Protein AF-A0A9N9B3G1-F1 (afdb_monomer_lite)

Organism: NCBI:txid1433469

pLDDT: mean 72.23, std 20.17, range [26.44, 96.19]

Sequence (438 aa):
MNPQPIQRLQNIRITVNSTNNANDIDQRYTELIEGVKTFSGEQRVVMINLDHFYMQTSEGKWIIYKYGHAHALFCAIKFGQNFIILAVVRAIIANKAIISKYFVQRLLLHFGKFDKDLVALKMEYNNNSGRANNNSFQQNIPWANDLGITVCLYILRVAAEQFDINGFVMQGAIIMLFSPASTTNWAPPKPEEAFLQILNESLEEFLHKCLIELFQTFRLDKRLKKTDVLDFLYSLIDKDHEKVFFKAMNFDLENRSDDNNNTDAEITDLCFKDILMKRVNVDVLVQQRNKRKYILSEQLEHNNFKEINDAFKYYFDTIKFFKPSHLKIIKQATHVDIIVGLRQYLTELFMQQSRVSANYSDNMDIDNISTFTQKRKRYDLELNDWYNEIIKLHDDLNSFSMSGEFSEFLKNILELINGSNFALSRDLDEIDNQRESK

Radius of gyration: 30.67 Å; chains: 1; bounding box: 63×105×73 Å

Secondary structure (DSSP, 8-state):
----GGGGGS-----------THHHHHHHHHHHHHHHHTTSTTHHHHHHHHHHHTT-HHHHHHHHHHHHHHHHHHHHHT-TTT--HHHHHHHHHTT----HHHHHHHHHHTT---HHHHHHHHHHHHHTT---GGGTGGG--TTTT--HHHHHHHHHHHHHHS-THHHHTSSSSTTT----------PPPHHHHHHHHHHS-HHHHHHHHHHHHHHHHHH-TT---HHHHHHHHHT--S-HHHHHHHHHHHHHHHTTGGG--HHHHHHHHHHHHHHHHHHHHHHHHHHHHHHT----TTTTHHHHHHHHHHHHHHHHH-----GGGHHHHTT---HHHHHHHHHHHHHHHHHHHHHHHHTTT---GGGHHHHHHHHHHHHHHHHHHHHHHHHHHHHHHHTT--SHHHHHHHHHHHHHHHTT---THHHHHHHHHHHT-

Foldseek 3Di:
DDDDPPPPPPPPDDDDDDDDDPVVVVVVVVCVVVVLVVVPPDCVVVVVVVLVVLLDDPLLVVQCLVPNLACSVVVQLLVDDVRNDQSSLSNNVVVPRDDDLVNLVLLVVQEQPDDPVVVVVVQVVCVVVVHDPPPPPVPDRRSNHRPDPVSNSVSVVVVCVVDPPVVSCPPDDNVVPDDDDDDDDDDDPDPVRVVVVVVVDDLLVVLLVVLLVVVVVCVVDVPPPPPVVVVVSLVSPPPPSVVSNCVSVVVNVVVVPVVPPCVVVVSVLVVLLVLLLLLLVLQLVVVVCVVPVDDDDDPPVPVVNVVSVVVNVVCLVPDLNDALVCVVRLVSHQDPCSLVSVLVSLLCLLVVVLVVVVVPPDDDDPVCVPVVVVVVVVSLVRVVSNVVSLVVVLVVCVVVVDDGPNNVSSVVSVCVCVVSPNPNVPCVVVVVVVVVVD

Structure (mmCIF, N/CA/C/O backbone):
data_AF-A0A9N9B3G1-F1
#
_entry.id   AF-A0A9N9B3G1-F1
#
loop_
_atom_site.group_PDB
_atom_site.id
_atom_site.type_symbol
_atom_site.label_atom_id
_atom_site.label_alt_id
_atom_site.label_comp_id
_atom_site.label_asym_id
_atom_site.label_entity_id
_atom_site.label_seq_id
_atom_site.pdbx_PDB_ins_code
_atom_site.Cartn_x
_atom_site.Cartn_y
_atom_site.Cartn_z
_atom_site.occupancy
_atom_site.B_iso_or_equiv
_atom_site.auth_seq_id
_atom_site.auth_comp_id
_atom_site.auth_asym_id
_atom_site.auth_atom_id
_atom_site.pdbx_PDB_model_num
ATOM 1 N N . MET A 1 1 ? -14.859 -56.682 -25.729 1.00 38.41 1 MET A N 1
ATOM 2 C CA . MET A 1 1 ? -14.542 -56.133 -24.391 1.00 38.41 1 MET A CA 1
ATOM 3 C C . MET A 1 1 ? -13.082 -55.722 -24.407 1.00 38.41 1 MET A C 1
ATOM 5 O O . MET A 1 1 ? -12.272 -56.531 -24.833 1.00 38.41 1 MET A O 1
ATOM 9 N N . ASN A 1 2 ? -12.764 -54.480 -24.041 1.00 32.44 2 ASN A N 1
ATOM 10 C CA . ASN A 1 2 ? -11.414 -53.906 -24.119 1.00 32.44 2 ASN A CA 1
ATOM 11 C C . ASN A 1 2 ? -11.145 -53.158 -22.793 1.00 32.44 2 ASN A C 1
ATOM 13 O O . ASN A 1 2 ? -12.074 -52.496 -22.320 1.00 32.44 2 ASN A O 1
ATOM 17 N N . PRO A 1 3 ? -9.971 -53.288 -22.147 1.00 35.25 3 PRO A N 1
ATOM 18 C CA . PRO A 1 3 ? -9.750 -52.739 -20.808 1.00 35.25 3 PRO A CA 1
ATOM 19 C C . PRO A 1 3 ? -9.568 -51.210 -20.806 1.00 35.25 3 PRO A C 1
ATOM 21 O O . PRO A 1 3 ? -9.148 -50.607 -21.790 1.00 35.25 3 PRO A O 1
ATOM 24 N N . GLN A 1 4 ? -9.913 -50.592 -19.673 1.00 38.88 4 GLN A N 1
ATOM 25 C CA . GLN A 1 4 ? -10.000 -49.137 -19.481 1.00 38.88 4 GLN A CA 1
ATOM 26 C C . GLN A 1 4 ? -8.623 -48.427 -19.406 1.00 38.88 4 GLN A C 1
ATOM 28 O O . GLN A 1 4 ? -7.641 -49.046 -18.990 1.00 38.88 4 GLN A O 1
ATOM 33 N N . PRO A 1 5 ? -8.529 -47.111 -19.712 1.00 33.47 5 PRO A N 1
ATOM 34 C CA . PRO A 1 5 ? -7.249 -46.400 -19.893 1.00 33.47 5 PRO A CA 1
ATOM 35 C C . PRO A 1 5 ? -6.402 -46.164 -18.628 1.00 33.47 5 PRO A C 1
ATOM 37 O O . PRO A 1 5 ? -5.298 -45.630 -18.716 1.00 33.47 5 PRO A O 1
ATOM 40 N N . ILE A 1 6 ? -6.898 -46.531 -17.444 1.00 32.34 6 ILE A N 1
ATOM 41 C CA . ILE A 1 6 ? -6.350 -46.088 -16.149 1.00 32.34 6 ILE A CA 1
ATOM 42 C C . ILE A 1 6 ? -5.028 -46.796 -15.776 1.00 32.34 6 ILE A C 1
ATOM 44 O O . ILE A 1 6 ? -4.220 -46.245 -15.033 1.00 32.34 6 ILE A O 1
ATOM 48 N N . GLN A 1 7 ? -4.736 -47.977 -16.335 1.00 33.25 7 GLN A N 1
ATOM 49 C CA . GLN A 1 7 ? -3.533 -48.751 -15.978 1.00 33.25 7 GLN A CA 1
ATOM 50 C C . GLN A 1 7 ? -2.220 -48.289 -16.643 1.00 33.25 7 GLN A C 1
ATOM 52 O O . GLN A 1 7 ? -1.159 -48.802 -16.292 1.00 33.25 7 GLN A O 1
ATOM 57 N N . ARG A 1 8 ? -2.233 -47.315 -17.568 1.00 31.88 8 ARG A N 1
ATOM 58 C CA . ARG A 1 8 ? -0.991 -46.834 -18.219 1.00 31.88 8 ARG A CA 1
ATOM 59 C C . ARG A 1 8 ? -0.199 -45.793 -17.417 1.00 31.88 8 ARG A C 1
ATOM 61 O O . ARG A 1 8 ? 0.950 -45.541 -17.759 1.00 31.88 8 ARG A O 1
ATOM 68 N N . LEU A 1 9 ? -0.757 -45.226 -16.344 1.00 29.94 9 LEU A N 1
ATOM 69 C CA . LEU A 1 9 ? -0.125 -44.136 -15.579 1.00 29.94 9 LEU A CA 1
ATOM 70 C C . LEU A 1 9 ? 0.748 -44.582 -14.387 1.00 29.94 9 LEU A C 1
ATOM 72 O O . LEU A 1 9 ? 1.299 -43.727 -13.704 1.00 29.94 9 LEU A O 1
ATOM 76 N N . GLN A 1 10 ? 0.900 -45.886 -14.119 1.00 32.19 10 GLN A N 1
ATOM 77 C CA . GLN A 1 10 ? 1.637 -46.375 -12.935 1.00 32.19 10 GLN A CA 1
ATOM 78 C C . GLN A 1 10 ? 3.052 -46.924 -13.204 1.00 32.19 10 GLN A C 1
ATOM 80 O O . GLN A 1 10 ? 3.761 -47.230 -12.250 1.00 32.19 10 GLN A O 1
ATOM 85 N N . ASN A 1 11 ? 3.501 -47.007 -14.463 1.00 29.23 11 ASN A N 1
ATOM 86 C CA . ASN A 1 11 ? 4.772 -47.656 -14.831 1.00 29.23 11 ASN A CA 1
ATOM 87 C C . ASN A 1 11 ? 5.826 -46.704 -15.429 1.00 29.23 11 ASN A C 1
ATOM 89 O O . ASN A 1 11 ? 6.510 -47.056 -16.385 1.00 29.23 11 ASN A O 1
ATOM 93 N N . ILE A 1 12 ? 6.009 -45.521 -14.833 1.00 30.62 12 ILE A N 1
ATOM 94 C CA . ILE A 1 12 ? 7.211 -44.695 -15.051 1.00 30.62 12 ILE A CA 1
ATOM 95 C C . ILE A 1 12 ? 8.054 -44.729 -13.769 1.00 30.62 12 ILE A C 1
ATOM 97 O O . ILE A 1 12 ? 7.990 -43.851 -12.912 1.00 30.62 12 ILE A O 1
ATOM 101 N N . ARG A 1 13 ? 8.840 -45.803 -13.628 1.00 26.44 13 ARG A N 1
ATOM 102 C CA . ARG A 1 13 ? 9.956 -45.888 -12.675 1.00 26.44 13 ARG A CA 1
ATOM 103 C C . ARG A 1 13 ? 11.206 -45.389 -13.397 1.00 26.44 13 ARG A C 1
ATOM 105 O O . ARG A 1 13 ? 11.768 -46.122 -14.205 1.00 26.44 13 ARG A O 1
ATOM 112 N N . ILE A 1 14 ? 11.636 -44.162 -13.116 1.00 32.28 14 ILE A N 1
ATOM 113 C CA . ILE A 1 14 ? 12.916 -43.651 -13.623 1.00 32.28 14 ILE A CA 1
ATOM 114 C C . ILE A 1 14 ? 14.017 -44.121 -12.673 1.00 32.28 14 ILE A C 1
ATOM 116 O O . ILE A 1 14 ? 14.156 -43.618 -11.559 1.00 32.28 14 ILE A O 1
ATOM 120 N N . THR A 1 15 ? 14.789 -45.116 -13.105 1.00 27.50 15 THR A N 1
ATOM 121 C CA . THR A 1 15 ? 16.035 -45.498 -12.438 1.00 27.50 15 THR A CA 1
ATOM 122 C C . THR A 1 15 ? 17.133 -44.548 -12.900 1.00 27.50 15 THR A C 1
ATOM 124 O O . THR A 1 15 ? 17.534 -44.581 -14.060 1.00 27.50 15 THR A O 1
ATOM 127 N N . VAL A 1 16 ? 17.611 -43.692 -11.998 1.00 28.88 16 VAL A N 1
ATOM 128 C CA . VAL A 1 16 ? 18.713 -42.766 -12.282 1.00 28.88 16 VAL A CA 1
ATOM 129 C C . VAL A 1 16 ? 20.022 -43.551 -12.343 1.00 28.88 16 VAL A C 1
ATOM 131 O O . VAL A 1 16 ? 20.507 -44.013 -11.314 1.00 28.88 16 VAL A O 1
ATOM 134 N N . ASN A 1 17 ? 20.609 -43.660 -13.535 1.00 28.38 17 ASN A N 1
ATOM 135 C CA . ASN A 1 17 ? 22.006 -44.047 -13.705 1.00 28.38 17 ASN A CA 1
ATOM 136 C C . ASN A 1 17 ? 22.799 -42.857 -14.251 1.00 28.38 17 ASN A C 1
ATOM 138 O O . ASN A 1 17 ? 22.455 -42.269 -15.273 1.00 28.38 17 ASN A O 1
ATOM 142 N N . SER A 1 18 ? 23.867 -42.516 -13.536 1.00 40.69 18 SER A N 1
ATOM 143 C CA . SER A 1 18 ? 24.762 -41.401 -13.837 1.00 40.69 18 SER A CA 1
ATOM 144 C C . SER A 1 18 ? 25.531 -41.611 -15.145 1.00 40.69 18 SER A C 1
ATOM 146 O O . SER A 1 18 ? 26.327 -42.542 -15.237 1.00 40.69 18 SER A O 1
ATOM 148 N N . THR A 1 19 ? 25.367 -40.695 -16.105 1.00 34.34 19 THR A N 1
ATOM 149 C CA . THR A 1 19 ? 26.478 -40.182 -16.930 1.00 34.34 19 THR A CA 1
ATOM 150 C C . THR A 1 19 ? 26.205 -38.726 -17.317 1.00 34.34 19 THR A C 1
ATOM 152 O O . THR A 1 19 ? 25.107 -38.385 -17.746 1.00 34.34 19 THR A O 1
ATOM 155 N N . ASN A 1 20 ? 27.208 -37.858 -17.171 1.00 49.22 20 ASN A N 1
ATOM 156 C CA . ASN A 1 20 ? 27.120 -36.457 -17.586 1.00 49.22 20 ASN A CA 1
ATOM 157 C C . ASN A 1 20 ? 27.140 -36.355 -19.118 1.00 49.22 20 ASN A C 1
ATOM 159 O O . ASN A 1 20 ? 28.133 -36.747 -19.727 1.00 49.22 20 ASN A O 1
ATOM 163 N N . ASN A 1 21 ? 26.108 -35.772 -19.733 1.00 42.34 21 ASN A N 1
ATOM 164 C CA . ASN A 1 21 ? 26.153 -35.320 -21.126 1.00 42.34 21 ASN A CA 1
ATOM 165 C C . ASN A 1 21 ? 25.143 -34.192 -21.378 1.00 42.34 21 ASN A C 1
ATOM 167 O O . ASN A 1 21 ? 24.015 -34.246 -20.895 1.00 42.34 21 ASN A O 1
ATOM 171 N N . ALA A 1 22 ? 25.531 -33.198 -22.186 1.00 39.28 22 ALA A N 1
ATOM 172 C CA . ALA A 1 22 ? 24.676 -32.059 -22.547 1.00 39.28 22 ALA A CA 1
ATOM 173 C C . ALA A 1 22 ? 23.360 -32.481 -23.237 1.00 39.28 22 ALA A C 1
ATOM 175 O O . ALA A 1 22 ? 22.339 -31.813 -23.092 1.00 39.28 22 ALA A O 1
ATOM 176 N N . ASN A 1 23 ? 23.367 -33.638 -23.904 1.00 39.53 23 ASN A N 1
ATOM 177 C CA . ASN A 1 23 ? 22.215 -34.222 -24.592 1.00 39.53 23 ASN A CA 1
ATOM 178 C C . ASN A 1 23 ? 21.006 -34.473 -23.665 1.00 39.53 23 ASN A C 1
ATOM 180 O O . ASN A 1 23 ? 19.872 -34.418 -24.128 1.00 39.53 23 ASN A O 1
ATOM 184 N N . ASP A 1 24 ? 21.224 -34.717 -22.365 1.00 42.31 24 ASP A N 1
ATOM 185 C CA . ASP A 1 24 ? 20.134 -34.953 -21.399 1.00 42.31 24 ASP A CA 1
ATOM 186 C C . ASP A 1 24 ? 19.347 -33.666 -21.077 1.00 42.31 24 ASP A C 1
ATOM 188 O O . ASP A 1 24 ? 18.205 -33.713 -20.627 1.00 42.31 24 ASP A O 1
ATOM 192 N N . ILE A 1 25 ? 19.929 -32.494 -21.350 1.00 41.47 25 ILE A N 1
ATOM 193 C CA . ILE A 1 25 ? 19.259 -31.196 -21.211 1.00 41.47 25 ILE A CA 1
ATOM 194 C C . ILE A 1 25 ? 18.426 -30.892 -22.467 1.00 41.47 25 ILE A C 1
ATOM 196 O O . ILE A 1 25 ? 17.253 -30.539 -22.344 1.00 41.47 25 ILE A O 1
ATOM 200 N N . ASP A 1 26 ? 18.980 -31.104 -23.665 1.00 39.09 26 ASP A N 1
ATOM 201 C CA . ASP A 1 26 ? 18.246 -30.929 -24.931 1.00 39.09 26 ASP A CA 1
ATOM 202 C C . ASP A 1 26 ? 17.069 -31.904 -25.069 1.00 39.09 26 ASP A C 1
ATOM 204 O O . ASP A 1 26 ? 16.003 -31.526 -25.567 1.00 39.09 26 ASP A O 1
ATOM 208 N N . GLN A 1 27 ? 17.209 -33.138 -24.571 1.00 42.06 27 GLN A N 1
ATOM 209 C CA . GLN A 1 27 ? 16.101 -34.091 -24.535 1.00 42.06 27 GLN A CA 1
ATOM 210 C C . GLN A 1 27 ? 14.953 -33.577 -23.647 1.00 42.06 27 GLN A C 1
ATOM 212 O O . GLN A 1 27 ? 13.809 -33.525 -24.103 1.00 42.06 27 GLN A O 1
ATOM 217 N N . ARG A 1 28 ? 15.249 -33.089 -22.433 1.00 42.03 28 ARG A N 1
ATOM 218 C CA . ARG A 1 28 ? 14.240 -32.501 -21.528 1.00 42.03 28 ARG A CA 1
ATOM 219 C C . ARG A 1 28 ? 13.548 -31.273 -22.133 1.00 42.03 28 ARG A C 1
ATOM 221 O O . ARG A 1 28 ? 12.351 -31.091 -21.917 1.00 42.03 28 ARG A O 1
ATOM 228 N N . TYR A 1 29 ? 14.254 -30.442 -22.906 1.00 43.28 29 TYR A N 1
ATOM 229 C CA . TYR A 1 29 ? 13.638 -29.314 -23.624 1.00 43.28 29 TYR A CA 1
ATOM 230 C C . TYR A 1 29 ? 12.789 -29.752 -24.825 1.00 43.28 29 TYR A C 1
ATOM 232 O O . TYR A 1 29 ? 11.740 -29.157 -25.080 1.00 43.28 29 TYR A O 1
ATOM 240 N N . THR A 1 30 ? 13.192 -30.807 -25.534 1.00 44.44 30 THR A N 1
ATOM 241 C CA . THR A 1 30 ? 12.413 -31.376 -26.646 1.00 44.44 30 THR A CA 1
ATOM 242 C C . THR A 1 30 ? 11.096 -31.966 -26.137 1.00 44.44 30 THR A C 1
ATOM 244 O O . THR A 1 30 ? 10.029 -31.621 -26.650 1.00 44.44 30 THR A O 1
ATOM 247 N N . GLU A 1 31 ? 11.151 -32.746 -25.053 1.00 47.12 31 GLU A N 1
ATOM 248 C CA . GLU A 1 31 ? 9.976 -33.288 -24.354 1.00 47.12 31 GLU A CA 1
ATOM 249 C C . GLU A 1 31 ? 9.052 -32.168 -23.827 1.00 47.12 31 GLU A C 1
ATOM 251 O O . GLU A 1 31 ? 7.826 -32.287 -23.900 1.00 47.12 31 GLU A O 1
ATOM 256 N N . LEU A 1 32 ? 9.610 -31.032 -23.381 1.00 43.59 32 LEU A N 1
ATOM 257 C CA . LEU A 1 32 ? 8.839 -29.847 -22.977 1.00 43.59 32 LEU A CA 1
ATOM 258 C C . LEU A 1 32 ? 8.045 -29.242 -24.151 1.00 43.59 32 LEU A C 1
ATOM 260 O O . LEU A 1 32 ? 6.858 -28.940 -24.016 1.00 43.59 32 LEU A O 1
ATOM 264 N N . ILE A 1 33 ? 8.689 -29.070 -25.311 1.00 42.56 33 ILE A N 1
ATOM 265 C CA . ILE A 1 33 ? 8.075 -28.493 -26.520 1.00 42.56 33 ILE A CA 1
ATOM 266 C C . ILE A 1 33 ? 7.006 -29.435 -27.094 1.00 42.56 33 ILE A C 1
ATOM 268 O O . ILE A 1 33 ? 5.942 -28.984 -27.528 1.00 42.56 33 ILE A O 1
ATOM 272 N N . GLU A 1 34 ? 7.261 -30.742 -27.089 1.00 46.28 34 GLU A N 1
ATOM 273 C CA . GLU A 1 34 ? 6.325 -31.753 -27.588 1.00 46.28 34 GLU A CA 1
ATOM 274 C C . GLU A 1 34 ? 5.126 -31.949 -26.639 1.00 46.28 34 GLU A C 1
ATOM 276 O O . GLU A 1 34 ? 3.977 -32.043 -27.090 1.00 46.28 34 GLU A O 1
ATOM 281 N N . GLY A 1 35 ? 5.357 -31.862 -25.324 1.00 43.75 35 GLY A N 1
ATOM 282 C CA . GLY A 1 35 ? 4.310 -31.795 -24.302 1.00 43.75 35 GLY A CA 1
ATOM 283 C C . GLY A 1 35 ? 3.390 -30.577 -24.458 1.00 43.75 35 GLY A C 1
ATOM 284 O O . GLY A 1 35 ? 2.171 -30.706 -24.352 1.00 43.75 35 GLY A O 1
ATOM 285 N N . VAL A 1 36 ? 3.936 -29.399 -24.789 1.00 42.50 36 VAL A N 1
ATOM 286 C CA . VAL A 1 36 ? 3.132 -28.188 -25.061 1.00 42.50 36 VAL A CA 1
ATOM 287 C C . VAL A 1 36 ? 2.283 -28.335 -26.332 1.00 42.50 36 VAL A C 1
ATOM 289 O O . VAL A 1 36 ? 1.123 -27.918 -26.341 1.00 42.50 36 VAL A O 1
ATOM 292 N N . LYS A 1 37 ? 2.813 -28.964 -27.392 1.00 42.81 37 LYS A N 1
ATOM 293 C CA . LYS A 1 37 ? 2.074 -29.199 -28.649 1.00 42.81 37 LYS A CA 1
ATOM 294 C C . LYS A 1 37 ? 0.915 -30.187 -28.471 1.00 42.81 37 LYS A C 1
ATOM 296 O O . LYS A 1 37 ? -0.201 -29.917 -28.925 1.00 42.81 37 LYS A O 1
ATOM 301 N N . THR A 1 38 ? 1.160 -31.302 -27.782 1.00 47.22 38 THR A N 1
ATOM 302 C CA . THR A 1 38 ? 0.160 -32.364 -27.553 1.00 47.22 38 THR A CA 1
ATOM 303 C C . THR A 1 38 ? -0.981 -31.931 -26.624 1.00 47.22 38 THR A C 1
ATOM 305 O O . THR A 1 38 ? -2.114 -32.377 -26.802 1.00 47.22 38 THR A O 1
ATOM 308 N N . PHE A 1 39 ? -0.748 -30.984 -25.708 1.00 42.81 39 PHE A N 1
ATOM 309 C CA . PHE A 1 39 ? -1.772 -30.479 -24.777 1.00 42.81 39 PHE A CA 1
ATOM 310 C C . PHE A 1 39 ? -2.900 -29.635 -25.414 1.00 42.81 39 PHE A C 1
ATOM 312 O O . PHE A 1 39 ? -3.860 -29.281 -24.724 1.00 42.81 39 PHE A O 1
ATOM 319 N N . SER A 1 40 ? -2.794 -29.248 -26.692 1.00 45.66 40 SER A N 1
ATOM 320 C CA . SER A 1 40 ? -3.686 -28.228 -27.280 1.00 45.66 40 SER A CA 1
ATOM 321 C C . SER A 1 40 ? -5.024 -28.753 -27.834 1.00 45.66 40 SER A C 1
ATOM 323 O O . SER A 1 40 ? -5.970 -27.971 -27.957 1.00 45.66 40 SER A O 1
ATOM 325 N N . GLY A 1 41 ? -5.121 -30.054 -28.139 1.00 40.78 41 GLY A N 1
ATOM 326 C CA . GLY A 1 41 ? -6.251 -30.649 -28.867 1.00 40.78 41 GLY A CA 1
ATOM 327 C C . GLY A 1 41 ? -7.468 -31.011 -28.006 1.00 40.78 41 GLY A C 1
ATOM 328 O O . GLY A 1 41 ? -8.503 -30.351 -28.066 1.00 40.78 41 GLY A O 1
ATOM 329 N N . GLU A 1 42 ? -7.371 -32.093 -27.228 1.00 36.22 42 GLU A N 1
ATOM 330 C CA . GLU A 1 42 ? -8.562 -32.819 -26.745 1.00 36.22 42 GLU A CA 1
ATOM 331 C C . GLU A 1 42 ? -9.158 -32.305 -25.420 1.00 36.22 42 GLU A C 1
ATOM 333 O O . GLU A 1 42 ? -10.356 -32.451 -25.184 1.00 36.22 42 GLU A O 1
ATOM 338 N N . GLN A 1 43 ? -8.381 -31.643 -24.553 1.00 41.41 43 GLN A N 1
ATOM 339 C CA . GLN A 1 43 ? -8.889 -31.164 -23.252 1.00 41.41 43 GLN A CA 1
ATOM 340 C C . GLN A 1 43 ? -9.669 -29.835 -23.314 1.00 41.41 43 GLN A C 1
ATOM 342 O O . GLN A 1 43 ? -10.215 -29.394 -22.297 1.00 41.41 43 GLN A O 1
ATOM 347 N N . ARG A 1 44 ? -9.754 -29.191 -24.490 1.00 36.66 44 ARG A N 1
ATOM 348 C CA . ARG A 1 44 ? -10.355 -27.853 -24.655 1.00 36.66 44 ARG A CA 1
ATOM 349 C C . ARG A 1 44 ? -11.804 -27.763 -24.164 1.00 36.66 44 ARG A C 1
ATOM 351 O O . ARG A 1 44 ? -12.171 -26.744 -23.598 1.00 36.66 44 ARG A O 1
ATOM 358 N N . VAL A 1 45 ? -12.610 -28.814 -24.330 1.00 34.78 45 VAL A N 1
ATOM 359 C CA . VAL A 1 45 ? -14.042 -28.794 -23.961 1.00 34.78 45 VAL A CA 1
ATOM 360 C C . VAL A 1 45 ? -14.269 -29.010 -22.456 1.00 34.78 45 VAL A C 1
ATOM 362 O O . VAL A 1 45 ? -15.226 -28.481 -21.899 1.00 34.78 45 VAL A O 1
ATOM 365 N N . VAL A 1 46 ? -13.380 -29.740 -21.772 1.00 34.59 46 VAL A N 1
ATOM 366 C CA . VAL A 1 46 ? -13.537 -30.060 -20.338 1.00 34.59 46 VAL A CA 1
ATOM 367 C C . VAL A 1 46 ? -12.944 -28.968 -19.438 1.00 34.59 46 VAL A C 1
ATOM 369 O O . VAL A 1 46 ? -13.517 -28.676 -18.390 1.00 34.59 46 VAL A O 1
ATOM 372 N N . MET A 1 47 ? -11.847 -28.310 -19.842 1.00 34.69 47 MET A N 1
ATOM 373 C CA . MET A 1 47 ? -11.236 -27.243 -19.028 1.00 34.69 47 MET A CA 1
ATOM 374 C C . MET A 1 47 ? -12.104 -25.981 -18.905 1.00 34.69 47 MET A C 1
ATOM 376 O O . MET A 1 47 ? -12.194 -25.430 -17.810 1.00 34.69 47 MET A O 1
ATOM 380 N N . ILE A 1 48 ? -12.805 -25.567 -19.971 1.00 42.53 48 ILE A N 1
ATOM 381 C CA . ILE A 1 48 ? -13.598 -24.317 -19.989 1.00 42.53 48 ILE A CA 1
ATOM 382 C C . ILE A 1 48 ? -14.657 -24.282 -18.867 1.00 42.53 48 ILE A C 1
ATOM 384 O O . ILE A 1 48 ? -14.915 -23.222 -18.298 1.00 42.53 48 ILE A O 1
ATOM 388 N N . ASN A 1 49 ? -15.227 -25.435 -18.496 1.00 34.28 49 ASN A N 1
ATOM 389 C CA . ASN A 1 49 ? -16.217 -25.535 -17.414 1.00 34.28 49 ASN A CA 1
ATOM 390 C C . ASN A 1 49 ? -15.603 -25.529 -15.998 1.00 34.28 49 ASN A C 1
ATOM 392 O O . ASN A 1 49 ? -16.296 -25.218 -15.033 1.00 34.28 49 ASN A O 1
ATOM 396 N N . LEU A 1 50 ? -14.316 -25.860 -15.854 1.00 43.16 50 LEU A N 1
ATOM 397 C CA . LEU A 1 50 ? -13.596 -25.853 -14.572 1.00 43.16 50 LEU A CA 1
ATOM 398 C C . LEU A 1 50 ? -12.933 -24.500 -14.281 1.00 43.16 50 LEU A C 1
ATOM 400 O O . LEU A 1 50 ? -12.867 -24.090 -13.120 1.00 43.16 50 LEU A O 1
ATOM 404 N N . ASP A 1 51 ? -12.490 -23.779 -15.314 1.00 46.19 51 ASP A N 1
ATOM 405 C CA . ASP A 1 51 ? -11.837 -22.475 -15.148 1.00 46.19 51 ASP A CA 1
ATOM 406 C C . ASP A 1 51 ? -12.762 -21.420 -14.523 1.00 46.19 51 ASP A C 1
ATOM 408 O O . ASP A 1 51 ? -12.315 -20.630 -13.691 1.00 46.19 51 ASP A O 1
ATOM 412 N N . HIS A 1 52 ? -14.067 -21.461 -14.814 1.00 50.16 52 HIS A N 1
ATOM 413 C CA . HIS A 1 52 ? -15.039 -20.535 -14.218 1.00 50.16 52 HIS A CA 1
ATOM 414 C C . HIS A 1 52 ? -15.175 -20.689 -12.689 1.00 50.16 52 HIS A C 1
ATOM 416 O O . HIS A 1 52 ? -15.491 -19.720 -11.999 1.00 50.16 52 HIS A O 1
ATOM 422 N N . PHE A 1 53 ? -14.914 -21.884 -12.144 1.00 47.25 53 PHE A N 1
ATOM 423 C CA . PHE A 1 53 ? -15.074 -22.174 -10.713 1.00 47.25 53 PHE A CA 1
ATOM 424 C C . PHE A 1 53 ? -13.813 -21.854 -9.887 1.00 47.25 53 PHE A C 1
ATOM 426 O O . PHE A 1 53 ? -13.909 -21.584 -8.693 1.00 47.25 53 PHE A O 1
ATOM 433 N N . TYR A 1 54 ? -12.631 -21.830 -10.518 1.00 50.00 54 TYR A N 1
ATOM 434 C CA . TYR A 1 54 ? -11.344 -21.543 -9.861 1.00 50.00 54 TYR A CA 1
ATOM 435 C C . TYR A 1 54 ? -10.854 -20.088 -10.010 1.00 50.00 54 TYR A C 1
ATOM 437 O O . TYR A 1 54 ? -9.820 -19.728 -9.449 1.00 50.00 54 TYR A O 1
ATOM 445 N N . MET A 1 55 ? -11.588 -19.219 -10.714 1.00 53.16 55 MET A N 1
ATOM 446 C CA . MET A 1 55 ? -11.184 -17.828 -11.000 1.00 53.16 55 MET A CA 1
ATOM 447 C C . MET A 1 55 ? -11.267 -16.834 -9.818 1.00 53.16 55 MET A C 1
ATOM 449 O O . MET A 1 55 ? -11.046 -15.637 -10.012 1.00 53.16 55 MET A O 1
ATOM 453 N N . GLN A 1 56 ? -11.584 -17.282 -8.596 1.00 57.72 56 GLN A N 1
ATOM 454 C CA . GLN A 1 56 ? -11.894 -16.394 -7.461 1.00 57.72 56 GLN A CA 1
ATOM 455 C C . GLN A 1 56 ? -11.053 -16.612 -6.190 1.00 57.72 56 GLN A C 1
ATOM 457 O O . GLN A 1 56 ? -11.556 -16.382 -5.092 1.00 57.72 56 GLN A O 1
ATOM 462 N N . THR A 1 57 ? -9.772 -16.981 -6.294 1.00 77.19 57 THR A N 1
ATOM 463 C CA . THR A 1 57 ? -8.892 -16.866 -5.115 1.00 77.19 57 THR A CA 1
ATOM 464 C C . THR A 1 57 ? -8.724 -15.389 -4.733 1.00 77.19 57 THR A C 1
ATOM 466 O O . THR A 1 57 ? -8.386 -14.532 -5.560 1.00 77.19 57 THR A O 1
ATOM 469 N N . SER A 1 58 ? -9.005 -15.075 -3.470 1.00 84.56 58 SER A N 1
ATOM 470 C CA . SER A 1 58 ? -8.834 -13.750 -2.852 1.00 84.56 58 SER A CA 1
ATOM 471 C C . SER A 1 58 ? -7.414 -13.208 -3.030 1.00 84.56 58 SER A C 1
ATOM 473 O O . SER A 1 58 ? -7.213 -12.021 -3.279 1.00 84.56 58 SER A O 1
ATOM 475 N N . GLU A 1 59 ? -6.444 -14.111 -2.972 1.00 87.81 59 GLU A N 1
ATOM 476 C CA . GLU A 1 59 ? -5.006 -13.914 -3.061 1.00 87.81 59 GLU A CA 1
ATOM 477 C C . GLU A 1 59 ? -4.603 -13.313 -4.415 1.00 87.81 59 GLU A C 1
ATOM 479 O O . GLU A 1 59 ? -3.782 -12.395 -4.471 1.00 87.81 59 GLU A O 1
ATOM 484 N N . GLY A 1 60 ? -5.227 -13.769 -5.509 1.00 88.19 60 GLY A N 1
ATOM 485 C CA . GLY A 1 60 ? -4.956 -13.238 -6.845 1.00 88.19 60 GLY A CA 1
ATOM 486 C C . GLY A 1 60 ? -5.472 -11.810 -7.033 1.00 88.19 60 GLY A C 1
ATOM 487 O O . GLY A 1 60 ? -4.770 -10.967 -7.596 1.00 88.19 60 GLY A O 1
ATOM 488 N N . LYS A 1 61 ? -6.663 -11.510 -6.495 1.00 89.50 61 LYS A N 1
ATOM 489 C CA . LYS A 1 61 ? -7.225 -10.148 -6.477 1.00 89.50 61 LYS A CA 1
ATOM 490 C C . LYS A 1 61 ? -6.390 -9.214 -5.595 1.00 89.50 61 LYS A C 1
ATOM 492 O O . LYS A 1 61 ? -6.056 -8.111 -6.022 1.00 89.50 61 LYS A O 1
ATOM 497 N N . TRP A 1 62 ? -6.005 -9.674 -4.402 1.00 92.19 62 TRP A N 1
ATOM 498 C CA . TRP A 1 62 ? -5.184 -8.917 -3.452 1.00 92.19 62 TRP A CA 1
ATOM 499 C C . TRP A 1 62 ? -3.821 -8.523 -4.032 1.00 92.19 62 TRP A C 1
ATOM 501 O O . TRP A 1 62 ? -3.388 -7.386 -3.851 1.00 92.19 62 TRP A O 1
ATOM 511 N N . ILE A 1 63 ? -3.165 -9.414 -4.781 1.00 94.25 63 ILE A N 1
ATOM 512 C CA . ILE A 1 63 ? -1.883 -9.100 -5.423 1.00 94.25 63 ILE A CA 1
ATOM 513 C C . ILE A 1 63 ? -2.001 -8.000 -6.474 1.00 94.25 63 ILE A C 1
ATOM 515 O O . ILE A 1 63 ? -1.177 -7.088 -6.479 1.00 94.25 63 ILE A O 1
ATOM 519 N N . ILE A 1 64 ? -2.993 -8.073 -7.363 1.00 91.19 64 ILE A N 1
ATOM 520 C CA . ILE A 1 64 ? -3.163 -7.072 -8.429 1.00 91.19 64 ILE A CA 1
ATOM 521 C C . ILE A 1 64 ? -3.461 -5.705 -7.837 1.00 91.19 64 ILE A C 1
ATOM 523 O O . ILE A 1 64 ? -2.885 -4.710 -8.256 1.00 91.19 64 ILE A O 1
ATOM 527 N N . TYR A 1 65 ? -4.312 -5.679 -6.821 1.00 91.25 65 TYR A N 1
ATOM 528 C CA . TYR A 1 65 ? -4.613 -4.492 -6.041 1.00 91.25 65 TYR A CA 1
ATOM 529 C C . TYR A 1 65 ? -3.367 -3.916 -5.344 1.00 91.25 65 TYR A C 1
ATOM 531 O O . TYR A 1 65 ? -3.152 -2.710 -5.373 1.00 91.25 65 TYR A O 1
ATOM 539 N N . LYS A 1 66 ? -2.507 -4.761 -4.755 1.00 90.44 66 LYS A N 1
ATOM 540 C CA . LYS A 1 66 ? -1.328 -4.312 -3.992 1.00 90.44 66 LYS A CA 1
ATOM 541 C C . LYS A 1 66 ? -0.130 -3.902 -4.859 1.00 90.44 66 LYS A C 1
ATOM 543 O O . LYS A 1 66 ? 0.649 -3.049 -4.444 1.00 90.44 66 LYS A O 1
ATOM 548 N N . TYR A 1 67 ? 0.056 -4.535 -6.016 1.00 90.94 67 TYR A N 1
ATOM 549 C CA . TYR A 1 67 ? 1.252 -4.378 -6.861 1.00 90.94 67 TYR A CA 1
ATOM 550 C C . TYR A 1 67 ? 0.953 -3.818 -8.263 1.00 90.94 67 TYR A C 1
ATOM 552 O O . TYR A 1 67 ? 1.869 -3.614 -9.062 1.00 90.94 67 TYR A O 1
ATOM 560 N N . GLY A 1 68 ? -0.317 -3.563 -8.574 1.00 90.00 68 GLY A N 1
ATOM 561 C CA . GLY A 1 68 ? -0.779 -3.201 -9.908 1.00 90.00 68 GLY A CA 1
ATOM 562 C C . GLY A 1 68 ? -0.769 -4.387 -10.877 1.00 90.00 68 GLY A C 1
ATOM 563 O O . GLY A 1 68 ? -0.052 -5.378 -10.706 1.00 90.00 68 GLY A O 1
ATOM 564 N N . HIS A 1 69 ? -1.540 -4.264 -11.958 1.00 91.25 69 HIS A N 1
ATOM 565 C CA . HIS A 1 69 ? -1.659 -5.300 -12.990 1.00 91.25 69 HIS A CA 1
ATOM 566 C C . HIS A 1 69 ? -0.304 -5.712 -13.599 1.00 91.25 69 HIS A C 1
ATOM 568 O O . HIS A 1 69 ? -0.127 -6.882 -13.927 1.00 91.25 69 HIS A O 1
ATOM 574 N N . ALA A 1 70 ? 0.655 -4.786 -13.723 1.00 86.25 70 ALA A N 1
ATOM 575 C CA . ALA A 1 70 ? 1.960 -5.032 -14.346 1.00 86.25 70 ALA A CA 1
ATOM 576 C C . ALA A 1 70 ? 2.954 -5.826 -13.479 1.00 86.25 70 ALA A C 1
ATOM 578 O O . ALA A 1 70 ? 3.712 -6.637 -14.009 1.00 86.25 70 ALA A O 1
ATOM 579 N N . HIS A 1 71 ? 2.960 -5.629 -12.155 1.00 87.56 71 HIS A N 1
ATOM 580 C CA . HIS A 1 71 ? 3.919 -6.302 -11.263 1.00 87.56 71 HIS A CA 1
ATOM 581 C C . HIS A 1 71 ? 3.320 -7.498 -10.518 1.00 87.56 71 HIS A C 1
ATOM 583 O O . HIS A 1 71 ? 4.068 -8.270 -9.916 1.00 87.56 71 HIS A O 1
ATOM 589 N N . ALA A 1 72 ? 2.000 -7.690 -10.606 1.00 95.25 72 ALA A N 1
ATOM 590 C CA . ALA A 1 72 ? 1.253 -8.769 -9.971 1.00 95.25 72 ALA A CA 1
ATOM 591 C C . ALA A 1 72 ? 1.954 -10.138 -10.048 1.00 95.25 72 ALA A C 1
ATOM 593 O O . ALA A 1 72 ? 2.321 -10.684 -9.009 1.00 95.25 72 ALA A O 1
ATOM 594 N N . LEU A 1 73 ? 2.208 -10.675 -11.252 1.00 94.94 73 LEU A N 1
ATOM 595 C CA . LEU A 1 73 ? 2.857 -11.988 -11.411 1.00 94.94 73 LEU A CA 1
ATOM 596 C C . LEU A 1 73 ? 4.262 -12.042 -10.792 1.00 94.94 73 LEU A C 1
ATOM 598 O O . LEU A 1 73 ? 4.613 -13.035 -10.157 1.00 94.94 73 LEU A O 1
ATOM 602 N N . PHE A 1 74 ? 5.068 -10.994 -10.971 1.00 93.44 74 PHE A N 1
ATOM 603 C CA . PHE A 1 74 ? 6.437 -10.947 -10.455 1.00 93.44 74 PHE A CA 1
ATOM 604 C C . PHE A 1 74 ? 6.459 -10.983 -8.923 1.00 93.44 74 PHE A C 1
ATOM 606 O O . PHE A 1 74 ? 7.174 -11.790 -8.325 1.00 93.44 74 PHE A O 1
ATOM 613 N N . CYS A 1 75 ? 5.630 -10.158 -8.284 1.00 93.00 75 CYS A N 1
ATOM 614 C CA . CYS A 1 75 ? 5.484 -10.140 -6.833 1.00 93.00 75 CYS A CA 1
ATOM 615 C C . CYS A 1 75 ? 4.905 -11.459 -6.306 1.00 93.00 75 CYS A C 1
ATOM 617 O O . CYS A 1 75 ? 5.402 -11.975 -5.308 1.00 93.00 75 CYS A O 1
ATOM 619 N N . ALA A 1 76 ? 3.934 -12.046 -7.012 1.00 94.75 76 ALA A N 1
ATOM 620 C CA . ALA A 1 76 ? 3.343 -13.337 -6.669 1.00 94.75 76 ALA A CA 1
ATOM 621 C C . ALA A 1 76 ? 4.379 -14.469 -6.637 1.00 94.75 76 ALA A C 1
ATOM 623 O O . ALA A 1 76 ? 4.445 -15.214 -5.663 1.00 94.75 76 ALA A O 1
ATOM 624 N N . ILE A 1 77 ? 5.234 -14.558 -7.660 1.00 94.44 77 ILE A N 1
ATOM 625 C CA . ILE A 1 77 ? 6.307 -15.561 -7.725 1.00 94.44 77 ILE A CA 1
ATOM 626 C C . ILE A 1 77 ? 7.363 -15.311 -6.643 1.00 94.44 77 ILE A C 1
ATOM 628 O O . ILE A 1 77 ? 7.839 -16.261 -6.025 1.00 94.44 77 ILE A O 1
ATOM 632 N N . LYS A 1 78 ? 7.682 -14.043 -6.349 1.00 90.94 78 LYS A N 1
ATOM 633 C CA . LYS A 1 78 ? 8.657 -13.672 -5.311 1.00 90.94 78 LYS A CA 1
ATOM 634 C C . LYS A 1 78 ? 8.229 -14.076 -3.887 1.00 90.94 78 LYS A C 1
ATOM 636 O O . LYS A 1 78 ? 9.099 -14.229 -3.033 1.00 90.94 78 LYS A O 1
ATOM 641 N N . PHE A 1 79 ? 6.936 -14.295 -3.622 1.00 90.19 79 PHE A N 1
ATOM 642 C CA . PHE A 1 79 ? 6.469 -14.891 -2.358 1.00 90.19 79 PHE A CA 1
ATOM 643 C C . PHE A 1 79 ? 6.777 -16.398 -2.229 1.00 90.19 79 PHE A C 1
ATOM 645 O O . PHE A 1 79 ? 6.655 -16.954 -1.137 1.00 90.19 79 PHE A O 1
ATOM 652 N N . GLY A 1 80 ? 7.222 -17.055 -3.304 1.00 88.38 80 GLY A N 1
ATOM 653 C CA . GLY A 1 80 ? 7.683 -18.442 -3.301 1.00 88.38 80 GLY A CA 1
ATOM 654 C C . GLY A 1 80 ? 6.577 -19.490 -3.463 1.00 88.38 80 GLY A C 1
ATOM 655 O O . GLY A 1 80 ? 5.381 -19.190 -3.471 1.00 88.38 80 GLY A O 1
ATOM 656 N N . GLN A 1 81 ? 6.999 -20.753 -3.595 1.00 86.25 81 GLN A N 1
ATOM 657 C CA . GLN A 1 81 ? 6.154 -21.888 -4.005 1.00 86.25 81 GLN A CA 1
ATOM 658 C C . GLN A 1 81 ? 4.884 -22.090 -3.156 1.00 86.25 81 GLN A C 1
ATOM 660 O O . GLN A 1 81 ? 3.866 -22.534 -3.677 1.00 86.25 81 GLN A O 1
ATOM 665 N N . ASN A 1 82 ? 4.937 -21.756 -1.860 1.00 87.94 82 ASN A N 1
ATOM 666 C CA . ASN A 1 82 ? 3.826 -21.955 -0.923 1.00 87.94 82 ASN A CA 1
ATOM 667 C C . ASN A 1 82 ? 2.657 -21.001 -1.204 1.00 87.94 82 ASN A C 1
ATOM 669 O O . ASN A 1 82 ? 1.522 -21.301 -0.850 1.00 87.94 82 ASN A O 1
ATOM 673 N N . PHE A 1 83 ? 2.945 -19.854 -1.821 1.00 91.69 83 PHE A N 1
ATOM 674 C CA . PHE A 1 83 ? 1.955 -18.857 -2.199 1.00 91.69 83 PHE A CA 1
ATOM 675 C C . PHE A 1 83 ? 1.522 -19.040 -3.664 1.00 91.69 83 PHE A C 1
ATOM 677 O O . PHE A 1 83 ? 0.334 -19.001 -3.989 1.00 91.69 83 PHE A O 1
ATOM 684 N N . ILE A 1 84 ? 2.482 -19.251 -4.574 1.00 93.75 84 ILE A N 1
ATOM 685 C CA . ILE A 1 84 ? 2.241 -19.169 -6.020 1.00 93.75 84 ILE A CA 1
ATOM 686 C C . ILE A 1 84 ? 1.761 -20.483 -6.654 1.00 93.75 84 ILE A C 1
ATOM 688 O O . ILE A 1 84 ? 2.404 -21.073 -7.520 1.00 93.75 84 ILE A O 1
ATOM 692 N N . ILE A 1 85 ? 0.580 -20.941 -6.242 1.00 94.88 85 ILE A N 1
ATOM 693 C CA . ILE A 1 85 ? -0.075 -22.112 -6.842 1.00 94.88 85 ILE A CA 1
ATOM 694 C C . ILE A 1 85 ? -0.796 -21.770 -8.160 1.00 94.88 85 ILE A C 1
ATOM 696 O O . ILE A 1 85 ? -1.140 -20.619 -8.436 1.00 94.88 85 ILE A O 1
ATOM 700 N N . LEU A 1 86 ? -1.089 -22.793 -8.973 1.00 94.50 86 LEU A N 1
ATOM 701 C CA . LEU A 1 86 ? -1.725 -22.635 -10.291 1.00 94.50 86 LEU A CA 1
ATOM 702 C C . LEU A 1 86 ? -3.060 -21.868 -10.234 1.00 94.50 86 LEU A C 1
ATOM 704 O O . LEU A 1 86 ? -3.321 -21.042 -11.105 1.00 94.50 86 LEU A O 1
ATOM 708 N N . ALA A 1 87 ? -3.879 -22.096 -9.201 1.00 94.25 87 ALA A N 1
ATOM 709 C CA . ALA A 1 87 ? -5.142 -21.379 -9.003 1.00 94.25 87 ALA A CA 1
ATOM 710 C C . ALA A 1 87 ? -4.935 -19.867 -8.790 1.00 94.25 87 ALA A C 1
ATOM 712 O O . ALA A 1 87 ? -5.669 -19.060 -9.353 1.00 94.25 87 ALA A O 1
ATOM 713 N N . VAL A 1 88 ? -3.894 -19.475 -8.046 1.00 94.81 88 VAL A N 1
ATOM 714 C CA . VAL A 1 88 ? -3.545 -18.066 -7.816 1.00 94.81 88 VAL A CA 1
ATOM 715 C C . VAL A 1 88 ? -3.076 -17.409 -9.112 1.00 94.81 88 VAL A C 1
ATOM 717 O O . VAL A 1 88 ? -3.550 -16.327 -9.440 1.00 94.81 88 VAL A O 1
ATOM 720 N N . VAL A 1 89 ? -2.240 -18.073 -9.918 1.00 96.19 89 VAL A N 1
ATOM 721 C CA . VAL A 1 89 ? -1.838 -17.530 -11.232 1.00 96.19 89 VAL A CA 1
ATOM 722 C C . VAL A 1 89 ? -3.015 -17.429 -12.205 1.00 96.19 89 VAL A C 1
ATOM 724 O O . VAL A 1 89 ? -3.132 -16.420 -12.901 1.00 96.19 89 VAL A O 1
ATOM 727 N N . ARG A 1 90 ? -3.924 -18.416 -12.227 1.00 95.31 90 ARG A N 1
ATOM 728 C CA . ARG A 1 90 ? -5.173 -18.332 -13.007 1.00 95.31 90 ARG A CA 1
ATOM 729 C C . ARG A 1 90 ? -6.013 -17.131 -12.585 1.00 95.31 90 ARG A C 1
ATOM 731 O O . ARG A 1 90 ? -6.411 -16.359 -13.452 1.00 95.31 90 ARG A O 1
ATOM 738 N N . ALA A 1 91 ? -6.220 -16.925 -11.285 1.00 95.12 91 ALA A N 1
ATOM 739 C CA . ALA A 1 91 ? -6.945 -15.765 -10.772 1.00 95.12 91 ALA A CA 1
ATOM 740 C C . ALA A 1 91 ? -6.243 -14.439 -11.120 1.00 95.12 91 ALA A C 1
ATOM 742 O O . ALA A 1 91 ? -6.909 -13.501 -11.552 1.00 95.12 91 ALA A O 1
ATOM 743 N N . ILE A 1 92 ? -4.913 -14.358 -11.006 1.00 95.81 92 ILE A N 1
ATOM 744 C CA . ILE A 1 92 ? -4.142 -13.159 -11.371 1.00 95.81 92 ILE A CA 1
ATOM 745 C C . ILE A 1 92 ? -4.327 -12.823 -12.867 1.00 95.81 92 ILE A C 1
ATOM 747 O O . ILE A 1 92 ? -4.659 -11.696 -13.230 1.00 95.81 92 ILE A O 1
ATOM 751 N N . ILE A 1 93 ? -4.185 -13.806 -13.755 1.00 95.50 93 ILE A N 1
ATOM 752 C CA . ILE A 1 93 ? -4.346 -13.592 -15.202 1.00 95.50 93 ILE A CA 1
ATOM 753 C C . ILE A 1 93 ? -5.807 -13.257 -15.557 1.00 95.50 93 ILE A C 1
ATOM 755 O O . ILE A 1 93 ? -6.054 -12.325 -16.319 1.00 95.50 93 ILE A O 1
ATOM 759 N N . ALA A 1 94 ? -6.783 -13.936 -14.944 1.00 94.94 94 ALA A N 1
ATOM 760 C CA . ALA A 1 94 ? -8.212 -13.662 -15.132 1.00 94.94 94 ALA A CA 1
ATOM 761 C C . ALA A 1 94 ? -8.609 -12.232 -14.730 1.00 94.94 94 ALA A C 1
ATOM 763 O O . ALA A 1 94 ? -9.434 -11.600 -15.387 1.00 94.94 94 ALA A O 1
ATOM 764 N N . ASN A 1 95 ? -7.977 -11.687 -13.688 1.00 93.25 95 ASN A N 1
ATOM 765 C CA . ASN A 1 95 ? -8.156 -10.303 -13.248 1.00 93.25 95 ASN A CA 1
ATOM 766 C C . ASN A 1 95 ? -7.253 -9.320 -14.037 1.00 93.25 95 ASN A C 1
ATOM 768 O O . ASN A 1 95 ? -6.905 -8.252 -13.540 1.00 93.25 95 ASN A O 1
ATOM 772 N N . LYS A 1 96 ? -6.915 -9.648 -15.294 1.00 94.19 96 LYS A N 1
ATOM 773 C CA . LYS A 1 96 ? -6.203 -8.793 -16.264 1.00 94.19 96 LYS A CA 1
ATOM 774 C C . LYS A 1 96 ? -4.787 -8.378 -15.843 1.00 94.19 96 LYS A C 1
ATOM 776 O O . LYS A 1 96 ? -4.371 -7.257 -16.129 1.00 94.19 96 LYS A O 1
ATOM 781 N N . ALA A 1 97 ? -4.037 -9.219 -15.134 1.00 95.00 97 ALA A N 1
ATOM 782 C CA . ALA A 1 97 ? -2.616 -8.939 -14.929 1.00 95.00 97 ALA A CA 1
ATOM 783 C C . ALA A 1 97 ? -1.855 -8.919 -16.267 1.00 95.00 97 ALA A C 1
ATOM 785 O O . ALA A 1 97 ? -2.087 -9.757 -17.138 1.00 95.00 97 ALA A O 1
ATOM 786 N N . ILE A 1 98 ? -0.936 -7.967 -16.423 1.00 90.50 98 ILE A N 1
ATOM 787 C CA . ILE A 1 98 ? -0.179 -7.766 -17.658 1.00 90.50 98 ILE A CA 1
ATOM 788 C C . ILE A 1 98 ? 1.056 -8.663 -17.616 1.00 90.50 98 ILE A C 1
ATOM 790 O O . ILE A 1 98 ? 2.007 -8.409 -16.877 1.00 90.50 98 ILE A O 1
ATOM 794 N N . ILE A 1 99 ? 1.070 -9.696 -18.454 1.00 93.56 99 ILE A N 1
ATOM 795 C CA . ILE A 1 99 ? 2.293 -10.434 -18.765 1.00 93.56 99 ILE A CA 1
ATOM 796 C C . ILE A 1 99 ? 3.053 -9.610 -19.808 1.00 93.56 99 ILE A C 1
ATOM 798 O O . ILE A 1 99 ? 2.540 -9.367 -20.899 1.00 93.56 99 ILE A O 1
ATOM 802 N N . SER A 1 100 ? 4.263 -9.152 -19.482 1.00 88.06 100 SER A N 1
ATOM 803 C CA . SER A 1 100 ? 5.128 -8.417 -20.414 1.00 88.06 100 SER A CA 1
ATOM 804 C C . SER A 1 100 ? 6.223 -9.319 -20.993 1.00 88.06 100 SER A C 1
ATOM 806 O O . SER A 1 100 ? 6.679 -10.258 -20.336 1.00 88.06 100 SER A O 1
ATOM 808 N N . LYS A 1 101 ? 6.707 -9.009 -22.206 1.00 84.19 101 LYS A N 1
ATOM 809 C CA . LYS A 1 101 ? 7.840 -9.731 -22.820 1.00 84.19 101 LYS A CA 1
ATOM 810 C C . LYS A 1 101 ? 9.071 -9.745 -21.905 1.00 84.19 101 LYS A C 1
ATOM 812 O O . LYS A 1 101 ? 9.686 -10.792 -21.722 1.00 84.19 101 LYS A O 1
ATOM 817 N N . TYR A 1 102 ? 9.371 -8.611 -21.269 1.00 83.94 102 TYR A N 1
ATOM 818 C CA . TYR A 1 102 ? 10.467 -8.480 -20.306 1.00 83.94 102 TYR A CA 1
ATOM 819 C C . TYR A 1 102 ? 10.292 -9.394 -19.084 1.00 83.94 102 TYR A C 1
ATOM 821 O O . TYR A 1 102 ? 11.238 -10.067 -18.676 1.00 83.94 102 TYR A O 1
ATOM 829 N N . PHE A 1 103 ? 9.082 -9.473 -18.519 1.00 90.69 103 PHE A N 1
ATOM 830 C CA . PHE A 1 103 ? 8.797 -10.389 -17.414 1.00 90.69 103 PHE A CA 1
ATOM 831 C C . PHE A 1 103 ? 9.035 -11.852 -17.819 1.00 90.69 103 PHE A C 1
ATOM 833 O O . PHE A 1 103 ? 9.676 -12.584 -17.069 1.00 90.69 103 PHE A O 1
ATOM 840 N N . VAL A 1 104 ? 8.605 -12.265 -19.016 1.00 89.19 104 VAL A N 1
ATOM 841 C CA . VAL A 1 104 ? 8.810 -13.635 -19.525 1.00 89.19 104 VAL A CA 1
ATOM 842 C C . VAL A 1 104 ? 10.292 -13.937 -19.770 1.00 89.19 104 VAL A C 1
ATOM 844 O O . VAL A 1 104 ? 10.779 -14.990 -19.363 1.00 89.19 104 VAL A O 1
ATOM 847 N N . GLN A 1 105 ? 11.041 -12.999 -20.357 1.00 84.06 105 GLN A N 1
ATOM 848 C CA . GLN A 1 105 ? 12.496 -13.119 -20.514 1.00 84.06 105 GLN A CA 1
ATOM 849 C C . GLN A 1 105 ? 13.191 -13.284 -19.159 1.00 84.06 105 GLN A C 1
ATOM 851 O O . GLN A 1 105 ? 14.036 -14.163 -18.998 1.00 84.06 105 GLN A O 1
ATOM 856 N N . ARG A 1 106 ? 12.820 -12.472 -18.158 1.00 85.7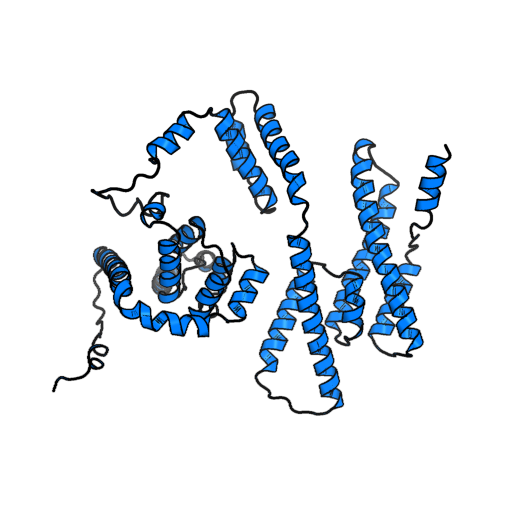5 106 ARG A N 1
ATOM 857 C CA . ARG A 1 106 ? 13.353 -12.598 -16.795 1.00 85.75 106 ARG A CA 1
ATOM 858 C C . ARG A 1 106 ? 12.938 -13.914 -16.143 1.00 85.75 106 ARG A C 1
ATOM 860 O O . ARG A 1 106 ? 13.776 -14.532 -15.499 1.00 85.75 106 ARG A O 1
ATOM 867 N N . LEU A 1 107 ? 11.701 -14.367 -16.331 1.00 89.88 107 LEU A N 1
ATOM 868 C CA . LEU A 1 107 ? 11.223 -15.651 -15.822 1.00 89.88 107 LEU A CA 1
ATOM 869 C C . LEU A 1 107 ? 12.093 -16.801 -16.350 1.00 89.88 107 LEU A C 1
ATOM 871 O O . LEU A 1 107 ? 12.682 -17.524 -15.552 1.00 89.88 107 LEU A O 1
ATOM 875 N N . LEU A 1 108 ? 12.276 -16.896 -17.671 1.00 86.62 108 LEU A N 1
ATOM 876 C CA . LEU A 1 108 ? 13.154 -17.890 -18.306 1.00 86.62 108 LEU A CA 1
ATOM 877 C C . LEU A 1 108 ? 14.623 -17.753 -17.864 1.00 86.62 108 LEU A C 1
ATOM 879 O O . LEU A 1 108 ? 15.313 -18.748 -17.668 1.00 86.62 108 LEU A O 1
ATOM 883 N N . LEU A 1 109 ? 15.108 -16.526 -17.646 1.00 84.00 109 LEU A N 1
ATOM 884 C CA . LEU A 1 109 ? 16.465 -16.265 -17.155 1.00 84.00 109 LEU A CA 1
ATOM 885 C C . LEU A 1 109 ? 16.690 -16.595 -15.672 1.00 84.00 109 LEU A C 1
ATOM 887 O O . LEU A 1 109 ? 17.850 -16.566 -15.252 1.00 84.00 109 LEU A O 1
ATOM 891 N N . HIS A 1 110 ? 15.651 -16.867 -14.881 1.00 86.38 110 HIS A N 1
ATOM 892 C CA . HIS A 1 110 ? 15.764 -17.123 -13.438 1.00 86.38 110 HIS A CA 1
ATOM 893 C C . HIS A 1 110 ? 15.151 -18.462 -12.989 1.00 86.38 110 HIS A C 1
ATOM 895 O O . HIS A 1 110 ? 15.506 -18.946 -11.916 1.00 86.38 110 HIS A O 1
ATOM 901 N N . PHE A 1 111 ? 14.278 -19.074 -13.788 1.00 87.62 111 PHE A N 1
ATOM 902 C CA . PHE A 1 111 ? 13.695 -20.392 -13.538 1.00 87.62 111 PHE A CA 1
ATOM 903 C C . PHE A 1 111 ? 14.757 -21.503 -13.576 1.00 87.62 111 PHE A C 1
ATOM 905 O O . PHE A 1 111 ? 15.578 -21.539 -14.491 1.00 87.62 111 PHE A O 1
ATOM 912 N N . GLY A 1 112 ? 14.751 -22.403 -12.585 1.00 81.12 112 GLY A N 1
ATOM 913 C CA . GLY A 1 112 ? 15.583 -23.618 -12.564 1.00 81.12 112 GLY A CA 1
ATOM 914 C C . GLY A 1 112 ? 17.110 -23.425 -12.586 1.00 81.12 112 GLY A C 1
ATOM 915 O O . GLY A 1 112 ? 17.834 -24.397 -12.778 1.00 81.12 112 GLY A O 1
ATOM 916 N N . LYS A 1 113 ? 17.629 -22.200 -12.413 1.00 80.06 113 LYS A N 1
ATOM 917 C CA . LYS A 1 113 ? 19.077 -21.912 -12.505 1.00 80.06 113 LYS A CA 1
ATOM 918 C C . LYS A 1 113 ? 19.898 -22.304 -11.277 1.00 80.06 113 LYS A C 1
ATOM 920 O O . LYS A 1 113 ? 21.124 -22.340 -11.362 1.00 80.06 113 LYS A O 1
ATOM 925 N N . PHE A 1 114 ? 19.256 -22.519 -10.138 1.00 79.81 114 PHE A N 1
ATOM 926 C CA . PHE A 1 114 ? 19.889 -22.821 -8.861 1.00 79.81 114 PHE A CA 1
ATOM 927 C C . PHE A 1 114 ? 19.414 -24.197 -8.394 1.00 79.81 114 PHE A C 1
ATOM 929 O O . PHE A 1 114 ? 18.344 -24.359 -7.807 1.00 79.81 114 PHE A O 1
ATOM 936 N N . ASP A 1 115 ? 20.239 -25.197 -8.676 1.00 77.12 115 ASP A N 1
ATOM 937 C CA . ASP A 1 115 ? 20.108 -26.533 -8.115 1.00 77.12 115 ASP A CA 1
ATOM 938 C C . ASP A 1 115 ? 20.661 -26.513 -6.678 1.00 77.12 115 ASP A C 1
ATOM 940 O O . ASP A 1 115 ? 21.837 -26.213 -6.446 1.00 77.12 115 ASP A O 1
ATOM 944 N N . LYS A 1 116 ? 19.786 -26.774 -5.700 1.00 78.31 116 LYS A N 1
ATOM 945 C CA . LYS A 1 116 ? 20.121 -26.720 -4.269 1.00 78.31 116 LYS A CA 1
ATOM 946 C C . LYS A 1 116 ? 21.117 -27.808 -3.875 1.00 78.31 116 LYS A C 1
ATOM 948 O O . LYS A 1 116 ? 21.979 -27.541 -3.038 1.00 78.31 116 LYS A O 1
ATOM 953 N N . ASP A 1 117 ? 21.041 -28.975 -4.505 1.00 79.62 117 ASP A N 1
ATOM 954 C CA . ASP A 1 117 ? 21.891 -30.122 -4.203 1.00 79.62 117 ASP A CA 1
ATOM 955 C C . ASP A 1 117 ? 23.276 -29.921 -4.829 1.00 79.62 117 ASP A C 1
ATOM 957 O O . ASP A 1 117 ? 24.295 -30.105 -4.162 1.00 79.62 117 ASP A O 1
ATOM 961 N N . LEU A 1 118 ? 23.338 -29.406 -6.062 1.00 76.56 118 LEU A N 1
ATOM 962 C CA . LEU A 1 118 ? 24.599 -29.016 -6.704 1.00 76.56 118 LEU A CA 1
ATOM 963 C C . LEU A 1 118 ? 25.324 -27.901 -5.932 1.00 76.56 118 LEU A C 1
ATOM 965 O O . LEU A 1 118 ? 26.554 -27.913 -5.815 1.00 76.56 118 LEU A O 1
ATOM 969 N N . VAL A 1 119 ? 24.580 -26.934 -5.386 1.00 79.12 119 VAL A N 1
ATOM 970 C CA . VAL A 1 119 ? 25.151 -25.870 -4.546 1.00 79.12 119 VAL A CA 1
ATOM 971 C C . VAL A 1 119 ? 25.590 -26.413 -3.182 1.00 79.12 119 VAL A C 1
ATOM 973 O O . VAL A 1 119 ? 26.663 -26.028 -2.715 1.00 79.12 119 VAL A O 1
ATOM 976 N N . ALA A 1 120 ? 24.844 -27.341 -2.574 1.00 80.81 120 ALA A N 1
ATOM 977 C CA . ALA A 1 120 ? 25.260 -28.029 -1.351 1.00 80.81 120 ALA A CA 1
ATOM 978 C C . ALA A 1 120 ? 26.566 -28.820 -1.555 1.00 80.81 120 ALA A C 1
ATOM 980 O O . ALA A 1 120 ? 27.528 -28.594 -0.820 1.00 80.81 120 ALA A O 1
ATOM 981 N N . LEU A 1 121 ? 26.651 -29.634 -2.614 1.00 81.62 121 LEU A N 1
ATOM 982 C CA . LEU A 1 121 ? 27.859 -30.376 -3.002 1.00 81.62 121 LEU A CA 1
ATOM 983 C C . LEU A 1 121 ? 29.057 -29.445 -3.249 1.00 81.62 121 LEU A C 1
ATOM 985 O O . LEU A 1 121 ? 30.177 -29.723 -2.819 1.00 81.62 121 LEU A O 1
ATOM 989 N N . LYS A 1 122 ? 28.833 -28.296 -3.900 1.00 79.88 122 LYS A N 1
ATOM 990 C CA . LYS A 1 122 ? 29.877 -27.283 -4.113 1.00 79.88 122 LYS A CA 1
ATOM 991 C C . LYS A 1 122 ? 30.347 -26.641 -2.802 1.00 79.88 122 LYS A C 1
ATOM 993 O O . LYS A 1 122 ? 31.535 -26.350 -2.669 1.00 79.88 122 LYS A O 1
ATOM 998 N N . MET A 1 123 ? 29.449 -26.412 -1.841 1.00 78.25 123 MET A N 1
ATOM 999 C CA . MET A 1 123 ? 29.818 -25.910 -0.511 1.00 78.25 123 MET A CA 1
ATOM 1000 C C . MET A 1 123 ? 30.593 -26.961 0.294 1.00 78.25 123 MET A C 1
ATOM 1002 O O . MET A 1 123 ? 31.612 -26.621 0.889 1.00 78.25 123 MET A O 1
ATOM 1006 N N . GLU A 1 124 ? 30.178 -28.228 0.257 1.00 82.56 124 GLU A N 1
ATOM 1007 C CA . GLU A 1 124 ? 30.883 -29.346 0.898 1.00 82.56 124 GLU A CA 1
ATOM 1008 C C . GLU A 1 124 ? 32.314 -29.498 0.354 1.00 82.56 124 GLU A C 1
ATOM 1010 O O . GLU A 1 124 ? 33.281 -29.479 1.121 1.00 82.56 124 GLU A O 1
ATOM 1015 N N . TYR A 1 125 ? 32.470 -29.529 -0.974 1.00 81.00 125 TYR A N 1
ATOM 1016 C CA . TYR A 1 125 ? 33.779 -29.581 -1.628 1.00 81.00 125 TYR A CA 1
ATOM 1017 C C . TYR A 1 125 ? 34.675 -28.388 -1.247 1.00 81.00 125 TYR A C 1
ATOM 1019 O O . TYR A 1 125 ? 35.844 -28.564 -0.897 1.00 81.00 125 TYR A O 1
ATOM 1027 N N . ASN A 1 126 ? 34.131 -27.165 -1.260 1.00 77.50 126 ASN A N 1
ATOM 1028 C CA . ASN A 1 126 ? 34.903 -25.965 -0.934 1.00 77.50 126 ASN A CA 1
ATOM 1029 C C . ASN A 1 126 ? 35.311 -25.909 0.548 1.00 77.50 126 ASN A C 1
ATOM 1031 O O . ASN A 1 126 ? 36.444 -25.514 0.838 1.00 77.50 126 ASN A O 1
ATOM 1035 N N . ASN A 1 127 ? 34.448 -26.348 1.472 1.00 75.25 127 ASN A N 1
ATOM 1036 C CA . ASN A 1 127 ? 34.770 -26.443 2.901 1.00 75.25 127 ASN A CA 1
ATOM 1037 C C . ASN A 1 127 ? 35.950 -27.398 3.143 1.00 75.25 127 ASN A C 1
ATOM 1039 O O . ASN A 1 127 ? 36.884 -27.044 3.863 1.00 75.25 127 ASN A O 1
ATOM 1043 N N . ASN A 1 128 ? 35.975 -28.543 2.454 1.00 70.81 128 ASN A N 1
ATOM 1044 C CA . ASN A 1 128 ? 37.094 -29.492 2.507 1.00 70.81 128 ASN A CA 1
ATOM 1045 C C . ASN A 1 128 ? 38.403 -28.936 1.903 1.00 70.81 128 ASN A C 1
ATOM 1047 O O . ASN A 1 128 ? 39.480 -29.449 2.195 1.00 70.81 128 ASN A O 1
ATOM 1051 N N . SER A 1 129 ? 38.338 -27.871 1.093 1.00 66.69 129 SER A N 1
ATOM 1052 C CA . SER A 1 129 ? 39.506 -27.226 0.463 1.00 66.69 129 SER A CA 1
ATOM 1053 C C . SER A 1 129 ? 40.086 -26.029 1.241 1.00 66.69 129 SER A C 1
ATOM 1055 O O . SER A 1 129 ? 41.008 -25.366 0.762 1.00 66.69 129 SER A O 1
ATOM 1057 N N . GLY A 1 130 ? 39.543 -25.708 2.423 1.00 59.28 130 GLY A N 1
ATOM 1058 C CA . GLY A 1 130 ? 40.061 -24.643 3.296 1.00 59.28 130 GLY A CA 1
ATOM 1059 C C . GLY A 1 130 ? 39.873 -23.207 2.777 1.00 59.28 130 GLY A C 1
ATOM 1060 O O . GLY A 1 130 ? 40.443 -22.271 3.338 1.00 59.28 130 GLY A O 1
ATOM 1061 N N . ARG A 1 131 ? 39.082 -23.006 1.714 1.00 58.28 131 ARG A N 1
ATOM 1062 C CA . ARG A 1 131 ? 38.788 -21.696 1.103 1.00 58.28 131 ARG A CA 1
ATOM 1063 C C . ARG A 1 131 ? 37.281 -21.450 1.040 1.00 58.28 131 ARG A C 1
ATOM 1065 O O . ARG A 1 131 ? 36.668 -21.560 -0.019 1.00 58.28 131 ARG A O 1
ATOM 1072 N N . ALA A 1 132 ? 36.688 -21.090 2.174 1.00 55.38 132 ALA A N 1
ATOM 1073 C CA . ALA A 1 132 ? 35.246 -20.900 2.292 1.00 55.38 132 ALA A CA 1
ATOM 1074 C C . ALA A 1 132 ? 34.900 -19.538 2.920 1.00 55.38 132 ALA A C 1
ATOM 1076 O O . ALA A 1 132 ? 35.028 -19.340 4.125 1.00 55.38 132 ALA A O 1
ATOM 1077 N N . ASN A 1 133 ? 34.442 -18.592 2.093 1.00 57.19 133 ASN A N 1
ATOM 1078 C CA . ASN A 1 133 ? 33.782 -17.369 2.556 1.00 57.19 133 ASN A CA 1
ATOM 1079 C C . ASN A 1 133 ? 32.272 -17.528 2.314 1.00 57.19 133 ASN A C 1
ATOM 1081 O O . ASN A 1 133 ? 31.760 -17.202 1.244 1.00 57.19 133 ASN A O 1
ATOM 1085 N N . ASN A 1 134 ? 31.583 -18.128 3.288 1.00 57.47 134 ASN A N 1
ATOM 1086 C CA . ASN A 1 134 ? 30.261 -18.744 3.101 1.00 57.47 134 ASN A CA 1
ATOM 1087 C C . ASN A 1 134 ? 29.110 -17.763 2.812 1.00 57.47 134 ASN A C 1
ATOM 1089 O O . ASN A 1 134 ? 28.047 -18.176 2.353 1.00 57.47 134 ASN A O 1
ATOM 1093 N N . ASN A 1 135 ? 29.317 -16.463 3.024 1.00 56.31 135 ASN A N 1
ATOM 1094 C CA . ASN A 1 135 ? 28.241 -15.470 2.991 1.00 56.31 135 ASN A CA 1
ATOM 1095 C C . ASN A 1 135 ? 27.818 -15.028 1.575 1.00 56.31 135 ASN A C 1
ATOM 1097 O O . ASN A 1 135 ? 26.772 -14.400 1.432 1.00 56.31 135 ASN A O 1
ATOM 1101 N N . SER A 1 136 ? 28.589 -15.333 0.523 1.00 54.06 136 SER A N 1
ATOM 1102 C CA . SER A 1 136 ? 28.310 -14.840 -0.840 1.00 54.06 136 SER A CA 1
ATOM 1103 C C . SER A 1 136 ? 27.301 -15.682 -1.633 1.00 54.06 136 SER A C 1
ATOM 1105 O O . SER A 1 136 ? 26.614 -15.145 -2.503 1.00 54.06 136 SER A O 1
ATOM 1107 N N . PHE A 1 137 ? 27.169 -16.982 -1.343 1.00 55.25 137 PHE A N 1
ATOM 1108 C CA . PHE A 1 137 ? 26.314 -17.886 -2.129 1.00 55.25 137 PHE A CA 1
ATOM 1109 C C . PHE A 1 137 ? 24.821 -17.792 -1.786 1.00 55.25 137 PHE A C 1
ATOM 1111 O O . PHE A 1 137 ? 23.988 -17.969 -2.672 1.00 55.25 137 PHE A O 1
ATOM 1118 N N . GLN A 1 138 ? 24.460 -17.463 -0.541 1.00 54.56 138 GLN A N 1
ATOM 1119 C CA . GLN A 1 138 ? 23.050 -17.344 -0.134 1.00 54.56 138 GLN A CA 1
ATOM 1120 C C . GLN A 1 138 ? 22.360 -16.069 -0.652 1.00 54.56 138 GLN A C 1
ATOM 1122 O O . GLN A 1 138 ? 21.136 -16.033 -0.740 1.00 54.56 138 GLN A O 1
ATOM 1127 N N . GLN A 1 139 ? 23.112 -15.024 -1.013 1.00 56.44 139 GLN A N 1
ATOM 1128 C CA . GLN A 1 139 ? 22.536 -13.706 -1.325 1.00 56.44 139 GLN A CA 1
ATOM 1129 C C . GLN A 1 139 ? 21.928 -13.585 -2.736 1.00 56.44 139 GLN A C 1
ATOM 1131 O O . GLN A 1 139 ? 21.244 -12.604 -3.009 1.00 56.44 139 GLN A O 1
ATOM 1136 N N . ASN A 1 140 ? 22.143 -14.565 -3.622 1.00 69.25 140 ASN A N 1
ATOM 1137 C CA . ASN A 1 140 ? 21.803 -14.471 -5.050 1.00 69.25 140 ASN A CA 1
ATOM 1138 C C . ASN A 1 140 ? 20.914 -15.622 -5.566 1.00 69.25 140 ASN A C 1
ATOM 1140 O O . ASN A 1 140 ? 21.045 -16.035 -6.720 1.00 69.25 140 ASN A O 1
ATOM 1144 N N . ILE A 1 141 ? 19.999 -16.149 -4.744 1.00 76.88 141 ILE A N 1
ATOM 1145 C CA . ILE A 1 141 ? 19.001 -17.121 -5.225 1.00 76.88 141 ILE A CA 1
ATOM 1146 C C . ILE A 1 141 ? 18.063 -16.421 -6.236 1.00 76.88 141 ILE A C 1
ATOM 1148 O O . ILE A 1 141 ? 17.460 -15.398 -5.896 1.00 76.88 141 ILE A O 1
ATOM 1152 N N . PRO A 1 142 ? 17.913 -16.931 -7.475 1.00 86.12 142 PRO A N 1
ATOM 1153 C CA . PRO A 1 142 ? 17.011 -16.351 -8.469 1.00 86.12 142 PRO A CA 1
ATOM 1154 C C . PRO A 1 142 ? 15.553 -16.311 -7.984 1.00 86.12 142 PRO A C 1
ATOM 1156 O O . PRO A 1 142 ? 15.026 -17.310 -7.505 1.00 86.12 142 PRO A O 1
ATOM 1159 N N . TRP A 1 143 ? 14.864 -15.180 -8.171 1.00 88.38 143 TRP A N 1
ATOM 1160 C CA . TRP A 1 143 ? 13.498 -14.962 -7.657 1.00 88.38 143 TRP A CA 1
ATOM 1161 C C . TRP A 1 143 ? 12.441 -15.942 -8.197 1.00 88.38 143 TRP A C 1
ATOM 1163 O O . TRP A 1 143 ? 11.401 -16.106 -7.570 1.00 88.38 143 TRP A O 1
ATOM 1173 N N . ALA A 1 144 ? 12.700 -16.578 -9.343 1.00 90.94 144 ALA A N 1
ATOM 1174 C CA . ALA A 1 144 ? 11.824 -17.569 -9.969 1.00 90.94 144 ALA A CA 1
ATOM 1175 C C . ALA A 1 144 ? 12.343 -19.013 -9.851 1.00 90.94 144 ALA A C 1
ATOM 1177 O O . ALA A 1 144 ? 11.812 -19.896 -10.524 1.00 90.94 144 ALA A O 1
ATOM 1178 N N . ASN A 1 145 ? 13.388 -19.264 -9.052 1.00 89.62 145 ASN A N 1
ATOM 1179 C CA . ASN A 1 145 ? 14.074 -20.555 -9.061 1.00 89.62 145 ASN A CA 1
ATOM 1180 C C . ASN A 1 145 ? 13.163 -21.724 -8.674 1.00 89.62 145 ASN A C 1
ATOM 1182 O O . ASN A 1 145 ? 13.054 -22.697 -9.410 1.00 89.62 145 ASN A O 1
ATOM 1186 N N . ASP A 1 146 ? 12.500 -21.580 -7.527 1.00 88.19 146 ASP A N 1
ATOM 1187 C CA . ASP A 1 146 ? 11.669 -22.608 -6.898 1.00 88.19 146 ASP A CA 1
ATOM 1188 C C . ASP A 1 146 ? 10.216 -22.572 -7.416 1.00 88.19 146 ASP A C 1
ATOM 1190 O O . ASP A 1 146 ? 9.287 -23.025 -6.747 1.00 88.19 146 ASP A O 1
ATOM 1194 N N . LEU A 1 147 ? 9.973 -21.973 -8.587 1.00 91.81 147 LEU A N 1
ATOM 1195 C CA . LEU A 1 147 ? 8.637 -21.928 -9.170 1.00 91.81 147 LEU A CA 1
ATOM 1196 C C . LEU A 1 147 ? 8.224 -23.335 -9.628 1.00 91.81 147 LEU A C 1
ATOM 1198 O O . LEU A 1 147 ? 8.962 -24.010 -10.341 1.00 91.81 147 LEU A O 1
ATOM 1202 N N . GLY A 1 148 ? 7.016 -23.774 -9.273 1.00 91.12 148 GLY A N 1
ATOM 1203 C CA . GLY A 1 148 ? 6.501 -25.065 -9.733 1.00 91.12 148 GLY A CA 1
ATOM 1204 C C . GLY A 1 148 ? 6.407 -25.123 -11.263 1.00 91.12 148 GLY A C 1
ATOM 1205 O O . GLY A 1 148 ? 5.835 -24.223 -11.882 1.00 91.12 148 GLY A O 1
ATOM 1206 N N . ILE A 1 149 ? 6.920 -26.194 -11.880 1.00 87.62 149 ILE A N 1
ATOM 1207 C CA . ILE A 1 149 ? 6.987 -26.335 -13.348 1.00 87.62 149 ILE A CA 1
ATOM 1208 C C . ILE A 1 149 ? 5.626 -26.141 -14.035 1.00 87.62 149 ILE A C 1
ATOM 1210 O O . ILE A 1 149 ? 5.542 -25.436 -15.036 1.00 87.62 149 ILE A O 1
ATOM 1214 N N . THR A 1 150 ? 4.540 -26.655 -13.450 1.00 89.19 150 THR A N 1
ATOM 1215 C CA . THR A 1 150 ? 3.162 -26.474 -13.943 1.00 89.19 150 THR A CA 1
ATOM 1216 C C . THR A 1 150 ? 2.738 -25.005 -13.985 1.00 89.19 150 THR A C 1
ATOM 1218 O O . THR A 1 150 ? 2.004 -24.592 -14.881 1.00 89.19 150 THR A O 1
ATOM 1221 N N . VAL A 1 151 ? 3.201 -24.202 -13.025 1.00 94.88 151 VAL A N 1
ATOM 1222 C CA . VAL A 1 151 ? 2.904 -22.768 -12.943 1.00 94.88 151 VAL A CA 1
ATOM 1223 C C . VAL A 1 151 ? 3.730 -22.002 -13.974 1.00 94.88 151 VAL A C 1
ATOM 1225 O O . VAL A 1 151 ? 3.177 -21.181 -14.700 1.00 94.88 151 VAL A O 1
ATOM 1228 N N . CYS A 1 152 ? 5.019 -22.330 -14.103 1.00 91.88 152 CYS A N 1
ATOM 1229 C CA . CYS A 1 152 ? 5.891 -21.777 -15.140 1.00 91.88 152 CYS A CA 1
ATOM 1230 C C . CYS A 1 152 ? 5.330 -22.048 -16.549 1.00 91.88 152 CYS A C 1
ATOM 1232 O O . CYS A 1 152 ? 5.107 -21.113 -17.314 1.00 91.88 152 CYS A O 1
ATOM 1234 N N . LEU A 1 153 ? 4.990 -23.305 -16.858 1.00 89.56 153 LEU A N 1
ATOM 1235 C CA . LEU A 1 153 ? 4.401 -23.701 -18.141 1.00 89.56 153 LEU A CA 1
ATOM 1236 C C . LEU A 1 153 ? 3.061 -23.014 -18.422 1.00 89.56 153 LEU A C 1
ATOM 1238 O O . LEU A 1 153 ? 2.816 -22.613 -19.556 1.00 89.56 153 LEU A O 1
ATOM 1242 N N . TYR A 1 154 ? 2.207 -22.834 -17.410 1.00 94.44 154 TYR A N 1
ATOM 1243 C CA . TYR A 1 154 ? 0.951 -22.103 -17.583 1.00 94.44 154 TYR A CA 1
ATOM 1244 C C . TYR A 1 154 ? 1.190 -20.625 -17.934 1.00 94.44 154 TYR A C 1
ATOM 1246 O O . TYR A 1 154 ? 0.569 -20.110 -18.862 1.00 94.44 154 TYR A O 1
ATOM 1254 N N . ILE A 1 155 ? 2.134 -19.960 -17.258 1.00 93.12 155 ILE A N 1
ATOM 1255 C CA . ILE A 1 155 ? 2.516 -18.571 -17.563 1.00 93.12 155 ILE A CA 1
ATOM 1256 C C . ILE A 1 155 ? 3.092 -18.465 -18.978 1.00 93.12 155 ILE A C 1
ATOM 1258 O O . ILE A 1 155 ? 2.671 -17.596 -19.738 1.00 93.12 155 ILE A O 1
ATOM 1262 N N . LEU A 1 156 ? 4.020 -19.355 -19.348 1.00 90.56 156 LEU A N 1
ATOM 1263 C CA . LEU A 1 156 ? 4.630 -19.376 -20.681 1.00 90.56 156 LEU A CA 1
ATOM 1264 C C . LEU A 1 156 ? 3.602 -19.654 -21.780 1.00 90.56 156 LEU A C 1
ATOM 1266 O O . LEU A 1 156 ? 3.682 -19.053 -22.847 1.00 90.56 156 LEU A O 1
ATOM 1270 N N . ARG A 1 157 ? 2.606 -20.505 -21.515 1.00 90.06 157 ARG A N 1
ATOM 1271 C CA . ARG A 1 157 ? 1.498 -20.751 -22.439 1.00 90.06 157 ARG A CA 1
ATOM 1272 C C . ARG A 1 157 ? 0.649 -19.500 -22.654 1.00 90.06 157 ARG A C 1
ATOM 1274 O O . ARG A 1 157 ? 0.442 -19.127 -23.801 1.00 90.06 157 ARG A O 1
ATOM 1281 N N . VAL A 1 158 ? 0.184 -18.839 -21.590 1.00 92.25 158 VAL A N 1
ATOM 1282 C CA . VAL A 1 158 ? -0.603 -17.597 -21.738 1.00 92.25 158 VAL A CA 1
ATOM 1283 C C . VAL A 1 158 ? 0.235 -16.517 -22.430 1.00 92.25 158 VAL A C 1
ATOM 1285 O O . VAL A 1 158 ? -0.267 -15.798 -23.288 1.00 92.25 158 VAL A O 1
ATOM 1288 N N . ALA A 1 159 ? 1.534 -16.452 -22.136 1.00 89.94 159 ALA A N 1
ATOM 1289 C CA . ALA A 1 159 ? 2.456 -15.560 -22.822 1.00 89.94 159 ALA A CA 1
ATOM 1290 C C . ALA A 1 159 ? 2.595 -15.882 -24.325 1.00 89.94 159 ALA A C 1
ATOM 1292 O O . ALA A 1 159 ? 2.621 -14.960 -25.129 1.00 89.94 159 ALA A O 1
ATOM 1293 N N . ALA A 1 160 ? 2.644 -17.158 -24.716 1.00 83.56 160 ALA A N 1
ATOM 1294 C CA . ALA A 1 160 ? 2.668 -17.603 -26.114 1.00 83.56 160 ALA A CA 1
ATOM 1295 C C . ALA A 1 160 ? 1.319 -17.430 -26.843 1.00 83.56 160 ALA A C 1
ATOM 1297 O O . ALA A 1 160 ? 1.287 -17.313 -28.064 1.00 83.56 160 ALA A O 1
ATOM 1298 N N . GLU A 1 161 ? 0.204 -17.408 -26.110 1.00 87.44 161 GLU A N 1
ATOM 1299 C CA . GLU A 1 161 ? -1.119 -17.051 -26.641 1.00 87.44 161 GLU A CA 1
ATOM 1300 C C . GLU A 1 161 ? -1.262 -15.517 -26.806 1.00 87.44 161 GLU A C 1
ATOM 1302 O O . GLU A 1 161 ? -1.934 -15.061 -27.729 1.00 87.44 161 GLU A O 1
ATOM 1307 N N . GLN A 1 162 ? -0.601 -14.714 -25.958 1.00 86.50 162 GLN A N 1
ATOM 1308 C CA . GLN A 1 162 ? -0.604 -13.240 -26.003 1.00 86.50 162 GLN A CA 1
ATOM 1309 C C . GLN A 1 162 ? 0.434 -12.646 -26.975 1.00 86.50 162 GLN A C 1
ATOM 1311 O O . GLN A 1 162 ? 0.221 -11.571 -27.540 1.00 86.50 162 GLN A O 1
ATOM 1316 N N . PHE A 1 163 ? 1.573 -13.312 -27.154 1.00 81.69 163 PHE A N 1
ATOM 1317 C CA . PHE A 1 163 ? 2.676 -12.880 -28.004 1.00 81.69 163 PHE A CA 1
ATOM 1318 C C . PHE A 1 163 ? 3.037 -14.014 -28.960 1.00 81.69 163 PHE A C 1
ATOM 1320 O O . PHE A 1 163 ? 3.368 -15.106 -28.501 1.00 81.69 163 PHE A O 1
ATOM 1327 N N . ASP A 1 164 ? 3.037 -13.743 -30.272 1.00 72.88 164 ASP A N 1
ATOM 1328 C CA . ASP A 1 164 ? 3.527 -14.708 -31.264 1.00 72.88 164 ASP A CA 1
ATOM 1329 C C . ASP A 1 164 ? 4.904 -15.242 -30.839 1.00 72.88 164 ASP A C 1
ATOM 1331 O O . ASP A 1 164 ? 5.797 -14.470 -30.472 1.00 72.88 164 ASP A O 1
ATOM 1335 N N . ILE A 1 165 ? 5.059 -16.567 -30.870 1.00 56.56 165 ILE A N 1
ATOM 1336 C CA . ILE A 1 165 ? 6.195 -17.295 -30.290 1.00 56.56 165 ILE A CA 1
ATOM 1337 C C . ILE A 1 165 ? 7.514 -16.820 -30.917 1.00 56.56 165 ILE A C 1
ATOM 1339 O O . ILE A 1 165 ? 8.524 -16.668 -30.225 1.00 56.56 165 ILE A O 1
ATOM 1343 N N . ASN A 1 166 ? 7.476 -16.469 -32.205 1.00 53.91 166 ASN A N 1
ATOM 1344 C CA . ASN A 1 166 ? 8.601 -15.897 -32.950 1.00 53.91 166 ASN A CA 1
ATOM 1345 C C . ASN A 1 166 ? 9.105 -14.573 -32.333 1.00 53.91 166 ASN A C 1
ATOM 1347 O O . ASN A 1 166 ? 10.295 -14.262 -32.377 1.00 53.91 166 ASN A O 1
ATOM 1351 N N . GLY A 1 167 ? 8.217 -13.812 -31.688 1.00 50.34 167 GLY A N 1
ATOM 1352 C CA . GLY A 1 167 ? 8.503 -12.540 -31.027 1.00 50.34 167 GLY A CA 1
ATOM 1353 C C . GLY A 1 167 ? 9.208 -12.641 -29.669 1.00 50.34 167 GLY A C 1
ATOM 1354 O O . GLY A 1 167 ? 9.594 -11.596 -29.137 1.00 50.34 167 GLY A O 1
ATOM 1355 N N . PHE A 1 168 ? 9.391 -13.845 -29.106 1.00 52.69 168 PHE A N 1
ATOM 1356 C CA . PHE A 1 168 ? 10.249 -14.074 -27.929 1.00 52.69 168 PHE A CA 1
ATOM 1357 C C . PHE A 1 168 ? 11.718 -14.305 -28.290 1.00 52.69 168 PHE A C 1
ATOM 1359 O O . PHE A 1 168 ? 12.599 -14.039 -27.472 1.00 52.69 168 PHE A O 1
ATOM 1366 N N . VAL A 1 169 ? 11.987 -14.791 -29.503 1.00 49.66 169 VAL A N 1
ATOM 1367 C CA . VAL A 1 169 ? 13.313 -15.276 -29.919 1.00 49.66 169 VAL A CA 1
ATOM 1368 C C . VAL A 1 169 ? 14.335 -14.135 -30.044 1.00 49.66 169 VAL A C 1
ATOM 1370 O O . VAL A 1 169 ? 15.517 -14.333 -29.784 1.00 49.66 169 VAL A O 1
ATOM 1373 N N . MET A 1 170 ? 13.892 -12.916 -30.370 1.00 40.62 170 MET A N 1
ATOM 1374 C CA . MET A 1 170 ? 14.758 -11.845 -30.895 1.00 40.62 170 MET A CA 1
ATOM 1375 C C . MET A 1 170 ? 15.419 -10.909 -29.861 1.00 40.62 170 MET A C 1
ATOM 1377 O O . MET A 1 170 ? 15.990 -9.894 -30.248 1.00 40.62 170 MET A O 1
ATOM 1381 N N . GLN A 1 171 ? 15.394 -11.217 -28.559 1.00 47.56 171 GLN A N 1
ATOM 1382 C CA . GLN A 1 171 ? 16.102 -10.419 -27.536 1.00 47.56 171 GLN A CA 1
ATOM 1383 C C . GLN A 1 171 ? 17.101 -11.254 -26.718 1.00 47.56 171 GLN A C 1
ATOM 1385 O O . GLN A 1 171 ? 16.898 -11.570 -25.546 1.00 47.56 171 GLN A O 1
ATOM 1390 N N . GLY A 1 172 ? 18.225 -11.572 -27.369 1.00 37.81 172 GLY A N 1
ATOM 1391 C CA . GLY A 1 172 ? 19.545 -11.816 -26.764 1.00 37.81 172 GLY A CA 1
ATOM 1392 C C . GLY A 1 172 ? 19.774 -13.135 -26.016 1.00 37.81 172 GLY A C 1
ATOM 1393 O O . GLY A 1 172 ? 20.830 -13.738 -26.174 1.00 37.81 172 GLY A O 1
ATOM 1394 N N . ALA A 1 173 ? 18.822 -13.606 -25.208 1.00 41.16 173 ALA A N 1
ATOM 1395 C CA . ALA A 1 173 ? 19.054 -14.730 -24.293 1.00 41.16 173 ALA A CA 1
ATOM 1396 C C . ALA A 1 173 ? 18.880 -16.123 -24.932 1.00 41.16 173 ALA A C 1
ATOM 1398 O O . ALA A 1 173 ? 19.525 -17.070 -24.493 1.00 41.16 173 ALA A O 1
ATOM 1399 N N . ILE A 1 174 ? 18.017 -16.254 -25.947 1.00 39.16 174 ILE A N 1
ATOM 1400 C CA . ILE A 1 174 ? 17.666 -17.548 -26.570 1.00 39.16 174 ILE A CA 1
ATOM 1401 C C . ILE A 1 174 ? 18.531 -17.843 -27.813 1.00 39.16 174 ILE A C 1
ATOM 1403 O O . ILE A 1 174 ? 18.809 -19.001 -28.115 1.00 39.16 174 ILE A O 1
ATOM 1407 N N . ILE A 1 175 ? 19.041 -16.808 -28.491 1.00 37.75 175 ILE A N 1
ATOM 1408 C CA . ILE A 1 175 ? 19.849 -16.933 -29.723 1.00 37.75 175 ILE A CA 1
ATOM 1409 C C . ILE A 1 175 ? 21.209 -17.621 -29.485 1.00 37.75 175 ILE A C 1
ATOM 1411 O O . ILE A 1 175 ? 21.780 -18.173 -30.418 1.00 37.75 175 ILE A O 1
ATOM 1415 N N . MET A 1 176 ? 21.704 -17.687 -28.242 1.00 38.34 176 MET A N 1
ATOM 1416 C CA . MET A 1 176 ? 22.909 -18.471 -27.923 1.00 38.34 176 MET A CA 1
ATOM 1417 C C . MET A 1 176 ? 22.720 -19.997 -28.022 1.00 38.34 176 MET A C 1
ATOM 1419 O O . MET A 1 176 ? 23.706 -20.712 -27.870 1.00 38.34 176 MET A O 1
ATOM 1423 N N . LEU A 1 177 ? 21.499 -20.507 -28.245 1.00 33.44 177 LEU A N 1
ATOM 1424 C CA . LEU A 1 177 ? 21.231 -21.952 -28.244 1.00 33.44 177 LEU A CA 1
ATOM 1425 C C . LEU A 1 177 ? 20.809 -22.546 -29.597 1.00 33.44 177 LEU A C 1
ATOM 1427 O O . LEU A 1 177 ? 21.200 -23.675 -29.870 1.00 33.44 177 LEU A O 1
ATOM 1431 N N . PHE A 1 178 ? 20.071 -21.837 -30.466 1.00 32.31 178 PHE A N 1
ATOM 1432 C CA . PHE A 1 178 ? 19.571 -22.439 -31.717 1.00 32.31 178 PHE A CA 1
ATOM 1433 C C . PHE A 1 178 ? 19.580 -21.494 -32.928 1.00 32.31 178 PHE A C 1
ATOM 1435 O O . PHE A 1 178 ? 19.051 -20.385 -32.880 1.00 32.31 178 PHE A O 1
ATOM 1442 N N . SER A 1 179 ? 20.131 -21.988 -34.042 1.00 28.77 179 SER A N 1
ATOM 1443 C CA . SER A 1 179 ? 20.090 -21.355 -35.367 1.00 28.77 179 SER A CA 1
ATOM 1444 C C . SER A 1 179 ? 18.928 -21.933 -36.195 1.00 28.77 179 SER A C 1
ATOM 1446 O O . SER A 1 179 ? 18.852 -23.159 -36.314 1.00 28.77 179 SER A O 1
ATOM 1448 N N . PRO A 1 180 ? 18.016 -21.116 -36.759 1.00 39.31 180 PRO A N 1
ATOM 1449 C CA . PRO A 1 180 ? 16.864 -21.614 -37.507 1.00 39.31 180 PRO A CA 1
ATOM 1450 C C . PRO A 1 180 ? 17.064 -21.576 -39.031 1.00 39.31 180 PRO A C 1
ATOM 1452 O O . PRO A 1 180 ? 17.505 -20.579 -39.599 1.00 39.31 180 PRO A O 1
ATOM 1455 N N . ALA A 1 181 ? 16.609 -22.629 -39.710 1.00 31.36 181 ALA A N 1
ATOM 1456 C CA . ALA A 1 181 ? 16.320 -22.611 -41.144 1.00 31.36 181 ALA A CA 1
ATOM 1457 C C . ALA A 1 181 ? 14.794 -22.610 -41.367 1.00 31.36 181 ALA A C 1
ATOM 1459 O O . ALA A 1 181 ? 14.124 -23.404 -40.718 1.00 31.36 181 ALA A O 1
ATOM 1460 N N . SER A 1 182 ? 14.296 -21.753 -42.284 1.00 38.69 182 SER A N 1
ATOM 1461 C CA . SER A 1 182 ? 13.092 -21.885 -43.165 1.00 38.69 182 SER A CA 1
ATOM 1462 C C . SER A 1 182 ? 11.777 -22.511 -42.615 1.00 38.69 182 SER A C 1
ATOM 1464 O O . SER A 1 182 ? 11.810 -23.559 -41.996 1.00 38.69 182 SER A O 1
ATOM 1466 N N . THR A 1 183 ? 10.527 -22.111 -42.905 1.00 43.88 183 THR A N 1
ATOM 1467 C CA . THR A 1 183 ? 9.852 -21.187 -43.863 1.00 43.88 183 THR A CA 1
ATOM 1468 C C . THR A 1 183 ? 8.324 -21.336 -43.629 1.00 43.88 183 THR A C 1
ATOM 1470 O O . THR A 1 183 ? 7.921 -22.417 -43.213 1.00 43.88 183 THR A O 1
ATOM 1473 N N . THR A 1 184 ? 7.364 -20.456 -43.955 1.00 41.81 184 THR A N 1
ATOM 1474 C CA . THR A 1 184 ? 7.233 -18.989 -44.181 1.00 41.81 184 THR A CA 1
ATOM 1475 C C . THR A 1 184 ? 5.730 -18.691 -44.395 1.00 41.81 184 THR A C 1
ATOM 1477 O O . THR A 1 184 ? 5.065 -19.522 -45.008 1.00 41.81 184 THR A O 1
ATOM 1480 N N . ASN A 1 185 ? 5.234 -17.506 -43.987 1.00 37.47 185 ASN A N 1
ATOM 1481 C CA . ASN A 1 185 ? 4.294 -16.610 -44.725 1.00 37.47 185 ASN A CA 1
ATOM 1482 C C . ASN A 1 185 ? 3.289 -15.824 -43.848 1.00 37.47 185 ASN A C 1
ATOM 1484 O O . ASN A 1 185 ? 2.087 -15.813 -44.102 1.00 37.47 185 ASN A O 1
ATOM 1488 N N . TRP A 1 186 ? 3.796 -15.067 -42.875 1.00 36.44 186 TRP A N 1
ATOM 1489 C CA . TRP A 1 186 ? 3.195 -13.791 -42.469 1.00 36.44 186 TRP A CA 1
ATOM 1490 C C . TRP A 1 186 ? 4.343 -12.800 -42.256 1.00 36.44 186 TRP A C 1
ATOM 1492 O O . TRP A 1 186 ? 5.370 -13.185 -41.699 1.00 36.44 186 TRP A O 1
ATOM 1502 N N . ALA A 1 187 ? 4.215 -11.576 -42.768 1.00 35.94 187 ALA A N 1
ATOM 1503 C CA . ALA A 1 187 ? 5.309 -10.608 -42.836 1.00 35.94 187 ALA A CA 1
ATOM 1504 C C . ALA A 1 187 ? 4.980 -9.352 -42.007 1.00 35.94 187 ALA A C 1
ATOM 1506 O O . ALA A 1 187 ? 4.416 -8.399 -42.549 1.00 35.94 187 ALA A O 1
ATOM 1507 N N . PRO A 1 188 ? 5.308 -9.331 -40.701 1.00 42.59 188 PRO A N 1
ATOM 1508 C CA . PRO A 1 188 ? 5.498 -8.069 -39.993 1.00 42.59 188 PRO A CA 1
ATOM 1509 C C . PRO A 1 188 ? 6.711 -7.330 -40.595 1.00 42.59 188 PRO A C 1
ATOM 1511 O O . PRO A 1 188 ? 7.554 -7.983 -41.225 1.00 42.59 188 PRO A O 1
ATOM 1514 N N . PRO A 1 189 ? 6.830 -5.999 -40.411 1.00 35.41 189 PRO A N 1
ATOM 1515 C CA . PRO A 1 189 ? 7.989 -5.258 -40.895 1.00 35.41 189 PRO A CA 1
ATOM 1516 C C . PRO A 1 189 ? 9.262 -5.885 -40.336 1.00 35.41 189 PRO A C 1
ATOM 1518 O O . PRO A 1 189 ? 9.325 -6.263 -39.157 1.00 35.41 189 PRO A O 1
ATOM 1521 N N . LYS A 1 190 ? 10.252 -6.076 -41.204 1.00 46.50 190 LYS A N 1
ATOM 1522 C CA . LYS A 1 190 ? 11.413 -6.899 -40.856 1.00 46.50 190 LYS A CA 1
ATOM 1523 C C . LYS A 1 190 ? 12.211 -6.246 -39.723 1.00 46.50 190 LYS A C 1
ATOM 1525 O O . LYS A 1 190 ? 12.229 -5.018 -39.623 1.00 46.50 190 LYS A O 1
ATOM 1530 N N . PRO A 1 191 ? 12.956 -7.022 -38.916 1.00 44.91 191 PRO A N 1
ATOM 1531 C CA . PRO A 1 191 ? 13.973 -6.458 -38.034 1.00 44.91 191 PRO A CA 1
ATOM 1532 C C . PRO A 1 191 ? 14.928 -5.535 -38.799 1.00 44.91 191 PRO A C 1
ATOM 1534 O O . PRO A 1 191 ? 15.275 -4.484 -38.277 1.00 44.91 191 PRO A O 1
ATOM 1537 N N . GLU A 1 192 ? 15.258 -5.861 -40.058 1.00 44.47 192 GLU A N 1
ATOM 1538 C CA . GLU A 1 192 ? 15.984 -4.947 -40.948 1.00 44.47 192 GLU A CA 1
ATOM 1539 C C . GLU A 1 192 ? 15.265 -3.610 -41.180 1.00 44.47 192 GLU A C 1
ATOM 1541 O O . GLU A 1 192 ? 15.938 -2.600 -41.251 1.00 44.47 192 GLU A O 1
ATOM 1546 N N . GLU A 1 193 ? 13.935 -3.555 -41.285 1.00 46.97 193 GLU A N 1
ATOM 1547 C CA . GLU A 1 193 ? 13.182 -2.316 -41.547 1.00 46.97 193 GLU A CA 1
ATOM 1548 C C . GLU A 1 193 ? 13.079 -1.430 -40.301 1.00 46.97 193 GLU A C 1
ATOM 1550 O O . GLU A 1 193 ? 13.269 -0.222 -40.402 1.00 46.97 193 GLU A O 1
ATOM 1555 N N . ALA A 1 194 ? 12.862 -2.016 -39.119 1.00 47.28 194 ALA A N 1
ATOM 1556 C CA . ALA A 1 194 ? 12.915 -1.277 -37.854 1.00 47.28 194 ALA A CA 1
ATOM 1557 C C . ALA A 1 194 ? 14.349 -0.818 -37.525 1.00 47.28 194 ALA A C 1
ATOM 1559 O O . ALA A 1 194 ? 14.559 0.300 -37.060 1.00 47.28 194 ALA A O 1
ATOM 1560 N N . PHE A 1 195 ? 15.352 -1.650 -37.823 1.00 44.22 195 PHE A N 1
ATOM 1561 C CA . PHE A 1 195 ? 16.761 -1.281 -37.702 1.00 44.22 195 PHE A CA 1
ATOM 1562 C C . PHE A 1 195 ? 17.153 -0.219 -38.735 1.00 44.22 195 PHE A C 1
ATOM 1564 O O . PHE A 1 195 ? 17.839 0.727 -38.383 1.00 44.22 195 PHE A O 1
ATOM 1571 N N . LEU A 1 196 ? 16.651 -0.293 -39.973 1.00 48.88 196 LEU A N 1
ATOM 1572 C CA . LEU A 1 196 ? 16.785 0.770 -40.972 1.00 48.88 196 LEU A CA 1
ATOM 1573 C C . LEU A 1 196 ? 16.080 2.049 -40.520 1.00 48.88 196 LEU A C 1
ATOM 1575 O O . LEU A 1 196 ? 16.598 3.124 -40.773 1.00 48.88 196 LEU A O 1
ATOM 1579 N N . GLN A 1 197 ? 14.947 1.976 -39.823 1.00 58.78 197 GLN A N 1
ATOM 1580 C CA . GLN A 1 197 ? 14.285 3.157 -39.265 1.00 58.78 197 GLN A CA 1
ATOM 1581 C C . GLN A 1 197 ? 15.140 3.828 -38.172 1.00 58.78 197 GLN A C 1
ATOM 1583 O O . GLN A 1 197 ? 15.208 5.053 -38.144 1.00 58.78 197 GLN A O 1
ATOM 1588 N N . ILE A 1 198 ? 15.854 3.040 -37.358 1.00 54.94 198 ILE A N 1
ATOM 1589 C CA . ILE A 1 198 ? 16.825 3.513 -36.349 1.00 54.94 198 ILE A CA 1
ATOM 1590 C C . ILE A 1 198 ? 18.164 3.962 -36.985 1.00 54.94 198 ILE A C 1
ATOM 1592 O O . ILE A 1 198 ? 18.842 4.838 -36.461 1.00 54.94 198 ILE A O 1
ATOM 1596 N N . LEU A 1 199 ? 18.555 3.402 -38.134 1.00 50.88 199 LEU A N 1
ATOM 1597 C CA . LEU A 1 199 ? 19.724 3.844 -38.914 1.00 50.88 199 LEU A CA 1
ATOM 1598 C C . LEU A 1 199 ? 19.442 5.095 -39.766 1.00 50.88 199 LEU A C 1
ATOM 1600 O O . LEU A 1 199 ? 20.377 5.806 -40.125 1.00 50.88 199 LEU A O 1
ATOM 1604 N N . ASN A 1 200 ? 18.178 5.326 -40.133 1.00 71.88 200 ASN A N 1
ATOM 1605 C CA . ASN A 1 200 ? 17.732 6.448 -40.963 1.00 71.88 200 ASN A CA 1
ATOM 1606 C C . ASN A 1 200 ? 17.228 7.641 -40.134 1.00 71.88 200 ASN A C 1
ATOM 1608 O O . ASN A 1 200 ? 17.104 8.738 -40.681 1.00 71.88 200 ASN A O 1
ATOM 1612 N N . GLU A 1 201 ? 16.908 7.460 -38.848 1.00 78.19 201 GLU A N 1
ATOM 1613 C CA . GLU A 1 201 ? 16.719 8.594 -37.941 1.00 78.19 201 GLU A CA 1
ATOM 1614 C C . GLU A 1 201 ? 18.069 9.237 -37.601 1.00 78.19 201 GLU A C 1
ATOM 1616 O O . GLU A 1 201 ? 19.119 8.594 -37.631 1.00 78.19 201 GLU A O 1
ATOM 1621 N N . SER A 1 202 ? 18.068 10.537 -37.304 1.00 84.31 202 SER A N 1
ATOM 1622 C CA . SER A 1 202 ? 19.295 11.189 -36.858 1.00 84.31 202 SER A CA 1
ATOM 1623 C C . SER A 1 202 ? 19.683 10.670 -35.473 1.00 84.31 202 SER A C 1
ATOM 1625 O O . SER A 1 202 ? 18.824 10.418 -34.626 1.00 84.31 202 SER A O 1
ATOM 1627 N N . LEU A 1 203 ? 20.991 10.595 -35.210 1.00 75.94 203 LEU A N 1
ATOM 1628 C CA . LEU A 1 203 ? 21.521 10.300 -33.876 1.00 75.94 203 LEU A CA 1
ATOM 1629 C C . LEU A 1 203 ? 20.909 11.231 -32.809 1.00 75.94 203 LEU A C 1
ATOM 1631 O O . LEU A 1 203 ? 20.621 10.795 -31.702 1.00 75.94 203 LEU A O 1
ATOM 1635 N N . GLU A 1 204 ? 20.643 12.491 -33.169 1.00 80.25 204 GLU A N 1
ATOM 1636 C CA . GLU A 1 204 ? 19.951 13.476 -32.331 1.00 80.25 204 GLU A CA 1
ATOM 1637 C C . GLU A 1 204 ? 18.534 13.025 -31.926 1.00 80.25 204 GLU A C 1
ATOM 1639 O O . GLU A 1 204 ? 18.182 13.088 -30.750 1.00 80.25 204 GLU A O 1
ATOM 1644 N N . GLU A 1 205 ? 17.728 12.538 -32.874 1.00 82.25 205 GLU A N 1
ATOM 1645 C CA . GLU A 1 205 ? 16.340 12.123 -32.633 1.00 82.25 205 GLU A CA 1
ATOM 1646 C C . GLU A 1 205 ? 16.262 10.766 -31.906 1.00 82.25 205 GLU A C 1
ATOM 1648 O O . GLU A 1 205 ? 15.403 10.577 -31.041 1.00 82.25 205 GLU A O 1
ATOM 1653 N N . PHE A 1 206 ? 17.205 9.855 -32.170 1.00 81.31 206 PHE A N 1
ATOM 1654 C CA . PHE A 1 206 ? 17.378 8.628 -31.385 1.00 81.31 206 PHE A CA 1
ATOM 1655 C C . PHE A 1 206 ? 17.728 8.943 -29.920 1.00 81.31 206 PHE A C 1
ATOM 1657 O O . PHE A 1 206 ? 17.039 8.498 -28.999 1.00 81.31 206 PHE A O 1
ATOM 1664 N N . LEU A 1 207 ? 18.757 9.770 -29.687 1.00 78.31 207 LEU A N 1
ATOM 1665 C CA . LEU A 1 207 ? 19.190 10.147 -28.337 1.00 78.31 207 LEU A CA 1
ATOM 1666 C C . LEU A 1 207 ? 18.116 10.956 -27.596 1.00 78.31 207 LEU A C 1
ATOM 1668 O O . LEU A 1 207 ? 17.927 10.754 -26.397 1.00 78.31 207 LEU A O 1
ATOM 1672 N N . HIS A 1 208 ? 17.348 11.792 -28.299 1.00 82.50 208 HIS A N 1
ATOM 1673 C CA . HIS A 1 208 ? 16.181 12.486 -27.751 1.00 82.50 208 HIS A CA 1
ATOM 1674 C C . HIS A 1 208 ? 15.137 11.507 -27.181 1.00 82.50 208 HIS A C 1
ATOM 1676 O O . HIS A 1 208 ? 14.699 11.672 -26.040 1.00 82.50 208 HIS A O 1
ATOM 1682 N N . LYS A 1 209 ? 14.791 10.443 -27.921 1.00 81.81 209 LYS A N 1
ATOM 1683 C CA . LYS A 1 209 ? 13.872 9.388 -27.448 1.00 81.81 209 LYS A CA 1
ATOM 1684 C C . LYS A 1 209 ? 14.448 8.611 -26.263 1.00 81.81 209 LYS A C 1
ATOM 1686 O O . LYS A 1 209 ? 13.730 8.356 -25.298 1.00 81.81 209 LYS A O 1
ATOM 1691 N N . CYS A 1 210 ? 15.744 8.287 -26.291 1.00 75.38 210 CYS 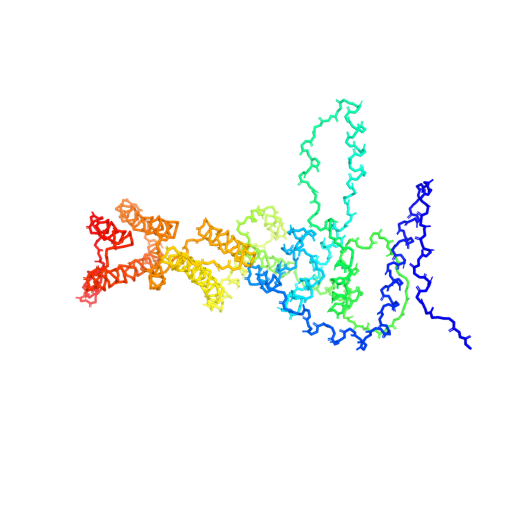A N 1
ATOM 1692 C CA . CYS A 1 210 ? 16.422 7.650 -25.158 1.00 75.38 210 CYS A CA 1
ATOM 1693 C C . CYS A 1 210 ? 16.394 8.517 -23.888 1.00 75.38 210 CYS A C 1
ATOM 1695 O O . CYS A 1 210 ? 16.222 7.978 -22.795 1.00 75.38 210 CYS A O 1
ATOM 1697 N N . LEU A 1 211 ? 16.532 9.841 -24.015 1.00 82.25 211 LEU A N 1
ATOM 1698 C CA . LEU A 1 211 ? 16.443 10.772 -22.887 1.00 82.25 211 LEU A CA 1
ATOM 1699 C C . LEU A 1 211 ? 15.019 10.857 -22.316 1.00 82.25 211 LEU A C 1
ATOM 1701 O O . LEU A 1 211 ? 14.874 10.821 -21.095 1.00 82.25 211 LEU A O 1
ATOM 1705 N N . ILE A 1 212 ? 13.977 10.889 -23.159 1.00 82.25 212 ILE A N 1
ATOM 1706 C CA . ILE A 1 212 ? 12.570 10.843 -22.707 1.00 82.25 212 ILE A CA 1
ATOM 1707 C C . ILE A 1 212 ? 12.308 9.580 -21.871 1.00 82.25 212 ILE A C 1
ATOM 1709 O O . ILE A 1 212 ? 11.866 9.682 -20.726 1.00 82.25 212 ILE A O 1
ATOM 1713 N N . GLU A 1 213 ? 12.635 8.399 -22.403 1.00 80.62 213 GLU A N 1
ATOM 1714 C CA . GLU A 1 213 ? 12.439 7.116 -21.708 1.00 80.62 213 GLU A CA 1
ATOM 1715 C C . GLU A 1 213 ? 13.225 7.062 -20.382 1.00 80.62 213 GLU A C 1
ATOM 1717 O O . GLU A 1 213 ? 12.747 6.545 -19.366 1.00 80.62 213 GLU A O 1
ATOM 1722 N N . LEU A 1 214 ? 14.431 7.644 -20.357 1.00 78.75 214 LEU A N 1
ATOM 1723 C CA . LEU A 1 214 ? 15.259 7.725 -19.157 1.00 78.75 214 LEU A CA 1
ATOM 1724 C C . LEU A 1 214 ? 14.640 8.645 -18.087 1.00 78.75 214 LEU A C 1
ATOM 1726 O O . LEU A 1 214 ? 14.612 8.263 -16.915 1.00 78.75 214 LEU A O 1
ATOM 1730 N N . PHE A 1 215 ? 14.093 9.808 -18.462 1.00 78.94 215 PHE A N 1
ATOM 1731 C CA . PHE A 1 215 ? 13.378 10.693 -17.530 1.00 78.94 215 PHE A CA 1
ATOM 1732 C C . PHE A 1 215 ? 12.117 10.032 -16.960 1.00 78.94 215 PHE A C 1
ATOM 1734 O O . PHE A 1 215 ? 11.904 10.057 -15.742 1.00 78.94 215 PHE A O 1
ATOM 1741 N N . GLN A 1 216 ? 11.329 9.364 -17.807 1.00 77.69 216 GLN A N 1
ATOM 1742 C CA . GLN A 1 216 ? 10.157 8.592 -17.381 1.00 77.69 216 GLN A CA 1
ATOM 1743 C C . GLN A 1 216 ? 10.552 7.443 -16.435 1.00 77.69 216 GLN A C 1
ATOM 1745 O O . GLN A 1 216 ? 9.903 7.216 -15.410 1.00 77.69 216 GLN A O 1
ATOM 1750 N N . THR A 1 217 ? 11.678 6.777 -16.696 1.00 69.31 217 THR A N 1
ATOM 1751 C CA . THR A 1 217 ? 12.221 5.734 -15.812 1.00 69.31 217 THR A CA 1
ATOM 1752 C C . THR A 1 217 ? 12.674 6.300 -14.457 1.00 69.31 217 THR A C 1
ATOM 1754 O O . THR A 1 217 ? 12.365 5.715 -13.414 1.00 69.31 217 THR A O 1
ATOM 1757 N N . PHE A 1 218 ? 13.354 7.454 -14.430 1.00 72.75 218 PHE A N 1
ATOM 1758 C CA . PHE A 1 218 ? 13.743 8.127 -13.181 1.00 72.75 218 PHE A CA 1
ATOM 1759 C C . PHE A 1 218 ? 12.533 8.600 -12.354 1.00 72.75 218 PHE A C 1
ATOM 1761 O O . PHE A 1 218 ? 12.599 8.600 -11.122 1.00 72.75 218 PHE A O 1
ATOM 1768 N N . ARG A 1 219 ? 11.412 8.956 -13.002 1.00 65.81 219 ARG A N 1
ATOM 1769 C CA . ARG A 1 219 ? 10.135 9.265 -12.331 1.00 65.81 219 ARG A CA 1
ATOM 1770 C C . ARG A 1 219 ? 9.567 8.043 -11.595 1.00 65.81 219 ARG A C 1
ATOM 1772 O O . ARG A 1 219 ? 9.073 8.195 -10.476 1.00 65.81 219 ARG A O 1
ATOM 1779 N N . LEU A 1 220 ? 9.650 6.855 -12.199 1.00 54.91 220 LEU A N 1
ATOM 1780 C CA . LEU A 1 220 ? 9.060 5.619 -11.667 1.00 54.91 220 LEU A CA 1
ATOM 1781 C C . LEU A 1 220 ? 9.899 4.940 -10.568 1.00 54.91 220 LEU A C 1
ATOM 1783 O O . LEU A 1 220 ? 9.318 4.373 -9.642 1.00 54.91 220 LEU A O 1
ATOM 1787 N N . ASP A 1 221 ? 11.236 5.015 -10.609 1.00 51.22 221 ASP A N 1
ATOM 1788 C CA . ASP A 1 221 ? 12.092 4.470 -9.542 1.00 51.22 221 ASP A CA 1
ATOM 1789 C C . ASP A 1 221 ? 13.137 5.471 -9.031 1.00 51.22 221 ASP A C 1
ATOM 1791 O O . ASP A 1 221 ? 14.261 5.574 -9.529 1.00 51.22 221 ASP A O 1
ATOM 1795 N N . LYS A 1 222 ? 12.792 6.129 -7.917 1.00 49.34 222 LYS A N 1
ATOM 1796 C CA . LYS A 1 222 ? 13.647 7.074 -7.172 1.00 49.34 222 LYS A CA 1
ATOM 1797 C C . LYS A 1 222 ? 14.970 6.475 -6.660 1.00 49.34 222 LYS A C 1
ATOM 1799 O O . LYS A 1 222 ? 15.779 7.207 -6.090 1.00 49.34 222 LYS A O 1
ATOM 1804 N N . ARG A 1 223 ? 15.201 5.162 -6.803 1.00 45.28 223 ARG A N 1
ATOM 1805 C CA . ARG A 1 223 ? 16.465 4.493 -6.439 1.00 45.28 223 ARG A CA 1
ATOM 1806 C C . ARG A 1 223 ? 17.454 4.373 -7.599 1.00 45.28 223 ARG A C 1
ATOM 1808 O O . ARG A 1 223 ? 18.622 4.077 -7.348 1.00 45.28 223 ARG A O 1
ATOM 1815 N N . LEU A 1 224 ? 17.042 4.637 -8.840 1.00 49.91 224 LEU A N 1
ATOM 1816 C CA . LEU A 1 224 ? 17.935 4.616 -10.001 1.00 49.91 224 LEU A CA 1
ATOM 1817 C C . LEU A 1 224 ? 18.799 5.884 -10.076 1.00 49.91 224 LEU A C 1
ATOM 1819 O O . LEU A 1 224 ? 18.594 6.751 -10.916 1.00 49.91 224 LEU A O 1
ATOM 1823 N N . LYS A 1 225 ? 19.844 5.957 -9.246 1.00 52.44 225 LYS A N 1
ATOM 1824 C CA . LYS A 1 225 ? 20.982 6.862 -9.485 1.00 52.44 225 LYS A CA 1
ATOM 1825 C C . LYS A 1 225 ? 21.878 6.290 -10.589 1.00 52.44 225 LYS A C 1
ATOM 1827 O O . LYS A 1 225 ? 22.944 5.757 -10.304 1.00 52.44 225 LYS A O 1
ATOM 1832 N N . LYS A 1 226 ? 21.422 6.353 -11.842 1.00 60.53 226 LYS A N 1
ATOM 1833 C CA . LYS A 1 226 ? 22.221 5.983 -13.022 1.00 60.53 226 LYS A CA 1
ATOM 1834 C C . LYS A 1 226 ? 22.769 7.230 -13.712 1.00 60.53 226 LYS A C 1
ATOM 1836 O O . LYS A 1 226 ? 22.385 7.528 -14.840 1.00 60.53 226 LYS A O 1
ATOM 1841 N N . THR A 1 227 ? 23.668 7.928 -13.019 1.00 66.00 227 THR A N 1
ATOM 1842 C CA . THR A 1 227 ? 24.535 8.948 -13.632 1.00 66.00 227 THR A CA 1
ATOM 1843 C C . THR A 1 227 ? 25.220 8.362 -14.858 1.00 66.00 227 THR A C 1
ATOM 1845 O O . THR A 1 227 ? 25.032 8.880 -15.944 1.00 66.00 227 THR A O 1
ATOM 1848 N N . ASP A 1 228 ? 25.790 7.161 -14.743 1.00 69.12 228 ASP A N 1
ATOM 1849 C CA . ASP A 1 228 ? 26.570 6.501 -15.795 1.00 69.12 228 ASP A CA 1
ATOM 1850 C C . ASP A 1 228 ? 25.827 6.338 -17.139 1.00 69.12 228 ASP A C 1
ATOM 1852 O O . ASP A 1 228 ? 26.446 6.380 -18.197 1.00 69.12 228 ASP A O 1
ATOM 1856 N N . VAL A 1 229 ? 24.498 6.147 -17.121 1.00 70.25 229 VAL A N 1
ATOM 1857 C CA . VAL A 1 229 ? 23.687 6.050 -18.355 1.00 70.25 229 VAL A CA 1
ATOM 1858 C C . VAL A 1 229 ? 23.375 7.433 -18.916 1.00 70.25 229 VAL A C 1
ATOM 1860 O O . VAL A 1 229 ? 23.363 7.606 -20.132 1.00 70.25 229 VAL A O 1
ATOM 1863 N N . LEU A 1 230 ? 23.138 8.414 -18.045 1.00 77.00 230 LEU A N 1
ATOM 1864 C CA . LEU A 1 230 ? 22.927 9.795 -18.453 1.00 77.00 230 LEU A CA 1
ATOM 1865 C C . LEU A 1 230 ? 24.221 10.383 -19.033 1.00 77.00 230 LEU A C 1
ATOM 1867 O O . LEU A 1 230 ? 24.200 10.885 -20.150 1.00 77.00 230 LEU A O 1
ATOM 1871 N N . ASP A 1 231 ? 25.341 10.226 -18.330 1.00 78.38 231 ASP A N 1
ATOM 1872 C CA . ASP A 1 231 ? 26.685 10.652 -18.732 1.00 78.38 231 ASP A CA 1
ATOM 1873 C C . ASP A 1 231 ? 27.104 9.991 -20.059 1.00 78.38 231 ASP A C 1
ATOM 1875 O O . ASP A 1 231 ? 27.639 10.656 -20.946 1.00 78.38 231 ASP A O 1
ATOM 1879 N N . PHE A 1 232 ? 26.786 8.702 -20.243 1.00 79.94 232 PHE A N 1
ATOM 1880 C CA . PHE A 1 232 ? 26.966 8.004 -21.518 1.00 79.94 232 PHE A CA 1
ATOM 1881 C C . PHE A 1 232 ? 26.139 8.633 -22.648 1.00 79.94 232 PHE A C 1
ATOM 1883 O O . PHE A 1 232 ? 26.711 8.970 -23.683 1.00 79.94 232 PHE A O 1
ATOM 1890 N N . LEU A 1 233 ? 24.830 8.845 -22.463 1.00 75.56 233 LEU A N 1
ATOM 1891 C CA . LEU A 1 233 ? 23.989 9.493 -23.480 1.00 75.56 233 LEU A CA 1
ATOM 1892 C C . LEU A 1 233 ? 24.449 10.929 -23.781 1.00 75.56 233 LEU A C 1
ATOM 1894 O O . LEU A 1 233 ? 24.471 11.314 -24.946 1.00 75.56 233 LEU A O 1
ATOM 1898 N N . TYR A 1 234 ? 24.876 11.691 -22.769 1.00 79.75 234 TYR A N 1
ATOM 1899 C CA . TYR A 1 234 ? 25.478 13.019 -22.940 1.00 79.75 234 TYR A CA 1
ATOM 1900 C C . TYR A 1 234 ? 26.754 12.959 -23.790 1.00 79.75 234 TYR A C 1
ATOM 1902 O O . TYR A 1 234 ? 26.913 13.762 -24.707 1.00 79.75 234 TYR A O 1
ATOM 1910 N N . SER A 1 235 ? 27.638 11.987 -23.535 1.00 82.12 235 SER A N 1
ATOM 1911 C CA . SER A 1 235 ? 28.889 11.817 -24.292 1.00 82.12 235 SER A CA 1
ATOM 1912 C C . SER A 1 235 ? 28.699 11.446 -25.768 1.00 82.12 235 SER A C 1
ATOM 1914 O O . SER A 1 235 ? 29.642 11.573 -26.544 1.00 82.12 235 SER A O 1
ATOM 1916 N N . LEU A 1 236 ? 27.497 11.011 -26.165 1.00 79.25 236 LEU A N 1
ATOM 1917 C CA . LEU A 1 236 ? 27.159 10.677 -27.552 1.00 79.25 236 LEU A CA 1
ATOM 1918 C C . LEU A 1 236 ? 26.609 11.871 -28.354 1.00 79.25 236 LEU A C 1
ATOM 1920 O O . LEU A 1 236 ? 26.375 11.731 -29.555 1.00 79.25 236 LEU A O 1
ATOM 1924 N N . ILE A 1 237 ? 26.388 13.033 -27.726 1.00 85.94 237 ILE A N 1
ATOM 1925 C CA . ILE A 1 237 ? 25.842 14.223 -28.391 1.00 85.94 237 ILE A CA 1
ATOM 1926 C C . ILE A 1 237 ? 26.965 15.243 -28.647 1.00 85.94 237 ILE A C 1
ATOM 1928 O O . ILE A 1 237 ? 27.224 16.133 -27.835 1.00 85.94 237 ILE A O 1
ATOM 1932 N N . ASP A 1 238 ? 27.611 15.131 -29.811 1.00 72.69 238 ASP A N 1
ATOM 1933 C CA . ASP A 1 238 ? 28.789 15.932 -30.196 1.00 72.69 238 ASP A CA 1
ATOM 1934 C C . ASP A 1 238 ? 28.579 17.463 -30.145 1.00 72.69 238 ASP A C 1
ATOM 1936 O O . ASP A 1 238 ? 29.537 18.209 -29.925 1.00 72.69 238 ASP A O 1
ATOM 1940 N N . LYS A 1 239 ? 27.356 17.961 -30.399 1.00 78.19 239 LYS A N 1
ATOM 1941 C CA . LYS A 1 239 ? 27.009 19.401 -30.435 1.00 78.19 239 LYS A CA 1
ATOM 1942 C C . LYS A 1 239 ? 25.566 19.633 -29.984 1.00 78.19 239 LYS A C 1
ATOM 1944 O O . LYS A 1 239 ? 24.717 18.778 -30.199 1.00 78.19 239 LYS A O 1
ATOM 1949 N N . ASP A 1 240 ? 25.292 20.798 -29.388 1.00 80.69 240 ASP A N 1
ATOM 1950 C CA . ASP A 1 240 ? 23.959 21.217 -28.912 1.00 80.69 240 ASP A CA 1
ATOM 1951 C C . ASP A 1 240 ? 23.275 20.236 -27.924 1.00 80.69 240 ASP A C 1
ATOM 1953 O O . ASP A 1 240 ? 22.050 20.185 -27.828 1.00 80.69 240 ASP A O 1
ATOM 1957 N N . HIS A 1 241 ? 24.044 19.486 -27.122 1.00 81.31 241 HIS A N 1
ATOM 1958 C CA . HIS A 1 241 ? 23.498 18.521 -26.152 1.00 81.31 241 HIS A CA 1
ATOM 1959 C C . HIS A 1 241 ? 22.494 19.133 -25.168 1.00 81.31 241 HIS A C 1
ATOM 1961 O O . HIS A 1 241 ? 21.466 18.518 -24.884 1.00 81.31 241 HIS A O 1
ATOM 1967 N N . GLU A 1 242 ? 22.728 20.370 -24.719 1.00 82.75 242 GLU A N 1
ATOM 1968 C CA . GLU A 1 242 ? 21.775 21.117 -23.894 1.00 82.75 242 GLU A CA 1
ATOM 1969 C C . GLU A 1 242 ? 20.425 21.273 -24.599 1.00 82.75 242 GLU A C 1
ATOM 1971 O O . GLU A 1 242 ? 19.387 21.047 -23.992 1.00 82.75 242 GLU A O 1
ATOM 1976 N N . LYS A 1 243 ? 20.410 21.588 -25.896 1.00 87.94 243 LYS A N 1
ATOM 1977 C CA . LYS A 1 243 ? 19.183 21.785 -26.678 1.00 87.94 243 LYS A CA 1
ATOM 1978 C C . LYS A 1 243 ? 18.401 20.483 -26.848 1.00 87.94 243 LYS A C 1
ATOM 1980 O O . LYS A 1 243 ? 17.181 20.495 -26.697 1.00 87.94 243 LYS A O 1
ATOM 1985 N N . VAL A 1 244 ? 19.078 19.364 -27.120 1.00 84.06 244 VAL A N 1
ATOM 1986 C CA . VAL A 1 244 ? 18.443 18.032 -27.223 1.00 84.06 244 VAL A CA 1
ATOM 1987 C C . VAL A 1 244 ? 17.845 17.619 -25.877 1.00 84.06 244 VAL A C 1
ATOM 1989 O O . VAL A 1 244 ? 16.697 17.166 -25.820 1.00 84.06 244 VAL A O 1
ATOM 1992 N N . PHE A 1 245 ? 18.600 17.842 -24.797 1.00 84.88 245 PHE A N 1
ATOM 1993 C CA . PHE A 1 245 ? 18.195 17.576 -23.421 1.00 84.88 245 PHE A CA 1
ATOM 1994 C C . PHE A 1 245 ? 17.019 18.459 -22.986 1.00 84.88 245 PHE A C 1
ATOM 1996 O O . PHE A 1 245 ? 16.017 17.933 -22.513 1.00 84.88 245 PHE A O 1
ATOM 2003 N N . PHE A 1 246 ? 17.077 19.776 -23.207 1.00 84.06 246 PHE A N 1
ATOM 2004 C CA . PHE A 1 246 ? 15.979 20.701 -22.914 1.00 84.06 246 PHE A CA 1
ATOM 2005 C C . PHE A 1 246 ? 14.739 20.392 -23.756 1.00 84.06 246 PHE A C 1
ATOM 2007 O O . PHE A 1 246 ? 13.642 20.412 -23.212 1.00 84.06 246 PHE A O 1
ATOM 2014 N N . LYS A 1 247 ? 14.879 20.027 -25.039 1.00 90.50 247 LYS A N 1
ATOM 2015 C CA . LYS A 1 247 ? 13.750 19.570 -25.870 1.00 90.50 247 LYS A CA 1
ATOM 2016 C C . LYS A 1 247 ? 13.100 18.321 -25.256 1.00 90.50 247 LYS A C 1
ATOM 2018 O O . LYS A 1 247 ? 11.880 18.267 -25.164 1.00 90.50 247 LYS A O 1
ATOM 2023 N N . ALA A 1 248 ? 13.889 17.333 -24.816 1.00 85.25 248 ALA A N 1
ATOM 2024 C CA . ALA A 1 248 ? 13.378 16.099 -24.201 1.00 85.25 248 ALA A CA 1
ATOM 2025 C C . ALA A 1 248 ? 12.758 16.342 -22.812 1.00 85.25 248 ALA A C 1
ATOM 2027 O O . ALA A 1 248 ? 11.712 15.782 -22.489 1.00 85.25 248 ALA A O 1
ATOM 2028 N N . MET A 1 249 ? 13.371 17.209 -22.003 1.00 81.69 249 MET A N 1
ATOM 2029 C CA . MET A 1 249 ? 12.885 17.567 -20.671 1.00 81.69 249 MET A CA 1
ATOM 2030 C C . MET A 1 249 ? 11.618 18.425 -20.743 1.00 81.69 249 MET A C 1
ATOM 2032 O O . MET A 1 249 ? 10.708 18.214 -19.947 1.00 81.69 249 MET A O 1
ATOM 2036 N N . ASN A 1 250 ? 11.527 19.352 -21.702 1.00 83.00 250 ASN A N 1
ATOM 2037 C CA . ASN A 1 250 ? 10.320 20.142 -21.948 1.00 83.00 250 ASN A CA 1
ATOM 2038 C C . ASN A 1 250 ? 9.190 19.264 -22.489 1.00 83.00 250 ASN A C 1
ATOM 2040 O O . ASN A 1 250 ? 8.071 19.383 -22.009 1.00 83.00 250 ASN A O 1
ATOM 2044 N N . PHE A 1 251 ? 9.484 18.318 -23.388 1.00 86.38 251 PHE A N 1
ATOM 2045 C CA . PHE A 1 251 ? 8.500 17.329 -23.832 1.00 86.38 251 PHE A CA 1
ATOM 2046 C C . PHE A 1 251 ? 7.959 16.497 -22.657 1.00 86.38 251 PHE A C 1
ATOM 2048 O O . PHE A 1 251 ? 6.749 16.327 -22.536 1.00 86.38 251 PHE A O 1
ATOM 2055 N N . ASP A 1 252 ? 8.814 16.019 -21.745 1.00 80.44 252 ASP A N 1
ATOM 2056 C CA . ASP A 1 252 ? 8.340 15.367 -20.515 1.00 80.44 252 ASP A CA 1
ATOM 2057 C C . ASP A 1 252 ? 7.507 16.332 -19.646 1.00 80.44 252 ASP A C 1
ATOM 2059 O O . ASP A 1 252 ? 6.411 15.977 -19.225 1.00 80.44 252 ASP A O 1
ATOM 2063 N N . LEU A 1 253 ? 7.971 17.569 -19.425 1.00 75.69 253 LEU A N 1
ATOM 2064 C CA . LEU A 1 253 ? 7.274 18.594 -18.631 1.00 75.69 253 LEU A CA 1
ATOM 2065 C C . LEU A 1 253 ? 5.887 18.967 -19.174 1.00 75.69 253 LEU A C 1
ATOM 2067 O O . LEU A 1 253 ? 4.962 19.132 -18.380 1.00 75.69 253 LEU A O 1
ATOM 2071 N N . GLU A 1 254 ? 5.736 19.095 -20.489 1.00 79.50 254 GLU A N 1
ATOM 2072 C CA . GLU A 1 254 ? 4.470 19.417 -21.155 1.00 79.50 254 GLU A CA 1
ATOM 2073 C C . GLU A 1 254 ? 3.485 18.243 -21.034 1.00 79.50 254 GLU A C 1
ATOM 2075 O O . GLU A 1 254 ? 2.341 18.434 -20.611 1.00 79.50 254 GLU A O 1
ATOM 2080 N N . ASN A 1 255 ? 3.955 17.010 -21.259 1.00 71.38 255 ASN A N 1
ATOM 2081 C CA . ASN A 1 255 ? 3.144 15.797 -21.108 1.00 71.38 255 ASN A CA 1
ATOM 2082 C C . ASN A 1 255 ? 2.808 15.441 -19.640 1.00 71.38 255 ASN A C 1
ATOM 2084 O O . ASN A 1 255 ? 1.919 14.626 -19.400 1.00 71.38 255 ASN A O 1
ATOM 2088 N N . ARG A 1 256 ? 3.428 16.077 -18.629 1.00 67.81 256 ARG A N 1
ATOM 2089 C CA . ARG A 1 256 ? 2.979 15.963 -17.219 1.00 67.81 256 ARG A CA 1
ATOM 2090 C C . ARG A 1 256 ? 1.603 16.590 -16.972 1.00 67.81 256 ARG A C 1
ATOM 2092 O O . ARG A 1 256 ? 1.025 16.337 -15.916 1.00 67.81 256 ARG A O 1
ATOM 2099 N N . SER A 1 257 ? 1.103 17.441 -17.871 1.00 52.38 257 SER A N 1
ATOM 2100 C CA . SER A 1 257 ? -0.138 18.191 -17.639 1.00 52.38 257 SER A CA 1
ATOM 2101 C C . SER A 1 257 ? -1.410 17.329 -17.713 1.00 52.38 257 SER A C 1
ATOM 2103 O O . SER A 1 257 ? -2.342 17.592 -16.948 1.00 52.38 257 SER A O 1
ATOM 2105 N N . ASP A 1 258 ? -1.411 16.258 -18.515 1.00 49.66 258 ASP A N 1
ATOM 2106 C CA . ASP A 1 258 ? -2.558 15.346 -18.685 1.00 49.66 258 ASP A CA 1
ATOM 2107 C C . ASP A 1 258 ? -2.628 14.224 -17.622 1.00 49.66 258 ASP A C 1
ATOM 2109 O O . ASP A 1 258 ? -3.704 13.702 -17.323 1.00 49.66 258 ASP A O 1
ATOM 2113 N N . ASP A 1 259 ? -1.507 13.908 -16.964 1.00 47.34 259 ASP A N 1
ATOM 2114 C CA . ASP A 1 259 ? -1.400 12.912 -15.879 1.00 47.34 259 ASP A CA 1
ATOM 2115 C C . ASP A 1 259 ? -2.016 13.379 -14.536 1.00 47.34 259 ASP A C 1
ATOM 2117 O O . ASP A 1 259 ? -1.977 12.662 -13.535 1.00 47.34 259 ASP A O 1
ATOM 2121 N N . ASN A 1 260 ? -2.591 14.587 -14.475 1.00 46.47 260 ASN A N 1
ATOM 2122 C CA . ASN A 1 260 ? -3.145 15.175 -13.24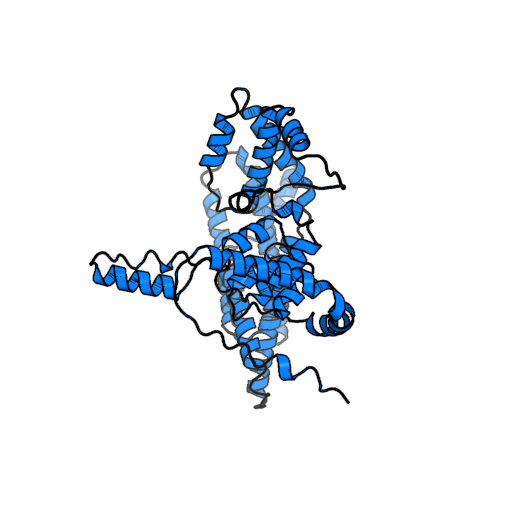5 1.00 46.47 260 ASN A CA 1
ATOM 2123 C C . ASN A 1 260 ? -4.430 14.492 -12.730 1.00 46.47 260 ASN A C 1
ATOM 2125 O O . ASN A 1 260 ? -4.923 14.839 -11.652 1.00 46.47 260 ASN A O 1
ATOM 2129 N N . ASN A 1 261 ? -4.968 13.507 -13.454 1.00 48.22 261 ASN A N 1
ATOM 2130 C CA . ASN A 1 261 ? -5.999 12.620 -12.925 1.00 48.22 261 ASN A CA 1
ATOM 2131 C C . ASN A 1 261 ? -5.372 11.679 -11.887 1.00 48.22 261 ASN A C 1
ATOM 2133 O O . ASN A 1 261 ? -4.824 10.631 -12.207 1.00 48.22 261 ASN A O 1
ATOM 2137 N N . ASN A 1 262 ? -5.481 12.102 -10.626 1.00 56.88 262 ASN A N 1
ATOM 2138 C CA . ASN A 1 262 ? -4.884 11.570 -9.395 1.00 56.88 262 ASN A CA 1
ATOM 2139 C C . ASN A 1 262 ? -5.356 10.146 -8.986 1.00 56.88 262 ASN A C 1
ATOM 2141 O O . ASN A 1 262 ? -5.514 9.847 -7.798 1.00 56.88 262 ASN A O 1
ATOM 2145 N N . THR A 1 263 ? -5.601 9.265 -9.957 1.00 59.91 263 THR A N 1
ATOM 2146 C CA . THR A 1 263 ? -6.234 7.949 -9.792 1.00 59.91 263 THR A CA 1
ATOM 2147 C C . THR A 1 263 ? -5.412 6.999 -8.932 1.00 59.91 263 THR A C 1
ATOM 2149 O O . THR A 1 263 ? -5.981 6.284 -8.115 1.00 59.91 263 THR A O 1
ATOM 2152 N N . ASP A 1 264 ? -4.081 7.015 -9.039 1.00 55.22 264 ASP A N 1
ATOM 2153 C CA . ASP A 1 264 ? -3.216 6.152 -8.221 1.00 55.22 264 ASP A CA 1
ATOM 2154 C C . ASP A 1 264 ? -3.279 6.515 -6.728 1.00 55.22 264 ASP A C 1
ATOM 2156 O O . ASP A 1 264 ? -3.285 5.633 -5.862 1.00 55.22 264 ASP A O 1
ATOM 2160 N N . ALA A 1 265 ? -3.379 7.808 -6.400 1.00 70.38 265 ALA A N 1
ATOM 2161 C CA . ALA A 1 265 ? -3.535 8.252 -5.017 1.00 70.38 265 ALA A CA 1
ATOM 2162 C C . ALA A 1 265 ? -4.959 8.007 -4.495 1.00 70.38 265 ALA A C 1
ATOM 2164 O O . ALA A 1 265 ? -5.120 7.658 -3.327 1.00 70.38 265 ALA A O 1
ATOM 2165 N N . GLU A 1 266 ? -5.981 8.148 -5.346 1.00 75.75 266 GLU A N 1
ATOM 2166 C CA . GLU A 1 266 ? -7.369 7.819 -5.003 1.00 75.75 266 GLU A CA 1
ATOM 2167 C C . GLU A 1 266 ? -7.544 6.317 -4.738 1.00 75.75 266 GLU A C 1
ATOM 2169 O O . GLU A 1 266 ? -8.091 5.939 -3.702 1.00 75.75 266 GLU A O 1
ATOM 2174 N N . ILE A 1 267 ? -7.005 5.455 -5.608 1.00 70.94 267 ILE A N 1
ATOM 2175 C CA . ILE A 1 267 ? -6.978 4.004 -5.390 1.00 70.94 267 ILE A CA 1
ATOM 2176 C C . ILE A 1 267 ? -6.263 3.703 -4.075 1.00 70.94 267 ILE A C 1
ATOM 2178 O O . ILE A 1 267 ? -6.826 3.010 -3.235 1.00 70.94 267 ILE A O 1
ATOM 2182 N N . THR A 1 268 ? -5.073 4.264 -3.842 1.00 75.44 268 THR A N 1
ATOM 2183 C CA . THR A 1 268 ? -4.314 3.983 -2.614 1.00 75.44 268 THR A CA 1
ATOM 2184 C C . THR A 1 268 ? -5.047 4.442 -1.341 1.00 75.44 268 THR A C 1
ATOM 2186 O O . THR A 1 268 ? -4.992 3.754 -0.318 1.00 75.44 268 THR A O 1
ATOM 2189 N N . ASP A 1 269 ? -5.786 5.553 -1.398 1.00 80.75 269 ASP A N 1
ATOM 2190 C CA . ASP A 1 269 ? -6.642 6.024 -0.302 1.00 80.75 269 ASP A CA 1
ATOM 2191 C C . ASP A 1 269 ? -7.825 5.082 -0.040 1.00 80.75 269 ASP A C 1
ATOM 2193 O O . ASP A 1 269 ? -8.047 4.662 1.099 1.00 80.75 269 ASP A O 1
ATOM 2197 N N . LEU A 1 270 ? -8.537 4.671 -1.098 1.00 81.31 270 LEU A N 1
ATOM 2198 C CA . LEU A 1 270 ? -9.571 3.635 -1.015 1.00 81.31 270 LEU A CA 1
ATOM 2199 C C . LEU A 1 270 ? -8.994 2.339 -0.426 1.00 81.31 270 LEU A C 1
ATOM 2201 O O . LEU A 1 270 ? -9.627 1.722 0.434 1.00 81.31 270 LEU A O 1
ATOM 2205 N N . CYS A 1 271 ? -7.768 1.967 -0.810 1.00 81.81 271 CYS A N 1
ATOM 2206 C CA . CYS A 1 271 ? -7.110 0.776 -0.295 1.00 81.81 271 CYS A CA 1
ATOM 2207 C C . CYS A 1 271 ? -6.865 0.850 1.215 1.00 81.81 271 CYS A C 1
ATOM 2209 O O . CYS A 1 271 ? -7.157 -0.103 1.946 1.00 81.81 271 CYS A O 1
ATOM 2211 N N . PHE A 1 272 ? -6.311 1.969 1.685 1.00 87.25 272 PHE A N 1
ATOM 2212 C CA . PHE A 1 272 ? -6.037 2.179 3.103 1.00 87.25 272 PHE A CA 1
ATOM 2213 C C . PHE A 1 272 ? -7.334 2.234 3.918 1.00 87.25 272 PHE A C 1
ATOM 2215 O O . PHE A 1 272 ? -7.428 1.597 4.969 1.00 87.25 272 PHE A O 1
ATOM 2222 N N . LYS A 1 273 ? -8.361 2.917 3.402 1.00 90.75 273 LYS A N 1
ATOM 2223 C CA . LYS A 1 273 ? -9.693 3.010 4.009 1.00 90.75 273 LYS A CA 1
ATOM 2224 C C . LYS A 1 273 ? -10.350 1.639 4.198 1.00 90.75 273 LYS A C 1
ATOM 2226 O O . LYS A 1 273 ? -10.896 1.384 5.272 1.00 90.75 273 LYS A O 1
ATOM 2231 N N . ASP A 1 274 ? -10.250 0.745 3.216 1.00 86.88 274 ASP A N 1
ATOM 2232 C CA . ASP A 1 274 ? -10.761 -0.631 3.306 1.00 86.88 274 ASP A CA 1
ATOM 2233 C C . ASP A 1 274 ? -10.016 -1.470 4.356 1.00 86.88 274 ASP A C 1
ATOM 2235 O O . ASP A 1 274 ? -10.640 -2.200 5.133 1.00 86.88 274 ASP A O 1
ATOM 2239 N N . ILE A 1 275 ? -8.683 -1.364 4.407 1.00 88.38 275 ILE A N 1
ATOM 2240 C CA . ILE A 1 275 ? -7.852 -2.066 5.401 1.00 88.38 275 ILE A CA 1
ATOM 2241 C C . ILE A 1 275 ? -8.171 -1.554 6.810 1.00 88.38 275 ILE A C 1
ATOM 2243 O O . ILE A 1 275 ? -8.405 -2.354 7.719 1.00 88.38 275 ILE A O 1
ATOM 2247 N N . LEU A 1 276 ? -8.252 -0.233 6.984 1.00 94.25 276 LEU A N 1
ATOM 2248 C CA . LEU A 1 276 ? -8.623 0.411 8.240 1.00 94.25 276 LEU A CA 1
ATOM 2249 C C . LEU A 1 276 ? -10.033 -0.002 8.686 1.00 94.25 276 LEU A C 1
ATOM 2251 O O . LEU A 1 276 ? -10.218 -0.391 9.837 1.00 94.25 276 LEU A O 1
ATOM 2255 N N . MET A 1 277 ? -11.020 0.020 7.786 1.00 94.06 277 MET A N 1
ATOM 2256 C CA . MET A 1 277 ? -12.393 -0.381 8.104 1.00 94.06 277 MET A CA 1
ATOM 2257 C C . MET A 1 277 ? -12.469 -1.851 8.528 1.00 94.06 277 MET A C 1
ATOM 2259 O O . MET A 1 277 ? -13.095 -2.160 9.542 1.00 94.06 277 MET A O 1
ATOM 2263 N N . LYS A 1 278 ? -11.776 -2.758 7.825 1.00 91.31 278 LYS A N 1
ATOM 2264 C CA . LYS A 1 278 ? -11.658 -4.167 8.237 1.00 91.31 278 LYS A CA 1
ATOM 2265 C C . LYS A 1 278 ? -11.007 -4.298 9.614 1.00 91.31 278 LYS A C 1
ATOM 2267 O O . LYS A 1 278 ? -11.532 -5.023 10.456 1.00 91.31 278 LYS A O 1
ATOM 2272 N N . ARG A 1 279 ? -9.918 -3.568 9.875 1.00 93.69 279 ARG A N 1
ATOM 2273 C CA . ARG A 1 279 ? -9.188 -3.608 11.152 1.00 93.69 279 ARG A CA 1
ATOM 2274 C C . ARG A 1 279 ? -10.006 -3.080 12.337 1.00 93.69 279 ARG A C 1
ATOM 2276 O O . ARG A 1 279 ? -9.897 -3.634 13.436 1.00 93.69 279 ARG A O 1
ATOM 2283 N N . VAL A 1 280 ? -10.827 -2.052 12.119 1.00 94.88 280 VAL A N 1
ATOM 2284 C CA . VAL A 1 280 ? -11.760 -1.513 13.120 1.00 94.88 280 VAL A CA 1
ATOM 2285 C C . VAL A 1 280 ? -12.947 -2.453 13.336 1.00 94.88 280 VAL A C 1
ATOM 2287 O O . VAL A 1 280 ? -13.264 -2.755 14.482 1.00 94.88 280 VAL A O 1
ATOM 2290 N N . ASN A 1 281 ? -13.554 -2.996 12.274 1.00 92.56 281 ASN A N 1
ATOM 2291 C CA . ASN A 1 281 ? -14.634 -3.985 12.395 1.00 92.56 281 ASN A CA 1
ATOM 2292 C C . ASN A 1 281 ? -14.181 -5.221 13.189 1.00 92.56 281 ASN A C 1
ATOM 2294 O O . ASN A 1 281 ? -14.903 -5.707 14.057 1.00 92.56 281 ASN A O 1
ATOM 2298 N N . VAL A 1 282 ? -12.958 -5.688 12.928 1.00 90.50 282 VAL A N 1
ATOM 2299 C CA . VAL A 1 282 ? -12.294 -6.751 13.689 1.00 90.50 282 VAL A CA 1
ATOM 2300 C C . VAL A 1 282 ? -12.183 -6.404 15.180 1.00 90.50 282 VAL A C 1
ATOM 2302 O O . VAL A 1 282 ? -12.503 -7.242 16.020 1.00 90.50 282 VAL A O 1
ATOM 2305 N N . ASP A 1 283 ? -11.791 -5.176 15.529 1.00 92.81 283 ASP A N 1
ATOM 2306 C CA . ASP A 1 283 ? -11.733 -4.748 16.931 1.00 92.81 283 ASP A CA 1
ATOM 2307 C C . ASP A 1 283 ? -13.122 -4.696 17.586 1.00 92.81 283 ASP A C 1
ATOM 2309 O O . ASP A 1 283 ? -13.319 -5.232 18.675 1.00 92.81 283 ASP A O 1
ATOM 2313 N N . VAL A 1 284 ? -14.117 -4.136 16.893 1.00 91.94 284 VAL A N 1
ATOM 2314 C CA . VAL A 1 284 ? -15.513 -4.090 17.361 1.00 91.94 284 VAL A CA 1
ATOM 2315 C C . VAL A 1 284 ? -16.061 -5.500 17.625 1.00 91.94 284 VAL A C 1
ATOM 2317 O O . VAL A 1 284 ? -16.758 -5.714 18.621 1.00 91.94 284 VAL A O 1
ATOM 2320 N N . LEU A 1 285 ? -15.716 -6.492 16.797 1.00 89.25 285 LEU A N 1
ATOM 2321 C CA . LEU A 1 285 ? -16.081 -7.895 17.030 1.00 89.25 285 LEU A CA 1
ATOM 2322 C C . LEU A 1 285 ? -15.406 -8.472 18.287 1.00 89.25 285 LEU A C 1
ATOM 2324 O O . LEU A 1 285 ? -16.076 -9.137 19.084 1.00 89.25 285 LEU A O 1
ATOM 2328 N N . VAL A 1 286 ? -14.124 -8.172 18.529 1.00 88.31 286 VAL A N 1
ATOM 2329 C CA . VAL A 1 286 ? -13.416 -8.571 19.763 1.00 88.31 286 VAL A CA 1
ATOM 2330 C C . VAL A 1 286 ? -14.059 -7.932 21.002 1.00 88.31 286 VAL A C 1
ATOM 2332 O O . VAL A 1 286 ? -14.351 -8.635 21.975 1.00 88.31 286 VAL A O 1
ATOM 2335 N N . GLN A 1 287 ? -14.383 -6.634 20.954 1.00 88.31 287 GLN A N 1
ATOM 2336 C CA . GLN A 1 287 ? -15.111 -5.939 22.026 1.00 88.31 287 GLN A CA 1
ATOM 2337 C C . GLN A 1 287 ? -16.464 -6.611 22.333 1.00 88.31 287 GLN A C 1
ATOM 2339 O O . GLN A 1 287 ? -16.831 -6.789 23.499 1.00 88.31 287 GLN A O 1
ATOM 2344 N N . GLN A 1 288 ? -17.221 -7.000 21.300 1.00 87.88 288 GLN A N 1
ATOM 2345 C CA . GLN A 1 288 ? -18.512 -7.680 21.457 1.00 87.88 288 GLN A CA 1
ATOM 2346 C C . GLN A 1 288 ? -18.360 -9.097 22.031 1.00 87.88 288 GLN A C 1
ATOM 2348 O O . GLN A 1 288 ? -19.149 -9.489 22.899 1.00 87.88 288 GLN A O 1
ATOM 2353 N N . ARG A 1 289 ? -17.334 -9.849 21.608 1.00 84.19 289 ARG A N 1
ATOM 2354 C CA . ARG A 1 289 ? -17.023 -11.194 22.124 1.00 84.19 289 ARG A CA 1
ATOM 2355 C C . ARG A 1 289 ? -16.716 -11.159 23.621 1.00 84.19 289 ARG A C 1
ATOM 2357 O O . ARG A 1 289 ? -17.315 -11.930 24.375 1.00 84.19 289 ARG A O 1
ATOM 2364 N N . ASN A 1 290 ? -15.890 -10.205 24.056 1.00 86.25 290 ASN A N 1
ATOM 2365 C CA . ASN A 1 290 ? -15.549 -9.997 25.468 1.00 86.25 290 ASN A CA 1
ATOM 2366 C C . ASN A 1 290 ? -16.784 -9.691 26.338 1.00 86.25 290 ASN A C 1
ATOM 2368 O O . ASN A 1 290 ? -16.842 -10.116 27.489 1.00 86.25 290 ASN A O 1
ATOM 2372 N N . LYS A 1 291 ? -17.806 -9.022 25.782 1.00 86.19 291 LYS A N 1
ATOM 2373 C CA . LYS A 1 291 ? -19.073 -8.735 26.483 1.00 86.19 291 LYS A CA 1
ATOM 2374 C C . LYS A 1 291 ? -20.055 -9.915 26.510 1.00 86.19 291 LYS A C 1
ATOM 2376 O O . LYS A 1 291 ? -20.848 -10.006 27.442 1.00 86.19 291 LYS A O 1
ATOM 2381 N N . ARG A 1 292 ? -20.051 -10.795 25.498 1.00 79.81 292 ARG A N 1
ATOM 2382 C CA . ARG A 1 292 ? -21.083 -11.845 25.318 1.00 79.81 292 ARG A CA 1
ATOM 2383 C C . ARG A 1 292 ? -20.641 -13.278 25.625 1.00 79.81 292 ARG A C 1
ATOM 2385 O O . ARG A 1 292 ? -21.486 -14.167 25.590 1.00 79.81 292 ARG A O 1
ATOM 2392 N N . LYS A 1 293 ? -19.359 -13.515 25.935 1.00 80.12 293 LYS A N 1
ATOM 2393 C CA . LYS A 1 293 ? -18.820 -14.836 26.336 1.00 80.12 293 LYS A CA 1
ATOM 2394 C C . LYS A 1 293 ? -19.106 -15.960 25.315 1.00 80.12 293 LYS A C 1
ATOM 2396 O O . LYS A 1 293 ? -19.215 -17.127 25.680 1.00 80.12 293 LYS A O 1
ATOM 2401 N N . TYR A 1 294 ? -19.252 -15.593 24.040 1.00 64.12 294 TYR A N 1
ATOM 2402 C CA . TYR A 1 294 ? -19.672 -16.489 22.961 1.00 64.12 294 TYR A CA 1
ATOM 2403 C C . TYR A 1 294 ? -18.472 -17.201 22.322 1.00 64.12 294 TYR A C 1
ATOM 2405 O O . TYR A 1 294 ? -17.406 -16.605 22.145 1.00 64.12 294 TYR A O 1
ATOM 2413 N N . ILE A 1 295 ? -18.660 -18.468 21.950 1.00 60.81 295 ILE A N 1
ATOM 2414 C CA . ILE A 1 295 ? -17.653 -19.285 21.264 1.00 60.81 295 ILE A CA 1
ATOM 2415 C C . ILE A 1 295 ? -17.964 -19.250 19.764 1.00 60.81 295 ILE A C 1
ATOM 2417 O O . ILE A 1 295 ? -18.968 -19.803 19.322 1.00 60.81 295 ILE A O 1
ATOM 2421 N N . LEU A 1 296 ? -17.115 -18.569 18.994 1.00 56.41 296 LEU A N 1
ATOM 2422 C CA . LEU A 1 296 ? -17.109 -18.602 17.527 1.00 56.41 296 LEU A CA 1
ATOM 2423 C C . LEU A 1 296 ? -16.194 -19.727 17.027 1.00 56.41 296 LEU A C 1
ATOM 2425 O O . LEU A 1 296 ? -15.270 -20.135 17.732 1.00 56.41 296 LEU A O 1
ATOM 2429 N N . SER A 1 297 ? -16.459 -20.232 15.819 1.00 58.44 297 SER A N 1
ATOM 2430 C CA . SER A 1 297 ? -15.717 -21.344 15.213 1.00 58.44 297 SER A CA 1
ATOM 2431 C C . SER A 1 297 ? -14.236 -20.998 15.038 1.00 58.44 297 SER A C 1
ATOM 2433 O O . SER A 1 297 ? -13.873 -20.144 14.230 1.00 58.44 297 SER A O 1
ATOM 2435 N N . GLU A 1 298 ? -13.392 -21.700 15.786 1.00 59.84 298 GLU A N 1
ATOM 2436 C CA . GLU A 1 298 ? -12.047 -21.271 16.189 1.00 59.84 298 GLU A CA 1
ATOM 2437 C C . GLU A 1 298 ? -11.035 -21.081 15.041 1.00 59.84 298 GLU A C 1
ATOM 2439 O O . GLU A 1 298 ? -10.056 -20.353 15.189 1.00 59.84 298 GLU A O 1
ATOM 2444 N N . GLN A 1 299 ? -11.273 -21.703 13.880 1.00 50.91 299 GLN A N 1
ATOM 2445 C CA . GLN A 1 299 ? -10.275 -21.829 12.809 1.00 50.91 299 GLN A CA 1
ATOM 2446 C C . GLN A 1 299 ? -10.427 -20.838 11.641 1.00 50.91 299 GLN A C 1
ATOM 2448 O O . GLN A 1 299 ? -9.427 -20.539 10.992 1.00 50.91 299 GLN A O 1
ATOM 2453 N N . LEU A 1 300 ? -11.623 -20.295 11.365 1.00 50.00 300 LEU A N 1
ATOM 2454 C CA . LEU A 1 300 ? -11.816 -19.377 10.222 1.00 50.00 300 LEU A CA 1
ATOM 2455 C C . LEU A 1 300 ? -11.466 -17.908 10.528 1.00 50.00 300 LEU A C 1
ATOM 2457 O O . LEU A 1 300 ? -11.297 -17.111 9.605 1.00 50.00 300 LEU A O 1
ATOM 2461 N N . GLU A 1 301 ? -11.359 -17.530 11.804 1.00 64.69 301 GLU A N 1
ATOM 2462 C CA . GLU A 1 301 ? -11.097 -16.139 12.203 1.00 64.69 301 GLU A CA 1
ATOM 2463 C C . GLU A 1 301 ? -9.600 -15.827 12.349 1.00 64.69 301 GLU A C 1
ATOM 2465 O O . GLU A 1 301 ? -9.177 -14.717 12.037 1.00 64.69 301 GLU A O 1
ATOM 2470 N N . HIS A 1 302 ? -8.778 -16.784 12.797 1.00 69.06 302 HIS A N 1
ATOM 2471 C CA . HIS A 1 302 ? -7.425 -16.481 13.283 1.00 69.06 302 HIS A CA 1
ATOM 2472 C C . HIS A 1 302 ? -6.441 -16.064 12.174 1.00 69.06 302 HIS A C 1
ATOM 2474 O O . HIS A 1 302 ? -5.695 -15.099 12.345 1.00 69.06 302 HIS A O 1
ATOM 2480 N N . ASN A 1 303 ? -6.474 -16.735 11.015 1.00 71.19 303 ASN A N 1
ATOM 2481 C CA . ASN A 1 303 ? -5.623 -16.374 9.874 1.00 71.19 303 ASN A CA 1
ATOM 2482 C C . ASN A 1 303 ? -6.041 -15.020 9.279 1.00 71.19 303 ASN A C 1
ATOM 2484 O O . ASN A 1 303 ? -5.204 -14.134 9.134 1.00 71.19 303 ASN A O 1
ATOM 2488 N N . ASN A 1 304 ? -7.346 -14.814 9.061 1.00 80.06 304 ASN A N 1
ATOM 2489 C CA . ASN A 1 304 ? -7.899 -13.546 8.574 1.00 80.06 304 ASN A CA 1
ATOM 2490 C C . ASN A 1 304 ? -7.566 -12.368 9.511 1.00 80.06 304 ASN A C 1
ATOM 2492 O O . ASN A 1 304 ? -7.185 -11.294 9.049 1.00 80.06 304 ASN A O 1
ATOM 2496 N N . PHE A 1 305 ? -7.665 -12.565 10.832 1.00 85.31 305 PHE A N 1
ATOM 2497 C CA . PHE A 1 305 ? -7.295 -11.563 11.838 1.00 85.31 305 PHE A CA 1
ATOM 2498 C C . PHE A 1 305 ? -5.815 -11.180 11.737 1.00 85.31 305 PHE A C 1
ATOM 2500 O O . PHE A 1 305 ? -5.477 -9.995 11.715 1.00 85.31 305 PHE A O 1
ATOM 2507 N N . LYS A 1 306 ? -4.931 -12.182 11.640 1.00 86.56 306 LYS A N 1
ATOM 2508 C CA . LYS A 1 306 ? -3.493 -11.956 11.500 1.00 86.56 306 LYS A CA 1
ATOM 2509 C C . LYS A 1 306 ? -3.164 -11.222 10.199 1.00 86.56 306 LYS A C 1
ATOM 2511 O O . LYS A 1 306 ? -2.458 -10.225 10.247 1.00 86.56 306 LYS A O 1
ATOM 2516 N N . GLU A 1 307 ? -3.712 -11.654 9.066 1.00 86.06 307 GLU A N 1
ATOM 2517 C CA . GLU A 1 307 ? -3.471 -11.020 7.763 1.00 86.06 307 GLU A CA 1
ATOM 2518 C C . GLU A 1 307 ? -3.951 -9.562 7.720 1.00 86.06 307 GLU A C 1
ATOM 2520 O O . GLU A 1 307 ? -3.243 -8.701 7.197 1.00 86.06 307 GLU A O 1
ATOM 2525 N N . ILE A 1 308 ? -5.109 -9.253 8.318 1.00 86.88 308 ILE A N 1
ATOM 2526 C CA . ILE A 1 308 ? -5.611 -7.874 8.435 1.00 86.88 308 ILE A CA 1
ATOM 2527 C C . ILE A 1 308 ? -4.693 -7.027 9.329 1.00 86.88 308 ILE A C 1
ATOM 2529 O O . ILE A 1 308 ? -4.424 -5.874 8.992 1.00 86.88 308 ILE A O 1
ATOM 2533 N N . ASN A 1 309 ? -4.182 -7.577 10.434 1.00 87.56 309 ASN A N 1
ATOM 2534 C CA . ASN A 1 309 ? -3.245 -6.871 11.314 1.00 87.56 309 ASN A CA 1
ATOM 2535 C C . ASN A 1 309 ? -1.882 -6.642 10.653 1.00 87.56 309 ASN A C 1
ATOM 2537 O O . ASN A 1 309 ? -1.375 -5.523 10.695 1.00 87.56 309 ASN A O 1
ATOM 2541 N N . ASP A 1 310 ? -1.314 -7.669 10.021 1.00 87.44 310 ASP A N 1
ATOM 2542 C CA . ASP A 1 310 ? -0.032 -7.596 9.318 1.00 87.44 310 ASP A CA 1
ATOM 2543 C C . ASP A 1 310 ? -0.127 -6.613 8.135 1.00 87.44 310 ASP A C 1
ATOM 2545 O O . ASP A 1 310 ? 0.781 -5.808 7.920 1.00 87.44 310 ASP A O 1
ATOM 2549 N N . ALA A 1 311 ? -1.256 -6.596 7.412 1.00 84.62 311 ALA A N 1
ATOM 2550 C CA . ALA A 1 311 ? -1.531 -5.608 6.370 1.00 84.62 311 ALA A CA 1
ATOM 2551 C C . ALA A 1 311 ? -1.697 -4.188 6.937 1.00 84.62 311 ALA A C 1
ATOM 2553 O O . ALA A 1 311 ? -1.065 -3.264 6.425 1.00 84.62 311 ALA A O 1
ATOM 2554 N N . PHE A 1 312 ? -2.501 -3.998 7.989 1.00 90.19 312 PHE A N 1
ATOM 2555 C CA . PHE A 1 312 ? -2.690 -2.688 8.621 1.00 90.19 312 PHE A CA 1
ATOM 2556 C C . PHE A 1 312 ? -1.364 -2.119 9.130 1.00 90.19 312 PHE A C 1
ATOM 2558 O O . PHE A 1 312 ? -1.032 -0.979 8.814 1.00 90.19 312 PHE A O 1
ATOM 2565 N N . LYS A 1 313 ? -0.575 -2.932 9.841 1.00 89.38 313 LYS A N 1
ATOM 2566 C CA . LYS A 1 313 ? 0.745 -2.547 10.340 1.00 89.38 313 LYS A CA 1
ATOM 2567 C C . LYS A 1 313 ? 1.704 -2.213 9.200 1.00 89.38 313 LYS A C 1
ATOM 2569 O O . LYS A 1 313 ? 2.344 -1.172 9.244 1.00 89.38 313 LYS A O 1
ATOM 2574 N N . TYR A 1 314 ? 1.756 -3.036 8.149 1.00 85.00 314 TYR A N 1
ATOM 2575 C CA . TYR A 1 314 ? 2.591 -2.753 6.981 1.00 85.00 314 TYR A CA 1
ATOM 2576 C C . TYR A 1 314 ? 2.244 -1.407 6.334 1.00 85.00 314 TYR A C 1
ATOM 2578 O O . TYR A 1 314 ? 3.148 -0.625 6.049 1.00 85.00 314 TYR A O 1
ATOM 2586 N N . TYR A 1 315 ? 0.957 -1.113 6.116 1.00 80.56 315 TYR A N 1
ATOM 2587 C CA . TYR A 1 315 ? 0.536 0.176 5.556 1.00 80.56 315 TYR A CA 1
ATOM 2588 C C . TYR A 1 315 ? 0.838 1.337 6.509 1.00 80.56 315 TYR A C 1
ATOM 2590 O O . TYR A 1 315 ? 1.369 2.346 6.058 1.00 80.56 315 TYR A O 1
ATOM 2598 N N . PHE A 1 316 ? 0.573 1.175 7.808 1.00 82.56 316 PHE A N 1
ATOM 2599 C CA . PHE A 1 316 ? 0.873 2.175 8.833 1.00 82.56 316 PHE A CA 1
ATOM 2600 C C . PHE A 1 316 ? 2.370 2.531 8.894 1.00 82.56 316 PHE A C 1
ATOM 2602 O O . PHE A 1 316 ? 2.725 3.707 8.842 1.00 82.56 316 PHE A O 1
ATOM 2609 N N . ASP A 1 317 ? 3.241 1.518 8.944 1.00 79.94 317 ASP A N 1
ATOM 2610 C CA . ASP A 1 317 ? 4.696 1.684 9.043 1.00 79.94 317 ASP A CA 1
ATOM 2611 C C . ASP A 1 317 ? 5.304 2.268 7.752 1.00 79.94 317 ASP A C 1
ATOM 2613 O O . ASP A 1 317 ? 6.324 2.958 7.798 1.00 79.94 317 ASP A O 1
ATOM 2617 N N . THR A 1 318 ? 4.711 1.980 6.584 1.00 71.06 318 THR A N 1
ATOM 2618 C CA . THR A 1 318 ? 5.272 2.398 5.286 1.00 71.06 318 THR A CA 1
ATOM 2619 C C . THR A 1 318 ? 4.734 3.726 4.772 1.00 71.06 318 THR A C 1
ATOM 2621 O O . THR A 1 318 ? 5.493 4.450 4.122 1.00 71.06 318 THR A O 1
ATOM 2624 N N . ILE A 1 319 ? 3.455 4.055 4.998 1.00 62.62 319 ILE A N 1
ATOM 2625 C CA . ILE A 1 319 ? 2.835 5.230 4.378 1.00 62.62 319 ILE A CA 1
ATOM 2626 C C . ILE A 1 319 ? 1.784 5.886 5.287 1.00 62.62 319 ILE A C 1
ATOM 2628 O O . ILE A 1 319 ? 0.753 5.318 5.644 1.00 62.62 319 ILE A O 1
ATOM 2632 N N . LYS A 1 320 ? 2.044 7.152 5.620 1.00 72.56 320 LYS A N 1
ATOM 2633 C CA . LYS A 1 320 ? 1.277 7.988 6.552 1.00 72.56 320 LYS A CA 1
ATOM 2634 C C . LYS A 1 320 ? -0.033 8.508 5.925 1.00 72.56 320 LYS A C 1
ATOM 2636 O O . LYS A 1 320 ? -0.155 9.692 5.638 1.00 72.56 320 LYS A O 1
ATOM 2641 N N . PHE A 1 321 ? -0.997 7.610 5.696 1.00 80.06 321 PHE A N 1
ATOM 2642 C CA . PHE A 1 321 ? -2.236 7.844 4.924 1.00 80.06 321 PHE A CA 1
ATOM 2643 C C . PHE A 1 321 ? -3.507 8.165 5.733 1.00 80.06 321 PHE A C 1
ATOM 2645 O O . PHE A 1 321 ? -4.628 8.001 5.240 1.00 80.06 321 PHE A O 1
ATOM 2652 N N . PHE A 1 322 ? -3.400 8.616 6.982 1.00 91.75 322 PHE A N 1
ATOM 2653 C CA . PHE A 1 322 ? -4.612 9.073 7.659 1.00 91.75 322 PHE A CA 1
ATOM 2654 C C . PHE A 1 322 ? -5.173 10.322 6.973 1.00 91.75 322 PHE A C 1
ATOM 2656 O O . PHE A 1 322 ? -4.433 11.173 6.497 1.00 91.75 322 PHE A O 1
ATOM 2663 N N . LYS A 1 323 ? -6.503 10.428 6.960 1.00 93.56 323 LYS A N 1
ATOM 2664 C CA . LYS A 1 323 ? -7.251 11.598 6.499 1.00 93.56 323 LYS A CA 1
ATOM 2665 C C . LYS A 1 323 ? -8.293 11.964 7.556 1.00 93.56 323 LYS A C 1
ATOM 2667 O O . LYS A 1 323 ? -8.762 11.051 8.248 1.00 93.56 323 LYS A O 1
ATOM 2672 N N . PRO A 1 324 ? -8.739 13.228 7.640 1.00 95.31 324 PRO A N 1
ATOM 2673 C CA . PRO A 1 324 ? -9.767 13.659 8.595 1.00 95.31 324 PRO A CA 1
ATOM 2674 C C . PRO A 1 324 ? -11.041 12.796 8.540 1.00 95.31 324 PRO A C 1
ATOM 2676 O O . PRO A 1 324 ? -11.596 12.397 9.565 1.00 95.31 324 PRO A O 1
ATOM 2679 N N . SER A 1 325 ? -11.447 12.385 7.334 1.00 94.31 325 SER A N 1
ATOM 2680 C CA . SER A 1 325 ? -12.579 11.482 7.079 1.00 94.31 325 SER A CA 1
ATOM 2681 C C . SER A 1 325 ? -12.482 10.118 7.781 1.00 94.31 325 SER A C 1
ATOM 2683 O O . SER A 1 325 ? -13.515 9.502 8.061 1.00 94.31 325 SER A O 1
ATOM 2685 N N . HIS A 1 326 ? -11.273 9.634 8.085 1.00 95.19 326 HIS A N 1
ATOM 2686 C CA . HIS A 1 326 ? -11.042 8.341 8.734 1.00 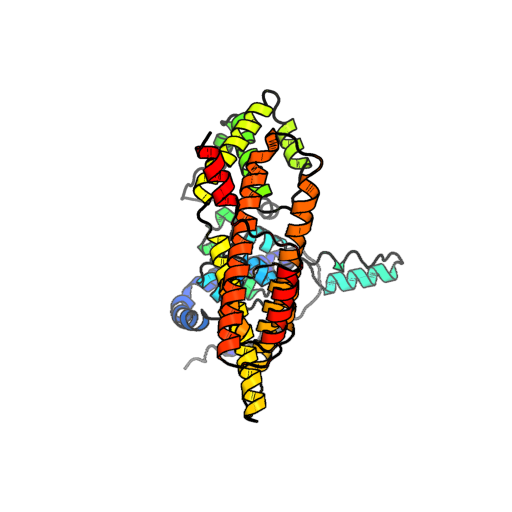95.19 326 HIS A CA 1
ATOM 2687 C C . HIS A 1 326 ? -11.406 8.345 10.228 1.00 95.19 326 HIS A C 1
ATOM 2689 O O . HIS A 1 326 ? -11.709 7.282 10.774 1.00 95.19 326 HIS A O 1
ATOM 2695 N N . LEU A 1 327 ? -11.507 9.514 10.875 1.00 95.06 327 LEU A N 1
ATOM 2696 C CA . LEU A 1 327 ? -11.916 9.638 12.284 1.00 95.06 327 LEU A CA 1
ATOM 2697 C C . LEU A 1 327 ? -13.287 9.006 12.580 1.00 95.06 327 LEU A C 1
ATOM 2699 O O . LEU A 1 327 ? -13.484 8.408 13.638 1.00 95.06 327 LEU A O 1
ATOM 2703 N N . LYS A 1 328 ? -14.226 9.063 11.625 1.00 94.00 328 LYS A N 1
ATOM 2704 C CA . LYS A 1 328 ? -15.573 8.464 11.745 1.00 94.00 328 LYS A CA 1
ATOM 2705 C C . LYS A 1 328 ? -15.550 6.931 11.802 1.00 94.00 328 LYS A C 1
ATOM 2707 O O . LYS A 1 328 ? -16.471 6.326 12.353 1.00 94.00 328 LYS A O 1
ATOM 2712 N N . ILE A 1 329 ? -14.505 6.319 11.245 1.00 95.19 329 ILE A N 1
ATOM 2713 C CA . ILE A 1 329 ? -14.237 4.882 11.341 1.00 95.19 329 ILE A CA 1
ATOM 2714 C C . ILE A 1 329 ? -13.488 4.625 12.655 1.00 95.19 329 ILE A C 1
ATOM 2716 O O . ILE A 1 329 ? -13.956 3.854 13.487 1.00 95.19 329 ILE A O 1
ATOM 2720 N N . ILE A 1 330 ? -12.381 5.338 12.891 1.00 94.88 330 ILE A N 1
ATOM 2721 C CA . ILE A 1 330 ? -11.482 5.112 14.037 1.00 94.88 330 ILE A CA 1
ATOM 2722 C C . ILE A 1 330 ? -12.185 5.296 15.390 1.00 94.88 330 ILE A C 1
ATOM 2724 O O . ILE A 1 330 ? -11.872 4.552 16.313 1.00 94.88 330 ILE A O 1
ATOM 2728 N N . LYS A 1 331 ? -13.193 6.176 15.512 1.00 94.00 331 LYS A N 1
ATOM 2729 C CA . LYS A 1 331 ? -13.951 6.362 16.770 1.00 94.00 331 LYS A CA 1
ATOM 2730 C C . LYS A 1 331 ? -14.681 5.118 17.297 1.00 94.00 331 LYS A C 1
ATOM 2732 O O . LYS A 1 331 ? -15.204 5.148 18.405 1.00 94.00 331 LYS A O 1
ATOM 2737 N N . GLN A 1 332 ? -14.769 4.055 16.498 1.00 93.94 332 GLN A N 1
ATOM 2738 C CA . GLN A 1 332 ? -15.370 2.772 16.879 1.00 93.94 332 GLN A CA 1
ATOM 2739 C C . GLN A 1 332 ? -14.332 1.791 17.462 1.00 93.94 332 GLN A C 1
ATOM 2741 O O . GLN A 1 332 ? -14.699 0.766 18.038 1.00 93.94 332 GLN A O 1
ATOM 2746 N N . ALA A 1 333 ? -13.038 2.095 17.317 1.00 93.94 333 ALA A N 1
ATOM 2747 C CA . ALA A 1 333 ? -11.949 1.284 17.834 1.00 93.94 333 ALA A CA 1
ATOM 2748 C C . ALA A 1 333 ? -11.638 1.592 19.303 1.00 93.94 333 ALA A C 1
ATOM 2750 O O . ALA A 1 333 ? -11.569 2.743 19.730 1.00 93.94 333 ALA A O 1
ATOM 2751 N N . THR A 1 334 ? -11.356 0.524 20.038 1.00 92.06 334 THR A N 1
ATOM 2752 C CA . THR A 1 334 ? -10.698 0.516 21.349 1.00 92.06 334 THR A CA 1
ATOM 2753 C C . THR A 1 334 ? -9.276 -0.039 21.281 1.00 92.06 334 THR A C 1
ATOM 2755 O O . THR A 1 334 ? -8.536 0.093 22.246 1.00 92.06 334 THR A O 1
ATOM 2758 N N . HIS A 1 335 ? -8.868 -0.671 20.172 1.00 92.94 335 HIS A N 1
ATOM 2759 C CA . HIS A 1 335 ? -7.534 -1.265 20.092 1.00 92.94 335 HIS A CA 1
ATOM 2760 C C . HIS A 1 335 ? -6.421 -0.219 20.186 1.00 92.94 335 HIS A C 1
ATOM 2762 O O . HIS A 1 335 ? -6.323 0.671 19.332 1.00 92.94 335 HIS A O 1
ATOM 2768 N N . VAL A 1 336 ? -5.518 -0.413 21.149 1.00 90.06 336 VAL A N 1
ATOM 2769 C CA . VAL A 1 336 ? -4.403 0.499 21.422 1.00 90.06 336 VAL A CA 1
ATOM 2770 C C . VAL A 1 336 ? -3.573 0.801 20.169 1.00 90.06 336 VAL A C 1
ATOM 2772 O O . VAL A 1 336 ? -3.362 1.969 19.876 1.00 90.06 336 VAL A O 1
ATOM 2775 N N . ASP A 1 337 ? -3.210 -0.199 19.355 1.00 89.69 337 ASP A N 1
ATOM 2776 C CA . ASP A 1 337 ? -2.430 0.003 18.115 1.00 89.69 337 ASP A CA 1
ATOM 2777 C C . ASP A 1 337 ? -3.052 1.012 17.133 1.00 89.69 337 ASP A C 1
ATOM 2779 O O . ASP A 1 337 ? -2.334 1.783 16.499 1.00 89.69 337 ASP A O 1
ATOM 2783 N N . ILE A 1 338 ? -4.384 1.025 16.995 1.00 92.25 338 ILE A N 1
ATOM 2784 C CA . ILE A 1 338 ? -5.080 1.912 16.048 1.00 92.25 338 ILE A CA 1
ATOM 2785 C C . ILE A 1 338 ? -5.050 3.351 16.584 1.00 92.25 338 ILE A C 1
ATOM 2787 O O . ILE A 1 338 ? -4.766 4.293 15.841 1.00 92.25 338 ILE A O 1
ATOM 2791 N N . ILE A 1 339 ? -5.300 3.515 17.887 1.00 92.62 339 ILE A N 1
ATOM 2792 C CA . ILE A 1 339 ? -5.330 4.816 18.569 1.00 92.62 339 ILE A CA 1
ATOM 2793 C C . ILE A 1 339 ? -3.913 5.398 18.695 1.00 92.62 339 ILE A C 1
ATOM 2795 O O . ILE A 1 339 ? -3.698 6.572 18.402 1.00 92.62 339 ILE A O 1
ATOM 2799 N N . VAL A 1 340 ? -2.927 4.584 19.086 1.00 90.44 340 VAL A N 1
ATOM 2800 C CA . VAL A 1 340 ? -1.508 4.968 19.170 1.00 90.44 340 VAL A CA 1
ATOM 2801 C C . VAL A 1 340 ? -0.958 5.311 17.792 1.00 90.44 340 VAL A C 1
ATOM 2803 O O . VAL A 1 340 ? -0.258 6.315 17.669 1.00 90.44 340 VAL A O 1
ATOM 2806 N N . GLY A 1 341 ? -1.315 4.548 16.756 1.00 90.44 341 GLY A N 1
ATOM 2807 C CA . GLY A 1 341 ? -0.902 4.851 15.391 1.00 90.44 341 GLY A CA 1
ATOM 2808 C C . GLY A 1 341 ? -1.411 6.217 14.922 1.00 90.44 341 GLY A C 1
ATOM 2809 O O . GLY A 1 341 ? -0.622 7.067 14.501 1.00 90.44 341 GLY A O 1
ATOM 2810 N N . LEU A 1 342 ? -2.713 6.482 15.085 1.00 92.81 342 LEU A N 1
ATOM 2811 C CA . LEU A 1 342 ? -3.286 7.799 14.786 1.00 92.81 342 LEU A CA 1
ATOM 2812 C C . LEU A 1 342 ? -2.635 8.912 15.633 1.00 92.81 342 LEU A C 1
ATOM 2814 O O . LEU A 1 342 ? -2.340 9.984 15.105 1.00 92.81 342 LEU A O 1
ATOM 2818 N N . ARG A 1 343 ? -2.365 8.663 16.923 1.00 91.69 343 ARG A N 1
ATOM 2819 C CA . ARG A 1 343 ? -1.694 9.620 17.822 1.00 91.69 343 ARG A CA 1
ATOM 2820 C C . ARG A 1 343 ? -0.303 9.995 17.331 1.00 91.69 343 ARG A C 1
ATOM 2822 O O . ARG A 1 343 ? 0.017 11.181 17.327 1.00 91.69 343 ARG A O 1
ATOM 2829 N N . GLN A 1 344 ? 0.509 9.021 16.926 1.00 90.88 344 GLN A N 1
ATOM 2830 C CA . GLN A 1 344 ? 1.845 9.272 16.383 1.00 90.88 344 GLN A CA 1
ATOM 2831 C C . GLN A 1 344 ? 1.761 10.126 15.115 1.00 90.88 344 GLN A C 1
ATOM 2833 O O . GLN A 1 344 ? 2.376 11.189 15.070 1.00 90.88 344 GLN A O 1
ATOM 2838 N N . TYR A 1 345 ? 0.918 9.725 14.155 1.00 92.44 345 TYR A N 1
ATOM 2839 C CA . TYR A 1 345 ? 0.707 10.467 12.910 1.00 92.44 345 TYR A CA 1
ATOM 2840 C C . TYR A 1 345 ? 0.292 11.928 13.161 1.00 92.44 345 TYR A C 1
ATOM 2842 O O . TYR A 1 345 ? 0.938 12.842 12.650 1.00 92.44 345 TYR A O 1
ATOM 2850 N N . LEU A 1 346 ? -0.738 12.167 13.984 1.00 92.50 346 LEU A N 1
ATOM 2851 C CA . LEU A 1 346 ? -1.210 13.529 14.266 1.00 92.50 346 LEU A CA 1
ATOM 2852 C C . LEU A 1 346 ? -0.170 14.349 15.032 1.00 92.50 346 LEU A C 1
ATOM 2854 O O . LEU A 1 346 ? 0.034 15.518 14.719 1.00 92.50 346 LEU A O 1
ATOM 2858 N N . THR A 1 347 ? 0.528 13.742 15.995 1.00 90.31 347 THR A N 1
ATOM 2859 C CA . THR A 1 347 ? 1.590 14.434 16.740 1.00 90.31 347 THR A CA 1
ATOM 2860 C C . THR A 1 347 ? 2.694 14.896 15.794 1.00 90.31 347 THR A C 1
ATOM 2862 O O . THR A 1 347 ? 3.118 16.043 15.872 1.00 90.31 347 THR A O 1
ATOM 2865 N N . GLU A 1 348 ? 3.138 14.047 14.864 1.00 89.81 348 GLU A N 1
ATOM 2866 C CA . GLU A 1 348 ? 4.131 14.433 13.858 1.00 89.81 348 GLU A CA 1
ATOM 2867 C C . GLU A 1 348 ? 3.617 15.507 12.892 1.00 89.81 348 GLU A C 1
ATOM 2869 O O . GLU A 1 348 ? 4.385 16.403 12.545 1.00 89.81 348 GLU A O 1
ATOM 2874 N N . LEU A 1 349 ? 2.351 15.434 12.470 1.00 89.88 349 LEU A N 1
ATOM 2875 C CA . LEU A 1 349 ? 1.728 16.396 11.557 1.00 89.88 349 LEU A CA 1
ATOM 2876 C C . LEU A 1 349 ? 1.677 17.804 12.185 1.00 89.88 349 LEU A C 1
ATOM 2878 O O . LEU A 1 349 ? 2.209 18.766 11.624 1.00 89.88 349 LEU A O 1
ATOM 2882 N N . PHE A 1 350 ? 1.137 17.926 13.400 1.00 88.25 350 PHE A N 1
ATOM 2883 C CA . PHE A 1 350 ? 1.075 19.210 14.107 1.00 88.25 350 PHE A CA 1
ATOM 2884 C C . PHE A 1 350 ? 2.474 19.709 14.540 1.00 88.25 350 PHE A C 1
ATOM 2886 O O . PHE A 1 350 ? 2.770 20.898 14.416 1.00 88.25 350 PHE A O 1
ATOM 2893 N N . MET A 1 351 ? 3.398 18.820 14.938 1.00 86.44 351 MET A N 1
ATOM 2894 C CA . MET A 1 351 ? 4.786 19.198 15.275 1.00 86.44 351 MET A CA 1
ATOM 2895 C C . MET A 1 351 ? 5.646 19.602 14.068 1.00 86.44 351 MET A C 1
ATOM 2897 O O . MET A 1 351 ? 6.647 20.302 14.236 1.00 86.44 351 MET A O 1
ATOM 2901 N N . GLN A 1 352 ? 5.318 19.164 12.850 1.00 84.44 352 GLN A N 1
ATOM 2902 C CA . GLN A 1 352 ? 6.042 19.607 11.656 1.00 84.44 352 GLN A CA 1
ATOM 2903 C C . GLN A 1 352 ? 5.745 21.073 11.328 1.00 84.44 352 GLN A C 1
ATOM 2905 O O . GLN A 1 352 ? 6.659 21.790 10.918 1.00 84.44 352 GLN A O 1
ATOM 2910 N N . GLN A 1 353 ? 4.521 21.554 11.570 1.00 77.56 353 GLN A N 1
ATOM 2911 C CA . GLN A 1 353 ? 4.161 22.937 11.253 1.00 77.56 353 GLN A CA 1
ATOM 2912 C C . GLN A 1 353 ? 4.886 23.956 12.144 1.00 77.56 353 GLN A C 1
ATOM 2914 O O . GLN A 1 353 ? 5.353 24.972 11.637 1.00 77.56 353 GLN A O 1
ATOM 2919 N N . SER A 1 354 ? 5.066 23.673 13.440 1.00 73.81 354 SER A N 1
ATOM 2920 C CA . SER A 1 354 ? 5.795 24.579 14.345 1.00 73.81 354 SER A CA 1
ATOM 2921 C C . SER A 1 354 ? 7.258 24.773 13.918 1.00 73.81 354 SER A C 1
ATOM 2923 O O . SER A 1 354 ? 7.768 25.894 13.932 1.00 73.81 354 SER A O 1
ATOM 2925 N N . ARG A 1 355 ? 7.913 23.707 13.435 1.00 77.38 355 ARG A N 1
ATOM 2926 C CA . ARG A 1 355 ? 9.267 23.763 12.847 1.00 77.38 355 ARG A CA 1
ATOM 2927 C C . ARG A 1 355 ? 9.306 24.546 11.538 1.00 77.38 355 ARG A C 1
ATOM 2929 O O . ARG A 1 355 ? 10.227 25.327 11.318 1.00 77.38 355 ARG A O 1
ATOM 2936 N N . VAL A 1 356 ? 8.319 24.323 10.671 1.00 74.31 356 VAL A N 1
ATOM 2937 C CA . VAL A 1 356 ? 8.189 25.026 9.390 1.00 74.31 356 VAL A CA 1
ATOM 2938 C C . VAL A 1 356 ? 8.020 26.531 9.626 1.00 74.31 356 VAL A C 1
ATOM 2940 O O . VAL A 1 356 ? 8.734 27.312 9.006 1.00 74.31 356 VAL A O 1
ATOM 2943 N N . SER A 1 357 ? 7.173 26.938 10.575 1.00 68.75 357 SER A N 1
ATOM 2944 C CA . SER A 1 357 ? 6.963 28.347 10.939 1.00 68.75 357 SER A CA 1
ATOM 2945 C C . SER A 1 357 ? 8.218 29.032 11.492 1.00 68.75 357 SER A C 1
ATOM 2947 O O . SER A 1 357 ? 8.490 30.169 11.116 1.00 68.75 357 SER A O 1
ATOM 2949 N N . ALA A 1 358 ? 9.005 28.354 12.335 1.00 68.69 358 ALA A N 1
ATOM 2950 C CA . ALA A 1 358 ? 10.215 28.931 12.930 1.00 68.69 358 ALA A CA 1
ATOM 2951 C C . ALA A 1 358 ? 11.318 29.234 11.894 1.00 68.69 358 ALA A C 1
ATOM 2953 O O . ALA A 1 358 ? 11.989 30.259 11.983 1.00 68.69 358 ALA A O 1
ATOM 2954 N N . ASN A 1 359 ? 11.484 28.373 10.886 1.00 67.75 359 ASN A N 1
ATOM 2955 C CA . ASN A 1 359 ? 12.590 28.476 9.928 1.00 67.75 359 ASN A CA 1
ATOM 2956 C C . ASN A 1 359 ? 12.409 29.569 8.853 1.00 67.75 359 ASN A C 1
ATOM 2958 O O . ASN A 1 359 ? 13.361 29.861 8.132 1.00 67.75 359 ASN A O 1
ATOM 2962 N N . TYR A 1 360 ? 11.222 30.174 8.718 1.00 64.81 360 TYR A N 1
ATOM 2963 C CA . TYR A 1 360 ? 10.962 31.211 7.704 1.00 64.81 360 TYR A CA 1
ATOM 2964 C C . TYR A 1 360 ? 11.495 32.607 8.059 1.00 64.81 360 TYR A C 1
ATOM 2966 O O . TYR A 1 360 ? 11.499 33.474 7.190 1.00 64.81 360 TYR A O 1
ATOM 2974 N N . SER A 1 361 ? 11.924 32.838 9.304 1.00 58.25 361 SER A N 1
ATOM 2975 C CA . SER A 1 361 ? 12.384 34.156 9.767 1.00 58.25 361 SER A CA 1
ATOM 2976 C C . SER A 1 361 ? 13.662 34.631 9.059 1.00 58.25 361 SER A C 1
ATOM 2978 O O . SER A 1 361 ? 13.780 35.811 8.733 1.00 58.25 361 SER A O 1
ATOM 2980 N N . ASP A 1 362 ? 14.613 33.725 8.800 1.00 58.44 362 ASP A N 1
ATOM 2981 C CA . ASP A 1 362 ? 16.020 34.147 8.750 1.00 58.44 362 ASP A CA 1
ATOM 2982 C C . ASP A 1 362 ? 16.691 34.106 7.364 1.00 58.44 362 ASP A C 1
ATOM 2984 O O . ASP A 1 362 ? 17.660 34.833 7.168 1.00 58.44 362 ASP A O 1
ATOM 2988 N N . ASN A 1 363 ? 16.241 33.283 6.401 1.00 59.38 363 ASN A N 1
ATOM 2989 C CA . ASN A 1 363 ? 16.895 33.162 5.080 1.00 59.38 363 ASN A CA 1
ATOM 2990 C C . ASN A 1 363 ? 15.951 32.646 3.966 1.00 59.38 363 ASN A C 1
ATOM 2992 O O . ASN A 1 363 ? 15.729 31.437 3.876 1.00 59.38 363 ASN A O 1
ATOM 2996 N N . MET A 1 364 ? 15.472 33.505 3.054 1.00 60.22 364 MET A N 1
ATOM 2997 C CA . MET A 1 364 ? 14.932 33.059 1.753 1.00 60.22 364 MET A CA 1
ATOM 2998 C C . MET A 1 364 ? 15.207 34.031 0.598 1.00 60.22 364 MET A C 1
ATOM 3000 O O . MET A 1 364 ? 14.877 35.212 0.673 1.00 60.22 364 MET A O 1
ATOM 3004 N N . ASP A 1 365 ? 15.729 33.475 -0.500 1.00 68.50 365 ASP A N 1
ATOM 3005 C CA . ASP A 1 365 ? 15.787 34.112 -1.819 1.00 68.50 365 ASP A CA 1
ATOM 3006 C C . ASP A 1 365 ? 14.397 34.253 -2.452 1.00 68.50 365 ASP A C 1
ATOM 3008 O O . ASP A 1 365 ? 13.538 33.369 -2.343 1.00 68.50 365 ASP A O 1
ATOM 3012 N N . ILE A 1 366 ? 14.211 35.355 -3.181 1.00 69.19 366 ILE A N 1
ATOM 3013 C CA . ILE A 1 366 ? 12.918 35.796 -3.723 1.00 69.19 366 ILE A CA 1
ATOM 3014 C C . ILE A 1 366 ? 12.329 34.793 -4.732 1.00 69.19 366 ILE A C 1
ATOM 3016 O O . ILE A 1 366 ? 11.125 34.527 -4.708 1.00 69.19 366 ILE A O 1
ATOM 3020 N N . ASP A 1 367 ? 13.163 34.170 -5.566 1.00 66.50 367 ASP A N 1
ATOM 3021 C CA . ASP A 1 367 ? 12.702 33.327 -6.681 1.00 66.50 367 ASP A CA 1
ATOM 3022 C C . ASP A 1 367 ? 12.062 31.999 -6.238 1.00 66.50 367 ASP A C 1
ATOM 3024 O O . ASP A 1 367 ? 11.260 31.408 -6.964 1.00 66.50 367 ASP A O 1
ATOM 3028 N N . ASN A 1 368 ? 12.346 31.534 -5.017 1.00 67.50 368 ASN A N 1
ATOM 3029 C CA . ASN A 1 368 ? 11.762 30.301 -4.484 1.00 67.50 368 ASN A CA 1
ATOM 3030 C C . ASN A 1 368 ? 10.350 30.495 -3.894 1.00 67.50 368 ASN A C 1
ATOM 3032 O O . ASN A 1 368 ? 9.609 29.515 -3.738 1.00 67.50 368 ASN A O 1
ATOM 3036 N N . ILE A 1 369 ? 9.947 31.735 -3.585 1.00 73.44 369 ILE A N 1
ATOM 3037 C CA . ILE A 1 369 ? 8.755 32.047 -2.774 1.00 73.44 369 ILE A CA 1
ATOM 3038 C C . ILE A 1 369 ? 7.467 31.422 -3.341 1.00 73.44 369 ILE A C 1
ATOM 3040 O O . ILE A 1 369 ? 6.646 30.904 -2.577 1.00 73.44 369 ILE A O 1
ATOM 3044 N N . SER A 1 370 ? 7.279 31.415 -4.664 1.00 72.88 370 SER A N 1
ATOM 3045 C CA . SER A 1 370 ? 6.029 30.962 -5.301 1.00 72.88 370 SER A CA 1
ATOM 3046 C C . SER A 1 370 ? 5.708 29.484 -5.019 1.00 72.88 370 SER A C 1
ATOM 3048 O O . SER A 1 370 ? 4.593 29.151 -4.602 1.00 72.88 370 SER A O 1
ATOM 3050 N N . THR A 1 371 ? 6.692 28.593 -5.171 1.00 70.75 371 THR A N 1
ATOM 3051 C CA . THR A 1 371 ? 6.502 27.143 -4.989 1.00 70.75 371 THR A CA 1
ATOM 3052 C C . THR A 1 371 ? 6.368 26.751 -3.516 1.00 70.75 371 THR A C 1
ATOM 3054 O O . THR A 1 371 ? 5.568 25.868 -3.185 1.00 70.75 371 THR A O 1
ATOM 3057 N N . PHE A 1 372 ? 7.084 27.433 -2.613 1.00 70.81 372 PHE A N 1
ATOM 3058 C CA . PHE A 1 372 ? 6.915 27.258 -1.167 1.00 70.81 372 PHE A CA 1
ATOM 3059 C C . PHE A 1 372 ? 5.534 27.726 -0.701 1.00 70.81 372 PHE A C 1
ATOM 3061 O O . PHE A 1 372 ? 4.875 27.004 0.049 1.00 70.81 372 PHE A O 1
ATOM 3068 N N . THR A 1 373 ? 5.044 28.864 -1.206 1.00 75.44 373 THR A N 1
ATOM 3069 C CA . THR A 1 373 ? 3.712 29.388 -0.855 1.00 75.44 373 THR A CA 1
ATOM 3070 C C . THR A 1 373 ? 2.599 28.404 -1.228 1.00 75.44 373 THR A C 1
ATOM 3072 O O . THR A 1 373 ? 1.703 28.163 -0.420 1.00 75.44 373 THR A O 1
ATOM 3075 N N . GLN A 1 374 ? 2.665 27.762 -2.402 1.00 74.12 374 GLN A N 1
ATOM 3076 C CA . GLN A 1 374 ? 1.669 26.754 -2.796 1.00 74.12 374 GLN A CA 1
ATOM 3077 C C . GLN A 1 374 ? 1.714 25.485 -1.931 1.00 74.12 374 GLN A C 1
ATOM 3079 O O . GLN A 1 374 ? 0.662 24.982 -1.530 1.00 74.12 374 GLN A O 1
ATOM 3084 N N . LYS A 1 375 ? 2.911 24.965 -1.619 1.00 74.38 375 LYS A N 1
ATOM 3085 C CA . LYS A 1 375 ? 3.058 23.794 -0.732 1.00 74.38 375 LYS A CA 1
ATOM 3086 C C . LYS A 1 375 ? 2.530 24.090 0.670 1.00 74.38 375 LYS A C 1
ATOM 3088 O O . LYS A 1 375 ? 1.800 23.272 1.221 1.00 74.38 375 LYS A O 1
ATOM 3093 N N . ARG A 1 376 ? 2.839 25.278 1.200 1.00 78.06 376 ARG A N 1
ATOM 3094 C CA . ARG A 1 376 ? 2.321 25.762 2.481 1.00 78.06 376 ARG A CA 1
ATOM 3095 C C . ARG A 1 376 ? 0.793 25.868 2.469 1.00 78.06 376 ARG A C 1
ATOM 3097 O O . ARG A 1 376 ? 0.171 25.257 3.325 1.00 78.06 376 ARG A O 1
ATOM 3104 N N . LYS A 1 377 ? 0.183 26.520 1.465 1.00 81.31 377 LYS A N 1
ATOM 3105 C CA . LYS A 1 377 ? -1.290 26.618 1.355 1.00 81.31 377 LYS A CA 1
ATOM 3106 C C . LYS A 1 377 ? -1.977 25.239 1.351 1.00 81.31 377 LYS A C 1
ATOM 3108 O O . LYS A 1 377 ? -3.016 25.094 1.983 1.00 81.31 377 LYS A O 1
ATOM 3113 N N . ARG A 1 378 ? -1.402 24.213 0.702 1.00 78.19 378 ARG A N 1
ATOM 3114 C CA . ARG A 1 378 ? -1.940 22.832 0.752 1.00 78.19 378 ARG A CA 1
ATOM 3115 C C . ARG A 1 378 ? -1.818 22.191 2.140 1.00 78.19 378 ARG A C 1
ATOM 3117 O O . ARG A 1 378 ? -2.747 21.523 2.573 1.00 78.19 378 ARG A O 1
ATOM 3124 N N . TYR A 1 379 ? -0.690 22.397 2.817 1.00 83.75 379 TYR A N 1
ATOM 3125 C CA . TYR A 1 379 ? -0.431 21.846 4.149 1.00 83.75 379 TYR A CA 1
ATOM 3126 C C . TYR A 1 379 ? -1.311 22.494 5.229 1.00 83.75 379 TYR A C 1
ATOM 3128 O O . TYR A 1 379 ? -1.919 21.799 6.039 1.00 83.75 379 TYR A O 1
ATOM 3136 N N . ASP A 1 380 ? -1.439 23.823 5.187 1.00 85.56 380 ASP A N 1
ATOM 3137 C CA . ASP A 1 380 ? -2.295 24.593 6.093 1.00 85.56 380 ASP A CA 1
ATOM 3138 C C . ASP A 1 380 ? -3.787 24.221 5.893 1.00 85.56 380 ASP A C 1
ATOM 3140 O O . ASP A 1 380 ? -4.527 24.123 6.872 1.00 85.56 380 ASP A O 1
ATOM 3144 N N . LEU A 1 381 ? -4.217 23.916 4.655 1.00 87.69 381 LEU A N 1
ATOM 3145 C CA . LEU A 1 381 ? -5.556 23.380 4.358 1.00 87.69 381 LEU A CA 1
ATOM 3146 C C . LEU A 1 381 ? -5.780 21.994 4.991 1.00 87.69 381 LEU A C 1
ATOM 3148 O O . LEU A 1 381 ? -6.762 21.805 5.705 1.00 87.69 381 LEU A O 1
ATOM 3152 N N . GLU A 1 382 ? -4.865 21.042 4.773 1.00 89.06 382 GLU A N 1
ATOM 3153 C CA . GLU A 1 382 ? -4.963 19.677 5.319 1.00 89.06 382 GLU A CA 1
ATOM 3154 C C . GLU A 1 382 ? -5.038 19.681 6.856 1.00 89.06 382 GLU A C 1
ATOM 3156 O O . GLU A 1 382 ? -5.844 18.966 7.455 1.00 89.06 382 GLU A O 1
ATOM 3161 N N . LEU A 1 383 ? -4.238 20.529 7.505 1.00 90.69 383 LEU A N 1
ATOM 3162 C CA . LEU A 1 383 ? -4.263 20.722 8.954 1.00 90.69 383 LEU A CA 1
ATOM 3163 C C . LEU A 1 383 ? -5.567 21.354 9.457 1.00 90.69 383 LEU A C 1
ATOM 3165 O O . LEU A 1 383 ? -6.061 20.965 10.517 1.00 90.69 383 LEU A O 1
ATOM 3169 N N . ASN A 1 384 ? -6.136 22.306 8.714 1.00 90.94 384 ASN A N 1
ATOM 3170 C CA . ASN A 1 384 ? -7.429 22.899 9.046 1.00 90.94 384 ASN A CA 1
ATOM 3171 C C . ASN A 1 384 ? -8.558 21.858 8.927 1.00 90.94 384 ASN A C 1
ATOM 3173 O O . ASN A 1 384 ? -9.388 21.749 9.828 1.00 90.94 384 ASN A O 1
ATOM 3177 N N . ASP A 1 385 ? -8.558 21.024 7.882 1.00 93.00 385 ASP A N 1
ATOM 3178 C CA . ASP A 1 385 ? -9.517 19.917 7.744 1.00 93.00 385 ASP A CA 1
ATOM 3179 C C . ASP A 1 385 ? -9.400 18.915 8.908 1.00 93.00 385 ASP A C 1
ATOM 3181 O O . ASP A 1 385 ? -10.413 18.467 9.459 1.00 93.00 385 ASP A O 1
ATOM 3185 N N . TRP A 1 386 ? -8.169 18.603 9.334 1.00 94.81 386 TRP A N 1
ATOM 3186 C CA . TRP A 1 386 ? -7.905 17.798 10.529 1.00 94.81 386 TRP A CA 1
ATOM 3187 C C . TRP A 1 386 ? -8.462 18.439 11.799 1.00 94.81 386 TRP A C 1
ATOM 3189 O O . TRP A 1 386 ? -9.185 17.776 12.542 1.00 94.81 386 TRP A O 1
ATOM 3199 N N . TYR A 1 387 ? -8.163 19.715 12.045 1.00 94.06 387 TYR A N 1
ATOM 3200 C CA . TYR A 1 387 ? -8.651 20.451 13.212 1.00 94.06 387 TYR A CA 1
ATOM 3201 C C . TYR A 1 387 ? -10.184 20.471 13.283 1.00 94.06 387 TYR A C 1
ATOM 3203 O O . TYR A 1 387 ? -10.766 20.140 14.320 1.00 94.06 387 TYR A O 1
ATOM 3211 N N . ASN A 1 388 ? -10.840 20.781 12.162 1.00 94.19 388 ASN A N 1
ATOM 3212 C CA . ASN A 1 388 ? -12.294 20.894 12.081 1.00 94.19 388 ASN A CA 1
ATOM 3213 C C . ASN A 1 388 ? -13.003 19.556 12.347 1.00 94.19 388 ASN A C 1
ATOM 3215 O O . ASN A 1 388 ? -13.955 19.517 13.133 1.00 94.19 388 ASN A O 1
ATOM 3219 N N . GLU A 1 389 ? -12.547 18.442 11.758 1.00 95.69 389 GLU A N 1
ATOM 3220 C CA . GLU A 1 389 ? -13.155 17.137 12.063 1.00 95.69 389 GLU A CA 1
ATOM 3221 C C . GLU A 1 389 ? -12.758 16.619 13.460 1.00 95.69 389 GLU A C 1
ATOM 3223 O O . GLU A 1 389 ? -13.569 15.914 14.053 1.00 95.69 389 GLU A O 1
ATOM 3228 N N . ILE A 1 390 ? -11.601 16.989 14.039 1.00 94.94 390 ILE A N 1
ATOM 3229 C CA . ILE A 1 390 ? -11.258 16.659 15.443 1.00 94.94 390 ILE A CA 1
ATOM 3230 C C .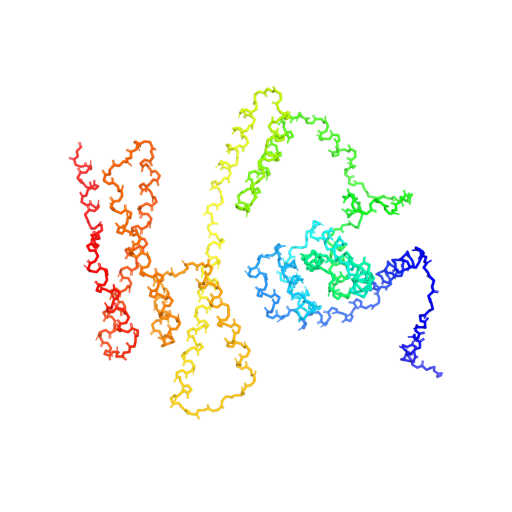 ILE A 1 390 ? -12.200 17.372 16.426 1.00 94.94 390 ILE A C 1
ATOM 3232 O O . ILE A 1 390 ? -12.752 16.705 17.304 1.00 94.94 390 ILE A O 1
ATOM 3236 N N . ILE A 1 391 ? -12.428 18.685 16.271 1.00 94.56 391 ILE A N 1
ATOM 3237 C CA . ILE A 1 391 ? -13.368 19.446 17.119 1.00 94.56 391 ILE A CA 1
ATOM 3238 C C . ILE A 1 391 ? -14.763 18.842 17.051 1.00 94.56 391 ILE A C 1
ATOM 3240 O O . ILE A 1 391 ? -15.348 18.496 18.073 1.00 94.56 391 ILE A O 1
ATOM 3244 N N . LYS A 1 392 ? -15.275 18.637 15.839 1.00 95.00 392 LYS A N 1
ATOM 3245 C CA . LYS A 1 392 ? -16.613 18.081 15.638 1.00 95.00 392 LYS A CA 1
ATOM 3246 C C . LYS A 1 392 ? -16.774 16.702 16.284 1.00 95.00 392 LYS A C 1
ATOM 3248 O O . LYS A 1 392 ? -17.807 16.421 16.881 1.00 95.00 392 LYS A O 1
ATOM 3253 N N . LEU A 1 393 ? -15.750 15.848 16.197 1.00 93.75 393 LEU A N 1
ATOM 3254 C CA . LEU A 1 393 ? -15.749 14.526 16.830 1.00 93.75 393 LEU A CA 1
ATOM 3255 C C . LEU A 1 393 ? -15.721 14.611 18.365 1.00 93.75 393 LEU A C 1
ATOM 3257 O O . LEU A 1 393 ? -16.306 13.763 19.038 1.00 93.75 393 LEU A O 1
ATOM 3261 N N . HIS A 1 394 ? -15.027 15.608 18.915 1.00 93.94 394 HIS A N 1
ATOM 3262 C CA . HIS A 1 394 ? -14.975 15.886 20.348 1.00 93.94 394 HIS A CA 1
ATOM 3263 C C . HIS A 1 394 ? -16.324 16.402 20.872 1.00 93.94 394 HIS A C 1
ATOM 3265 O O . HIS A 1 394 ? -16.814 15.904 21.887 1.00 93.94 394 HIS A O 1
ATOM 3271 N N . ASP A 1 395 ? -16.960 17.322 20.151 1.00 93.25 395 ASP A N 1
ATOM 3272 C CA . ASP A 1 395 ? -18.270 17.872 20.509 1.00 93.25 395 ASP A CA 1
ATOM 3273 C C . ASP A 1 395 ? -19.372 16.801 20.409 1.00 93.25 395 ASP A C 1
ATOM 3275 O O . ASP A 1 395 ? -20.163 16.642 21.346 1.00 93.25 395 ASP A O 1
ATOM 3279 N N . ASP A 1 396 ? -19.339 15.973 19.352 1.00 91.81 396 ASP A N 1
ATOM 3280 C CA . ASP A 1 396 ? -20.129 14.737 19.242 1.00 91.81 396 ASP A CA 1
ATOM 3281 C C . ASP A 1 396 ? -19.964 13.879 20.516 1.00 91.81 396 ASP A C 1
ATOM 3283 O O . ASP A 1 396 ? -20.950 13.509 21.155 1.00 91.81 396 ASP A O 1
ATOM 3287 N N . LEU A 1 397 ? -18.728 13.554 20.917 1.00 89.38 397 LEU A N 1
ATOM 3288 C CA . LEU A 1 397 ? -18.460 12.642 22.040 1.00 89.38 397 LEU A CA 1
ATOM 3289 C C . LEU A 1 397 ? -18.869 13.205 23.405 1.00 89.38 397 LEU A C 1
ATOM 3291 O O . LEU A 1 397 ? -19.361 12.443 24.245 1.00 89.38 397 LEU A O 1
ATOM 3295 N N . ASN A 1 398 ? -18.724 14.515 23.616 1.00 89.38 398 ASN A N 1
ATOM 3296 C CA . ASN A 1 398 ? -19.183 15.179 24.835 1.00 89.38 398 ASN A CA 1
ATOM 3297 C C . ASN A 1 398 ? -20.711 15.109 24.981 1.00 89.38 398 ASN A C 1
ATOM 3299 O O . ASN A 1 398 ? -21.202 14.931 26.096 1.00 89.38 398 ASN A O 1
ATOM 3303 N N . SER A 1 399 ? -21.462 15.153 23.873 1.00 90.56 399 SER A N 1
ATOM 3304 C CA . SER A 1 399 ? -22.926 15.001 23.906 1.00 90.56 399 SER A CA 1
ATOM 3305 C C . SER A 1 399 ? -23.392 13.594 24.320 1.00 90.56 399 SER A C 1
ATOM 3307 O O . SER A 1 399 ? -24.432 13.454 24.963 1.00 90.56 399 SER A O 1
ATOM 3309 N N . PHE A 1 400 ? -22.609 12.550 24.014 1.00 85.50 400 PHE A N 1
ATOM 3310 C CA . PHE A 1 400 ? -22.962 11.148 24.284 1.00 85.50 400 PHE A CA 1
ATOM 3311 C C . PHE A 1 400 ? -22.412 10.584 25.605 1.00 85.50 400 PHE A C 1
ATOM 3313 O O . PHE A 1 400 ? -22.667 9.421 25.915 1.00 85.50 400 PHE A O 1
ATOM 3320 N N . SER A 1 401 ? -21.663 11.372 26.389 1.00 81.81 401 SER A N 1
ATOM 3321 C CA . SER A 1 401 ? -21.035 10.931 27.649 1.00 81.81 401 SER A CA 1
ATOM 3322 C C . SER A 1 401 ? -20.174 9.657 27.502 1.00 81.81 401 SER A C 1
ATOM 3324 O O . SER A 1 401 ? -20.103 8.813 28.397 1.00 81.81 401 SER A O 1
ATOM 3326 N N . MET A 1 402 ? -19.511 9.489 26.350 1.00 75.69 402 MET A N 1
ATOM 3327 C CA . MET A 1 402 ? -18.647 8.330 26.105 1.00 75.69 402 MET A CA 1
ATOM 3328 C C . MET A 1 402 ? -17.321 8.452 26.865 1.00 75.69 402 MET A C 1
ATOM 3330 O O . MET A 1 402 ? -16.379 9.092 26.396 1.00 75.69 402 MET A O 1
ATOM 3334 N N . SER A 1 403 ? -17.217 7.781 28.011 1.00 71.56 403 SER A N 1
ATOM 3335 C CA . SER A 1 403 ? -15.936 7.549 28.681 1.00 71.56 403 SER A CA 1
ATOM 3336 C C . SER A 1 403 ? -15.180 6.386 28.021 1.00 71.56 403 SER A C 1
ATOM 3338 O O . SER A 1 403 ? -15.704 5.286 27.851 1.00 71.56 403 SER A O 1
ATOM 3340 N N . GLY A 1 404 ? -13.929 6.631 27.627 1.00 85.94 404 GLY A N 1
ATOM 3341 C CA . GLY A 1 404 ? -13.072 5.628 26.995 1.00 85.94 404 GLY A CA 1
ATOM 3342 C C . GLY A 1 404 ? -11.762 6.212 26.470 1.00 85.94 404 GLY A C 1
ATOM 3343 O O . GLY A 1 404 ? -11.636 7.426 26.302 1.00 85.94 404 GLY A O 1
ATOM 3344 N N . GLU A 1 405 ? -10.798 5.335 26.175 1.00 86.88 405 GLU A N 1
ATOM 3345 C CA . GLU A 1 405 ? -9.435 5.701 25.748 1.00 86.88 405 GLU A CA 1
ATOM 3346 C C . GLU A 1 405 ? -9.406 6.634 24.530 1.00 86.88 405 GLU A C 1
ATOM 3348 O O . GLU A 1 405 ? -8.537 7.497 24.432 1.00 86.88 405 GLU A O 1
ATOM 3353 N N . PHE A 1 406 ? -10.377 6.507 23.621 1.00 88.75 406 PHE A N 1
ATOM 3354 C CA . PHE A 1 406 ? -10.476 7.357 22.438 1.00 88.75 406 PHE A CA 1
ATOM 3355 C C . PHE A 1 406 ? -10.909 8.803 22.759 1.00 88.75 406 PHE A C 1
ATOM 3357 O O . PHE A 1 406 ? -10.380 9.737 22.162 1.00 88.75 406 PHE A O 1
ATOM 3364 N N . SER A 1 407 ? -11.810 9.016 23.729 1.00 90.44 407 SER A N 1
ATOM 3365 C CA . SER A 1 407 ? -12.170 10.371 24.189 1.00 90.44 407 SER A CA 1
ATOM 3366 C C . SER A 1 407 ? -10.972 11.047 24.858 1.00 90.44 407 SER A C 1
ATOM 3368 O O . SER A 1 407 ? -10.648 12.194 24.554 1.00 90.44 407 SER A O 1
ATOM 3370 N N . GLU A 1 408 ? -10.258 10.299 25.701 1.00 91.50 408 GLU A N 1
ATOM 3371 C CA . GLU A 1 408 ? -9.040 10.771 26.357 1.00 91.50 408 GLU A CA 1
ATOM 3372 C C . GLU A 1 408 ? -7.940 11.101 25.335 1.00 91.50 408 GLU A C 1
ATOM 3374 O O . GLU A 1 408 ? -7.299 12.147 25.408 1.00 91.50 408 GLU A O 1
ATOM 3379 N N . PHE A 1 409 ? -7.769 10.262 24.311 1.00 92.62 409 PHE A N 1
ATOM 3380 C CA . PHE A 1 409 ? -6.881 10.532 23.183 1.00 92.62 409 PHE A CA 1
ATOM 3381 C C . PHE A 1 409 ? -7.196 11.862 22.473 1.00 92.62 409 PHE A C 1
ATOM 3383 O O . PHE A 1 409 ? -6.270 12.640 22.240 1.00 92.62 409 PHE A O 1
ATOM 3390 N N . LEU A 1 410 ? -8.464 12.157 22.169 1.00 92.75 410 LEU A N 1
ATOM 3391 C CA . LEU A 1 410 ? -8.834 13.412 21.502 1.00 92.75 410 LEU A CA 1
ATOM 3392 C C . LEU A 1 410 ? -8.572 14.640 22.372 1.00 92.75 410 LEU A C 1
ATOM 3394 O O . LEU A 1 410 ? -8.094 15.641 21.846 1.00 92.75 410 LEU A O 1
ATOM 3398 N N . LYS A 1 411 ? -8.831 14.564 23.685 1.00 93.56 411 LYS A N 1
ATOM 3399 C CA . LYS A 1 411 ? -8.501 15.652 24.623 1.00 93.56 411 LYS A CA 1
ATOM 3400 C C . LYS A 1 411 ? -7.009 15.962 24.598 1.00 93.56 411 LYS A C 1
ATOM 3402 O O . LYS A 1 411 ? -6.636 17.102 24.358 1.00 93.56 411 LYS A O 1
ATOM 3407 N N . ASN A 1 412 ? -6.168 14.932 24.714 1.00 93.19 412 ASN A N 1
ATOM 3408 C CA . ASN A 1 412 ? -4.712 15.070 24.629 1.00 93.19 412 ASN A CA 1
ATOM 3409 C C . ASN A 1 412 ? -4.253 15.705 23.295 1.00 93.19 412 ASN A C 1
ATOM 3411 O O . ASN A 1 412 ? -3.307 16.488 23.280 1.00 93.19 412 ASN A O 1
ATOM 3415 N N . ILE A 1 413 ? -4.903 15.381 22.169 1.00 92.50 413 ILE A N 1
ATOM 3416 C CA . ILE A 1 413 ? -4.594 15.996 20.865 1.00 92.50 413 ILE A CA 1
ATOM 3417 C C . ILE A 1 413 ? -5.088 17.449 20.787 1.00 92.50 413 ILE A C 1
ATOM 3419 O O . ILE A 1 413 ? -4.363 18.301 20.283 1.00 92.50 413 ILE A O 1
ATOM 3423 N N . LEU A 1 414 ? -6.275 17.768 21.306 1.00 93.88 414 LEU A N 1
ATOM 3424 C CA . LEU A 1 4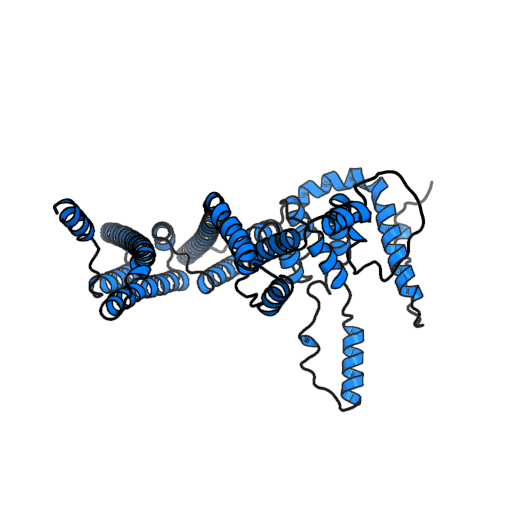14 ? -6.785 19.144 21.346 1.00 93.88 414 LEU A CA 1
ATOM 3425 C C . LEU A 1 414 ? -5.947 20.043 22.262 1.00 93.88 414 LEU A C 1
ATOM 3427 O O . LEU A 1 414 ? -5.640 21.171 21.886 1.00 93.88 414 LEU A O 1
ATOM 3431 N N . GLU A 1 415 ? -5.518 19.541 23.420 1.00 93.19 415 GLU A N 1
ATOM 3432 C CA . GLU A 1 415 ? -4.567 20.225 24.305 1.00 93.19 415 GLU A CA 1
ATOM 3433 C C . GLU A 1 415 ? -3.226 20.472 23.604 1.00 93.19 415 GLU A C 1
ATOM 3435 O O . GLU A 1 415 ? -2.692 21.577 23.689 1.00 93.19 415 GLU A O 1
ATOM 3440 N N . LEU A 1 416 ? -2.717 19.492 22.844 1.00 90.00 416 LEU A N 1
ATOM 3441 C CA . LEU A 1 416 ? -1.500 19.653 22.047 1.00 90.00 416 LEU A CA 1
ATOM 3442 C C . LEU A 1 416 ? -1.644 20.758 20.989 1.00 90.00 416 LEU A C 1
ATOM 3444 O O . LEU A 1 416 ? -0.764 21.611 20.872 1.00 90.00 416 LEU A O 1
ATOM 3448 N N . ILE A 1 417 ? -2.747 20.762 20.233 1.00 89.19 417 ILE A N 1
ATOM 3449 C CA . ILE A 1 417 ? -2.994 21.759 19.181 1.00 89.19 417 ILE A CA 1
ATOM 3450 C C . ILE A 1 417 ? -3.129 23.153 19.804 1.00 89.19 417 ILE A C 1
ATOM 3452 O O . ILE A 1 417 ? -2.393 24.064 19.422 1.00 89.19 417 ILE A O 1
ATOM 3456 N N . ASN A 1 418 ? -3.987 23.302 20.818 1.00 89.19 418 ASN A N 1
ATOM 3457 C CA . ASN A 1 418 ? -4.226 24.574 21.503 1.00 89.19 418 ASN A CA 1
ATOM 3458 C C . ASN A 1 418 ? -2.959 25.106 22.201 1.00 89.19 418 ASN A C 1
ATOM 3460 O O . ASN A 1 418 ? -2.722 26.311 22.207 1.00 89.19 418 ASN A O 1
ATOM 3464 N N . GLY A 1 419 ? -2.123 24.221 22.755 1.00 86.88 419 GLY A N 1
ATOM 3465 C CA . GLY A 1 419 ? -0.854 24.582 23.392 1.00 86.88 419 GLY A CA 1
ATOM 3466 C C . GLY A 1 419 ? 0.276 24.937 22.418 1.00 86.88 419 GLY A C 1
ATOM 3467 O O . GLY A 1 419 ? 1.219 25.622 22.805 1.00 86.88 419 GLY A O 1
ATOM 3468 N N . SER A 1 420 ? 0.203 24.510 21.155 1.00 80.38 420 SER A N 1
ATOM 3469 C CA . SER A 1 420 ? 1.287 24.699 20.175 1.00 80.38 420 SER A CA 1
ATOM 3470 C C . SER A 1 420 ? 1.384 26.103 19.551 1.00 80.38 420 SER A C 1
ATOM 3472 O O . SER A 1 420 ? 2.135 26.283 18.593 1.00 80.38 420 SER A O 1
ATOM 3474 N N . ASN A 1 421 ? 0.648 27.099 20.072 1.00 69.69 421 ASN A N 1
ATOM 3475 C CA . ASN A 1 421 ? 0.435 28.404 19.424 1.00 69.69 421 ASN A CA 1
ATOM 3476 C C . ASN A 1 421 ? 0.036 28.242 17.946 1.00 69.69 421 ASN A C 1
ATOM 3478 O O . ASN A 1 421 ? 0.531 28.947 17.063 1.00 69.69 421 ASN A O 1
ATOM 3482 N N . PHE A 1 422 ? -0.861 27.288 17.679 1.00 70.75 422 PHE A N 1
ATOM 3483 C CA . PHE A 1 422 ? -1.417 27.056 16.354 1.00 70.75 422 PHE A CA 1
ATOM 3484 C C . PHE A 1 422 ? -2.310 28.249 15.992 1.00 70.75 422 PHE A C 1
ATOM 3486 O O . PHE A 1 422 ? -3.510 28.273 16.272 1.00 70.75 422 PHE A O 1
ATOM 3493 N N . ALA A 1 423 ? -1.710 29.269 15.383 1.00 61.34 423 ALA A N 1
ATOM 3494 C CA . ALA A 1 423 ? -2.437 30.344 14.737 1.00 61.34 423 ALA A CA 1
ATOM 3495 C C . ALA A 1 423 ? -3.099 29.768 13.480 1.00 61.34 423 ALA A C 1
ATOM 3497 O O . ALA A 1 423 ? -2.507 29.747 12.399 1.00 61.34 423 ALA A O 1
ATOM 3498 N N . LEU A 1 424 ? -4.327 29.258 13.642 1.00 60.78 424 LEU A N 1
ATOM 3499 C CA . LEU A 1 424 ? -5.219 28.987 12.517 1.00 60.78 424 LEU A CA 1
ATOM 3500 C C . LEU A 1 424 ? -5.227 30.216 11.626 1.00 60.78 424 LEU A C 1
ATOM 3502 O O . LEU A 1 424 ? -5.413 31.330 12.110 1.00 60.78 424 LEU A O 1
ATOM 3506 N N . SER A 1 425 ? -5.073 30.003 10.326 1.00 54.91 425 SER A N 1
ATOM 3507 C CA . SER A 1 425 ? -4.947 31.066 9.339 1.00 54.91 425 SER A CA 1
ATOM 3508 C C . SER A 1 425 ? -6.271 31.783 9.037 1.00 54.91 425 SER A C 1
ATOM 3510 O O . SER A 1 425 ? -6.547 32.094 7.882 1.00 54.91 425 SER A O 1
ATOM 3512 N N . ARG A 1 426 ? -7.093 32.049 10.062 1.00 51.12 426 ARG A N 1
ATOM 3513 C CA . ARG A 1 426 ? -8.269 32.929 9.978 1.00 51.12 426 ARG A CA 1
ATOM 3514 C C . ARG A 1 426 ? -7.881 34.327 9.484 1.00 51.12 426 ARG A C 1
ATOM 3516 O O . ARG A 1 426 ? -8.666 34.960 8.795 1.00 51.12 426 ARG A O 1
ATOM 3523 N N . ASP A 1 427 ? -6.641 34.734 9.740 1.00 51.78 427 ASP A N 1
ATOM 3524 C CA . ASP A 1 427 ? -6.089 36.019 9.317 1.00 51.78 427 ASP A CA 1
ATOM 3525 C C . ASP A 1 427 ? -5.594 36.015 7.852 1.00 51.78 427 ASP A C 1
ATOM 3527 O O . ASP A 1 427 ? -5.269 37.074 7.323 1.00 51.78 427 ASP A O 1
ATOM 3531 N N . LEU A 1 428 ? -5.522 34.867 7.149 1.00 53.25 428 LEU A N 1
ATOM 3532 C CA . LEU A 1 428 ? -5.104 34.865 5.733 1.00 53.25 428 LEU A CA 1
ATOM 3533 C C . LEU A 1 428 ? -6.150 35.506 4.818 1.00 53.25 428 LEU A C 1
ATOM 3535 O O . LEU A 1 428 ? -5.766 36.227 3.899 1.00 53.25 428 LEU A O 1
ATOM 3539 N N . ASP A 1 429 ? -7.439 35.313 5.106 1.00 55.62 429 ASP A N 1
ATOM 3540 C CA . ASP A 1 429 ? -8.507 36.034 4.411 1.00 55.62 429 ASP A CA 1
ATOM 3541 C C . ASP A 1 429 ? -8.391 37.545 4.684 1.00 55.62 429 ASP A C 1
ATOM 3543 O O . ASP A 1 429 ? -8.623 38.360 3.796 1.00 55.62 429 ASP A O 1
ATOM 3547 N N . GLU A 1 430 ? -7.962 37.950 5.883 1.00 53.12 430 GLU A N 1
ATOM 3548 C CA . GLU A 1 430 ? -7.742 39.361 6.226 1.00 53.12 430 GLU A CA 1
ATOM 3549 C C . GLU A 1 430 ? -6.499 39.947 5.521 1.00 53.12 430 GLU A C 1
ATOM 3551 O O . GLU A 1 430 ? -6.522 41.096 5.077 1.00 53.12 430 GLU A O 1
ATOM 3556 N N . ILE A 1 431 ? -5.441 39.150 5.331 1.00 51.56 431 ILE A N 1
ATOM 3557 C CA . ILE A 1 431 ? -4.213 39.540 4.614 1.00 51.56 431 ILE A CA 1
ATOM 3558 C C . ILE A 1 431 ? -4.439 39.666 3.102 1.00 51.56 431 ILE A C 1
ATOM 3560 O O . ILE A 1 431 ? -3.939 40.623 2.504 1.00 51.56 431 ILE A O 1
ATOM 3564 N N . ASP A 1 432 ? -5.173 38.742 2.474 1.00 54.41 432 ASP A N 1
ATOM 3565 C CA . ASP A 1 432 ? -5.487 38.848 1.043 1.00 54.41 432 ASP A CA 1
ATOM 3566 C C . ASP A 1 432 ? -6.492 40.010 0.802 1.00 54.41 432 ASP A C 1
ATOM 3568 O O . ASP A 1 432 ? -6.260 40.824 -0.094 1.00 54.41 432 ASP A O 1
ATOM 3572 N N . ASN A 1 433 ? -7.475 40.245 1.690 1.00 56.97 433 ASN A N 1
ATOM 3573 C CA . ASN A 1 433 ? -8.326 41.455 1.649 1.00 56.97 433 ASN A CA 1
ATOM 3574 C C . ASN A 1 433 ? -7.529 42.773 1.810 1.00 56.97 433 ASN A C 1
ATOM 3576 O O . ASN A 1 433 ? -7.801 43.751 1.113 1.00 56.97 433 ASN A O 1
ATOM 3580 N N . GLN A 1 434 ? -6.515 42.821 2.686 1.00 53.50 434 GLN A N 1
ATOM 3581 C CA . GLN A 1 434 ? -5.641 44.001 2.835 1.00 53.50 434 GLN A CA 1
ATOM 3582 C C . GLN A 1 434 ? -4.705 44.233 1.635 1.00 53.50 434 GLN A C 1
ATOM 3584 O O . GLN A 1 434 ? -4.173 45.338 1.472 1.00 53.50 434 GLN A O 1
ATOM 3589 N N . ARG A 1 435 ? -4.470 43.203 0.811 1.00 52.47 435 ARG A N 1
ATOM 3590 C CA . ARG A 1 435 ? -3.691 43.299 -0.433 1.00 52.47 435 ARG A CA 1
ATOM 3591 C C . ARG A 1 435 ? -4.528 43.766 -1.614 1.00 52.47 435 ARG A C 1
ATOM 3593 O O . ARG A 1 435 ? -3.993 44.486 -2.442 1.00 52.47 435 ARG A O 1
ATOM 3600 N N . GLU A 1 436 ? -5.809 43.414 -1.673 1.00 63.03 436 GLU A N 1
ATOM 3601 C CA . GLU A 1 436 ? -6.733 43.944 -2.689 1.00 63.03 436 GLU A CA 1
ATOM 3602 C C . GLU A 1 436 ? -7.166 45.395 -2.401 1.00 63.03 436 GLU A C 1
ATOM 3604 O O . GLU A 1 436 ? -7.611 46.102 -3.303 1.00 63.03 436 GLU A O 1
ATOM 3609 N N . SER A 1 437 ? -6.991 45.879 -1.164 1.00 55.94 437 SER A N 1
ATOM 3610 C CA . SER A 1 437 ? -7.276 47.269 -0.774 1.00 55.94 437 SER A CA 1
ATOM 3611 C C . SER A 1 437 ? -6.119 48.265 -0.996 1.00 55.94 437 SER A C 1
ATOM 3613 O O . SER A 1 437 ? -6.176 49.374 -0.455 1.00 55.94 437 SER A O 1
ATOM 3615 N N . LYS A 1 438 ? -5.047 47.881 -1.706 1.00 47.81 438 LYS A N 1
ATOM 3616 C CA . LYS A 1 438 ? -3.853 48.706 -1.979 1.00 47.81 438 LYS A CA 1
ATOM 3617 C C . LYS A 1 438 ? -3.446 48.661 -3.448 1.00 47.81 438 LYS A C 1
ATOM 3619 O O . LYS A 1 438 ? -3.052 49.741 -3.936 1.00 47.81 438 LYS A O 1
#